Protein AF-A0A354MBY7-F1 (afdb_monomer)

Solvent-accessible surface area (backbone atoms only — not comparable to full-atom values): 22455 Å² total; per-residue (Å²): 135,60,60,76,34,34,30,36,21,33,79,30,83,74,77,51,45,84,47,47,48,67,13,48,18,78,36,60,59,75,41,75,66,76,87,42,36,47,40,46,27,44,49,52,47,35,43,78,69,66,74,35,78,85,77,60,84,90,39,72,80,54,40,64,54,52,53,54,52,40,49,62,52,48,58,62,72,45,56,62,33,46,58,45,35,57,44,38,70,26,12,49,25,39,74,58,48,75,47,99,82,66,46,63,60,94,42,49,26,36,38,37,34,46,42,57,59,44,68,76,77,48,56,59,46,16,62,37,60,50,36,20,29,29,46,42,71,45,70,60,53,68,80,16,36,40,39,32,29,47,74,59,56,66,72,50,52,70,66,49,51,55,37,44,73,67,46,71,44,46,77,45,78,43,84,83,60,61,67,58,54,51,44,54,50,28,53,75,72,66,27,50,61,49,70,44,65,30,79,37,82,95,63,90,14,38,57,97,38,65,64,45,72,64,58,56,44,51,51,50,53,53,27,61,78,68,64,36,32,80,49,52,56,70,38,50,51,66,64,69,56,91,65,48,84,60,36,70,94,48,67,54,39,43,61,42,23,50,52,32,37,50,52,35,53,48,38,50,50,56,47,49,59,73,78,42,97,66,55,69,68,51,53,50,45,36,72,78,37,60,80,32,58,66,40,24,35,56,43,33,52,49,43,62,70,76,33,60,68,61,51,35,53,50,37,49,50,55,41,50,41,53,49,52,28,40,78,70,69,68,40,69,23,34,46,57,49,41,51,27,58,76,68,70,46,85,82,59,63,49,62,53,38,56,51,50,59,49,51,52,51,54,51,54,51,50,50,51,52,48,55,51,31,65,73,68,70,67,81,72,77,66,67,58,59,58,50,52,60,65,51,69,79,58,86,75,83,88,77,84,86,86,83,134

Radius of gyration: 26.76 Å; Cα contacts (8 Å, |Δi|>4): 582; chains: 1; bounding box: 56×98×65 Å

Nearest PDB structures (foldseek):
  8hhy-assembly1_C  TM=1.889E-01  e=4.638E-01  Severe acute respiratory syndrome coronavirus 2
  8yrp-assembly1_A  TM=1.815E-01  e=9.358E-01  Severe acute respiratory syndrome coronavirus 2
  8hhy-assembly1_B  TM=1.882E-01  e=2.756E+00  Severe acute respiratory syndrome coronavirus 2
  8hhy-assembly1_A  TM=1.383E-01  e=2.343E+00  Severe acute respiratory syndrome coronavirus 2

Sequence (404 aa):
MDIKNIALVRATNVIPVDGVVRPISAVPYLRKEKDTEFSTSMRDLLRRKGLLKEVDWTKPDEINKISKENTKTLEQYVPYNSDYNSMVLWSLNGLVPDDMNNTFSDKTCAIIDGLAEQIEQSEMVSLVPTDTAIKGNVNLSNKATILIDKDRYETLSLEEKDKLAKLNLNVTIFQGNLKEAVNEALIREGRYTAETLSLAREDDGYIKSDTSDEVRRTIRDVANERNIAQVLHWSVITGQNDELDKLENVKDDFENGCIVKDFYKRAFFEYLFSKMNIDNGTKEYALYFPDSSKYMEDLCDEIGRIGIDKYKSLVDEYNKSLEQLRETGKLPTPQQIVNSARENKKIDLVSMIEKHSNEDIILSSAIKTTEEKTRTGVMDAQMENFKLLITNERGGEPKGVEIE

Structure (mmCIF, N/CA/C/O backbone):
data_AF-A0A354MBY7-F1
#
_entry.id   AF-A0A354MBY7-F1
#
loop_
_atom_site.group_PDB
_atom_site.id
_atom_site.type_symbol
_atom_site.label_atom_id
_atom_site.label_alt_id
_atom_site.label_comp_id
_atom_site.label_asym_id
_atom_site.label_entity_id
_atom_site.label_seq_id
_atom_site.pdbx_PDB_ins_code
_atom_site.Cartn_x
_atom_site.Cartn_y
_atom_site.Cartn_z
_atom_site.occupancy
_atom_site.B_iso_or_equiv
_atom_site.auth_seq_id
_atom_site.auth_comp_id
_atom_site.auth_asym_id
_atom_site.auth_atom_id
_atom_site.pdbx_PDB_model_num
ATOM 1 N N . MET A 1 1 ? -17.538 10.102 29.069 1.00 69.94 1 MET A N 1
ATOM 2 C CA . MET A 1 1 ? -17.606 9.169 27.930 1.00 69.94 1 MET A CA 1
ATOM 3 C C . MET A 1 1 ? -16.738 7.963 28.261 1.00 69.94 1 MET A C 1
ATOM 5 O O . MET A 1 1 ? -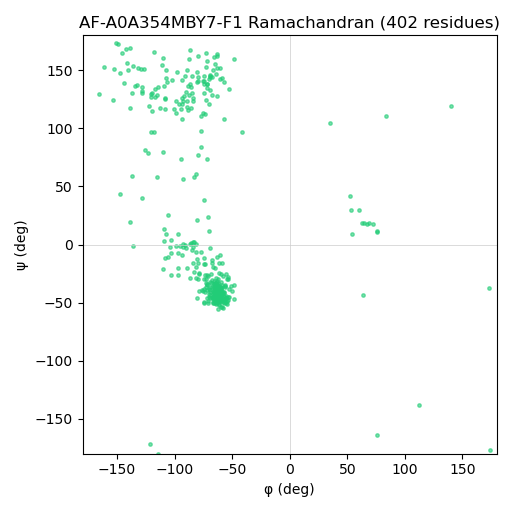15.794 8.122 29.024 1.00 69.94 1 MET A O 1
ATOM 9 N N . ASP A 1 2 ? -17.085 6.765 27.785 1.00 80.19 2 ASP A N 1
ATOM 10 C CA . ASP A 1 2 ? -16.329 5.523 28.038 1.00 80.19 2 ASP A CA 1
ATOM 11 C C . ASP A 1 2 ? -15.495 5.174 26.788 1.00 80.19 2 ASP A C 1
ATOM 13 O O . ASP A 1 2 ? -15.982 5.335 25.666 1.00 80.19 2 ASP A O 1
ATOM 17 N N . ILE A 1 3 ? -14.267 4.676 26.971 1.00 84.81 3 ILE A N 1
ATOM 18 C CA . ILE A 1 3 ? -13.405 4.142 25.899 1.00 84.81 3 ILE A CA 1
ATOM 19 C C . ILE A 1 3 ? -14.118 3.055 25.074 1.00 84.81 3 ILE A C 1
ATOM 21 O O . ILE A 1 3 ? -13.892 2.949 23.871 1.00 84.81 3 ILE A O 1
ATOM 25 N N . LYS A 1 4 ? -15.051 2.303 25.675 1.00 87.19 4 LYS A N 1
ATOM 26 C CA . LYS A 1 4 ? -15.894 1.308 24.981 1.00 87.19 4 LYS A CA 1
ATOM 27 C C . LYS A 1 4 ? -16.760 1.902 23.866 1.00 87.19 4 LYS A C 1
ATOM 29 O O . LYS A 1 4 ? -17.109 1.191 22.926 1.00 87.19 4 LYS A O 1
ATOM 34 N N . ASN A 1 5 ? -17.080 3.194 23.944 1.00 86.25 5 ASN A N 1
ATOM 35 C CA . ASN A 1 5 ? -17.870 3.896 22.931 1.00 86.25 5 ASN A CA 1
ATOM 36 C C . ASN A 1 5 ? -17.002 4.393 21.760 1.00 86.25 5 ASN A C 1
ATOM 38 O O . ASN A 1 5 ? -17.540 4.995 20.829 1.00 86.25 5 ASN A O 1
ATOM 42 N N . ILE A 1 6 ? -15.681 4.171 21.814 1.00 88.75 6 ILE A N 1
ATOM 43 C CA . ILE A 1 6 ? -14.724 4.531 20.769 1.00 88.75 6 ILE A CA 1
ATOM 44 C C . ILE A 1 6 ? -14.409 3.295 19.916 1.00 88.75 6 ILE A C 1
ATOM 46 O O . ILE A 1 6 ? -13.969 2.257 20.418 1.00 88.75 6 ILE A O 1
ATOM 50 N N . ALA A 1 7 ? -14.636 3.414 18.612 1.00 92.19 7 ALA A N 1
ATOM 51 C CA . ALA A 1 7 ? -14.238 2.447 17.600 1.00 92.19 7 ALA A CA 1
ATOM 52 C C . ALA A 1 7 ? -12.929 2.859 16.923 1.00 92.19 7 ALA A C 1
ATOM 54 O O . ALA A 1 7 ? -12.698 4.042 16.699 1.00 92.19 7 ALA A O 1
ATOM 55 N N . LEU A 1 8 ? -12.141 1.875 16.508 1.00 93.62 8 LEU A N 1
ATOM 56 C CA . LEU A 1 8 ? -11.138 1.988 15.458 1.00 93.62 8 LEU A CA 1
ATOM 57 C C . LEU A 1 8 ? -11.803 1.639 14.128 1.00 93.62 8 LEU A C 1
ATOM 59 O O . LEU A 1 8 ? -12.490 0.627 14.020 1.00 93.62 8 LEU A O 1
ATOM 63 N N . VAL A 1 9 ? -11.602 2.473 13.117 1.00 93.12 9 VAL A N 1
ATOM 64 C CA . VAL A 1 9 ? -12.213 2.357 11.795 1.00 93.12 9 VAL A CA 1
ATOM 65 C C . VAL A 1 9 ? -11.119 2.431 10.732 1.00 93.12 9 VAL A C 1
ATOM 67 O O . VAL A 1 9 ? -10.225 3.271 10.809 1.00 93.12 9 VAL A O 1
ATOM 70 N N . ARG A 1 10 ? -11.173 1.558 9.724 1.00 91.75 10 ARG A N 1
ATOM 71 C CA . ARG A 1 10 ? -10.205 1.534 8.618 1.00 91.75 10 ARG A CA 1
ATOM 72 C C . ARG A 1 10 ? -10.889 1.291 7.279 1.00 91.75 10 ARG A C 1
ATOM 74 O O . ARG A 1 10 ? -11.434 0.212 7.061 1.00 91.75 10 ARG A O 1
ATOM 81 N N . ALA A 1 11 ? -10.795 2.258 6.366 1.00 90.75 11 ALA A N 1
ATOM 82 C CA . ALA A 1 11 ? -11.119 2.072 4.950 1.00 90.75 11 ALA A CA 1
ATOM 83 C C . ALA A 1 11 ? -10.040 1.216 4.263 1.00 90.75 11 ALA A C 1
ATOM 85 O O . ALA A 1 11 ? -8.846 1.400 4.507 1.00 90.75 11 ALA A O 1
ATOM 86 N N . THR A 1 12 ? -10.428 0.276 3.400 1.00 89.81 12 THR A N 1
ATOM 87 C CA . THR A 1 12 ? -9.488 -0.639 2.731 1.00 89.81 12 THR A CA 1
ATOM 88 C C . THR A 1 12 ? -10.099 -1.281 1.480 1.00 89.81 12 THR A C 1
ATOM 90 O O . THR A 1 12 ? -11.305 -1.460 1.390 1.00 89.81 12 THR A O 1
ATOM 93 N N . ASN A 1 13 ? -9.269 -1.665 0.505 1.00 88.38 13 ASN A N 1
ATOM 94 C CA . ASN A 1 13 ? -9.677 -2.554 -0.601 1.00 88.38 13 ASN A CA 1
ATOM 95 C C . ASN A 1 13 ? -9.298 -4.029 -0.350 1.00 88.38 13 ASN A C 1
ATOM 97 O O . ASN A 1 13 ? -9.689 -4.921 -1.107 1.00 88.38 13 ASN A O 1
ATOM 101 N N . VAL A 1 14 ? -8.536 -4.285 0.717 1.00 89.19 14 VAL A N 1
ATOM 102 C CA . VAL A 1 14 ? -8.135 -5.615 1.185 1.00 89.19 14 VAL A CA 1
ATOM 103 C C . VAL A 1 14 ? -9.093 -6.052 2.285 1.00 89.19 14 VAL A C 1
ATOM 105 O O . VAL A 1 14 ? -9.198 -5.379 3.311 1.00 89.19 14 VAL A O 1
ATOM 108 N N . ILE A 1 15 ? -9.763 -7.181 2.068 1.00 94.00 15 ILE A N 1
ATOM 109 C CA . ILE A 1 15 ? -10.689 -7.795 3.021 1.00 94.00 15 ILE A CA 1
ATOM 110 C C . ILE A 1 15 ? -9.895 -8.812 3.861 1.00 94.00 15 ILE A C 1
ATOM 112 O O . ILE A 1 15 ? -9.274 -9.703 3.277 1.00 94.00 15 ILE A O 1
ATOM 116 N N . PRO A 1 16 ? -9.881 -8.712 5.203 1.00 93.69 16 PRO A N 1
ATOM 117 C CA . PRO A 1 16 ? -9.151 -9.639 6.064 1.00 93.69 16 PRO A CA 1
ATOM 118 C C . PRO A 1 16 ? -9.958 -10.935 6.228 1.00 93.69 16 PRO A C 1
ATOM 120 O O . PRO A 1 16 ? -10.619 -11.153 7.240 1.00 93.69 16 PRO A O 1
ATOM 123 N N . VAL A 1 17 ? -9.933 -11.795 5.204 1.00 94.31 17 VAL A N 1
ATO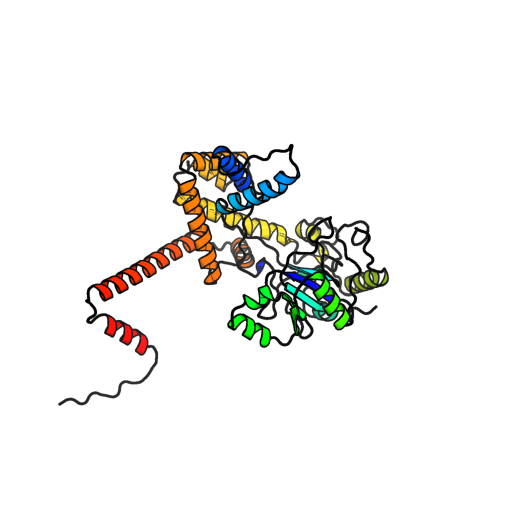M 124 C CA . VAL A 1 17 ? -10.723 -13.044 5.151 1.00 94.31 17 VAL A CA 1
ATOM 125 C C . VAL A 1 17 ? -10.386 -14.047 6.261 1.00 94.31 17 VAL A C 1
ATOM 127 O O . VAL A 1 17 ? -11.159 -14.963 6.507 1.00 94.31 17 VAL A O 1
ATOM 130 N N . ASP A 1 18 ? -9.252 -13.872 6.937 1.00 94.12 18 ASP A N 1
ATOM 131 C CA . ASP A 1 18 ? -8.799 -14.651 8.091 1.00 94.12 18 ASP A CA 1
ATOM 132 C C . ASP A 1 18 ? -8.884 -13.885 9.426 1.00 94.12 18 ASP A C 1
ATOM 134 O O . ASP A 1 18 ? -8.382 -14.361 10.441 1.00 94.12 18 ASP A O 1
ATOM 138 N N . GLY A 1 19 ? -9.513 -12.705 9.440 1.00 95.62 19 GLY A N 1
ATOM 139 C CA . GLY A 1 19 ? -9.649 -11.866 10.632 1.00 95.62 19 GLY A CA 1
ATOM 140 C C . GLY A 1 19 ? -8.376 -11.113 11.036 1.00 95.62 19 GLY A C 1
ATOM 141 O O . GLY A 1 19 ? -8.341 -10.558 12.132 1.00 95.62 19 GLY A O 1
ATOM 142 N N . VAL A 1 20 ? -7.342 -11.067 10.183 1.00 96.44 20 VAL A N 1
ATOM 143 C CA . VAL A 1 20 ? -6.065 -10.403 10.492 1.00 96.44 20 VAL A CA 1
ATOM 144 C C . VAL A 1 20 ? -5.765 -9.274 9.505 1.00 96.44 20 VAL A C 1
ATOM 146 O O . VAL A 1 20 ? -5.498 -9.502 8.320 1.00 96.44 20 VAL A O 1
ATOM 149 N N . VAL A 1 21 ? -5.734 -8.036 10.003 1.00 96.31 21 VAL A N 1
ATOM 150 C CA . VAL A 1 21 ? -5.276 -6.874 9.230 1.00 96.31 21 VAL A CA 1
ATOM 151 C C . VAL A 1 21 ? -3.761 -6.795 9.322 1.00 96.31 21 VAL A C 1
ATOM 153 O O . VAL A 1 21 ? -3.193 -6.739 10.410 1.00 96.31 21 VAL A O 1
ATOM 156 N N . ARG A 1 22 ? -3.095 -6.805 8.169 1.00 94.69 22 ARG A N 1
ATOM 157 C CA . ARG A 1 22 ? -1.634 -6.868 8.084 1.00 94.69 22 ARG A CA 1
ATOM 158 C C . ARG A 1 22 ? -1.046 -5.517 7.667 1.00 94.69 22 ARG A C 1
ATOM 160 O O . ARG A 1 22 ? -1.616 -4.875 6.779 1.00 94.69 22 ARG A O 1
ATOM 167 N N . PRO A 1 23 ? 0.082 -5.096 8.261 1.00 93.62 23 PRO A N 1
ATOM 168 C CA . PRO A 1 23 ? 0.850 -3.955 7.792 1.00 93.62 23 PRO A CA 1
ATOM 169 C C . PRO A 1 23 ? 1.573 -4.328 6.491 1.00 93.62 23 PRO A C 1
ATOM 171 O O . PRO A 1 23 ? 1.700 -5.509 6.151 1.00 93.62 23 PRO A O 1
ATOM 174 N N . ILE A 1 24 ? 2.073 -3.331 5.757 1.00 93.56 24 ILE A N 1
ATOM 175 C CA . ILE A 1 24 ? 2.744 -3.565 4.467 1.00 93.56 24 ILE A CA 1
ATOM 176 C C . ILE A 1 24 ? 3.970 -4.475 4.641 1.00 93.56 24 ILE A C 1
ATOM 178 O O . ILE A 1 24 ? 4.199 -5.353 3.810 1.00 93.56 24 ILE A O 1
ATOM 182 N N . SER A 1 25 ? 4.710 -4.347 5.749 1.00 95.06 25 SER A N 1
ATOM 183 C CA . SER A 1 25 ? 5.908 -5.156 6.006 1.00 95.06 25 SER A CA 1
ATOM 184 C C . SER A 1 25 ? 5.650 -6.667 6.105 1.00 95.06 25 SER A C 1
ATOM 186 O O . SER A 1 25 ? 6.552 -7.467 5.832 1.00 95.06 25 SER A O 1
ATOM 188 N N . ALA A 1 26 ? 4.423 -7.067 6.450 1.00 95.56 26 ALA A N 1
ATOM 189 C CA . ALA A 1 26 ? 4.032 -8.453 6.689 1.00 95.56 26 ALA A CA 1
ATOM 190 C C . ALA A 1 26 ? 3.455 -9.170 5.453 1.00 95.56 26 ALA A C 1
ATOM 192 O O . ALA A 1 26 ? 3.130 -10.354 5.540 1.00 95.56 26 ALA A O 1
ATOM 193 N N . VAL A 1 27 ? 3.316 -8.488 4.311 1.00 93.88 27 VAL A N 1
ATOM 194 C CA . VAL A 1 27 ? 2.751 -9.055 3.074 1.00 93.88 27 VAL A CA 1
ATOM 195 C C . VAL A 1 27 ? 3.694 -8.857 1.881 1.00 93.88 27 VAL A C 1
ATOM 197 O O . VAL A 1 27 ? 4.441 -7.883 1.860 1.00 93.88 27 VAL A O 1
ATOM 200 N N . PRO A 1 28 ? 3.684 -9.743 0.867 1.00 93.94 28 PRO A N 1
ATOM 201 C CA . PRO A 1 28 ? 4.472 -9.584 -0.360 1.00 93.94 28 PRO A CA 1
ATOM 202 C C . PRO A 1 28 ? 3.895 -8.456 -1.242 1.00 93.94 28 PRO A C 1
ATOM 204 O O . PRO A 1 28 ? 3.205 -8.689 -2.235 1.00 93.94 28 PRO A O 1
ATOM 207 N N . TYR A 1 29 ? 4.111 -7.209 -0.823 1.00 93.62 29 TYR A N 1
ATOM 208 C CA . TYR A 1 29 ? 3.533 -6.014 -1.435 1.00 93.62 29 TYR A CA 1
ATOM 209 C C . TYR A 1 29 ? 4.301 -5.566 -2.684 1.00 93.62 29 TYR A C 1
ATOM 211 O O . TYR A 1 29 ? 5.531 -5.549 -2.693 1.00 93.62 29 TYR A O 1
ATOM 219 N N . LEU A 1 30 ? 3.564 -5.145 -3.715 1.00 94.62 30 LEU A N 1
ATOM 220 C CA . LEU A 1 30 ? 4.090 -4.592 -4.964 1.00 94.62 30 LEU A CA 1
ATOM 221 C C . LEU A 1 30 ? 3.304 -3.325 -5.329 1.00 94.62 30 LEU A C 1
ATOM 223 O O . LEU A 1 30 ? 2.074 -3.312 -5.253 1.00 94.62 30 LEU A O 1
ATOM 227 N N . ARG A 1 31 ? 4.011 -2.273 -5.754 1.00 92.75 31 ARG A N 1
ATOM 228 C CA . ARG A 1 31 ? 3.462 -0.985 -6.215 1.00 92.75 31 ARG A CA 1
ATOM 229 C C . ARG A 1 31 ? 4.253 -0.439 -7.404 1.00 92.75 31 ARG A C 1
ATOM 231 O O . ARG A 1 31 ? 5.428 -0.748 -7.575 1.00 92.75 31 ARG A O 1
ATOM 238 N N . LYS A 1 32 ? 3.631 0.416 -8.219 1.00 90.00 32 LYS A N 1
ATOM 239 C CA . LYS A 1 32 ? 4.355 1.288 -9.160 1.00 90.00 32 LYS A CA 1
ATOM 240 C C . LYS A 1 32 ? 4.781 2.558 -8.430 1.00 90.00 32 LYS A C 1
ATOM 242 O O . LYS A 1 32 ? 3.978 3.139 -7.700 1.00 90.00 32 LYS A O 1
ATOM 247 N N . GLU A 1 33 ? 6.017 3.003 -8.624 1.00 82.75 33 GLU A N 1
ATOM 248 C CA . GLU A 1 33 ? 6.516 4.258 -8.051 1.00 82.75 33 GLU A CA 1
ATOM 249 C C . GLU A 1 33 ? 6.671 5.307 -9.159 1.00 82.75 33 GLU A C 1
ATOM 251 O O . GLU A 1 33 ? 7.403 5.101 -10.122 1.00 82.75 33 GLU A O 1
ATOM 256 N N . LYS A 1 34 ? 5.904 6.398 -9.069 1.00 82.69 34 LYS A N 1
ATOM 257 C CA . LYS A 1 34 ? 5.702 7.376 -10.160 1.00 82.69 34 LYS A CA 1
ATOM 258 C C . LYS A 1 34 ? 6.491 8.672 -9.972 1.00 82.69 34 LYS A C 1
ATOM 260 O O . LYS A 1 34 ? 6.496 9.518 -10.867 1.00 82.69 34 LYS A O 1
ATOM 265 N N . ASP A 1 35 ? 7.115 8.799 -8.807 1.00 83.06 35 ASP A N 1
ATOM 266 C CA . ASP A 1 35 ? 7.671 10.028 -8.247 1.00 83.06 35 ASP A CA 1
ATOM 267 C C . ASP A 1 35 ? 9.133 9.787 -7.826 1.00 83.06 35 ASP A C 1
ATOM 269 O O . ASP A 1 35 ? 9.595 10.210 -6.774 1.00 83.06 35 ASP A O 1
ATOM 273 N N . THR A 1 36 ? 9.845 9.031 -8.666 1.00 90.25 36 THR A N 1
ATOM 274 C CA . THR A 1 36 ? 11.297 8.797 -8.619 1.00 90.25 36 THR A CA 1
ATOM 275 C C . THR A 1 36 ? 11.974 9.487 -9.799 1.00 90.25 36 THR A C 1
ATOM 277 O O . THR A 1 36 ? 11.328 9.732 -10.828 1.00 90.25 36 THR A O 1
ATOM 280 N N . GLU A 1 37 ? 13.284 9.718 -9.701 1.00 94.38 37 GLU A N 1
ATOM 281 C CA . GLU A 1 37 ? 14.086 10.225 -10.820 1.00 94.38 37 GLU A CA 1
ATOM 282 C C . GLU A 1 37 ? 13.958 9.322 -12.056 1.00 94.38 37 GLU A C 1
ATOM 284 O O . GLU A 1 37 ? 13.643 9.809 -13.137 1.00 94.38 37 GLU A O 1
ATOM 289 N N . PHE A 1 38 ? 14.027 7.995 -11.890 1.00 94.81 38 PHE A N 1
ATOM 290 C CA . PHE A 1 38 ? 13.828 7.048 -12.994 1.00 94.81 38 PHE A CA 1
ATOM 291 C C . PHE A 1 38 ? 12.459 7.197 -13.678 1.00 94.81 38 PHE A C 1
ATOM 293 O O . PHE A 1 38 ? 12.370 7.285 -14.902 1.00 94.81 38 PHE A O 1
ATOM 300 N N . SER A 1 39 ? 11.369 7.263 -12.905 1.00 94.88 39 SER A N 1
ATOM 301 C CA . SER A 1 39 ? 10.022 7.438 -13.469 1.00 94.88 39 SER A CA 1
ATOM 302 C C . SER A 1 39 ? 9.800 8.821 -14.097 1.00 94.88 39 SER A C 1
ATOM 304 O O . SER A 1 39 ? 8.985 8.948 -15.012 1.00 94.88 39 SER A O 1
ATOM 306 N N . THR A 1 40 ? 10.536 9.841 -13.647 1.00 95.25 40 THR A N 1
ATOM 307 C CA . THR A 1 40 ? 10.526 11.191 -14.228 1.00 95.25 40 THR A CA 1
ATOM 308 C C . THR A 1 40 ? 11.281 11.209 -15.557 1.00 95.25 40 THR A C 1
ATOM 310 O O . THR A 1 40 ? 10.697 11.578 -16.575 1.00 95.25 40 THR A O 1
ATOM 313 N N . SER A 1 41 ? 12.505 10.679 -15.603 1.00 96.75 41 SER A N 1
ATOM 314 C CA . SER A 1 41 ? 13.282 10.525 -16.839 1.00 96.75 41 SER A CA 1
ATOM 315 C C . SER A 1 41 ? 12.561 9.643 -17.871 1.00 96.75 41 SER A C 1
ATOM 317 O O . SER A 1 41 ? 12.530 9.968 -19.059 1.00 96.75 41 SER A O 1
ATOM 319 N N . MET A 1 42 ? 11.885 8.574 -17.429 1.00 97.44 42 MET A N 1
ATOM 320 C CA . MET A 1 42 ? 11.036 7.740 -18.288 1.00 97.44 42 MET A CA 1
ATOM 321 C C . MET A 1 42 ? 9.830 8.522 -18.828 1.00 97.44 42 MET A C 1
ATOM 323 O O . MET A 1 42 ? 9.513 8.425 -20.011 1.00 97.44 42 MET A O 1
ATOM 327 N N . ARG A 1 43 ? 9.168 9.345 -18.003 1.00 95.56 43 ARG A N 1
ATOM 328 C CA . ARG A 1 43 ? 8.071 10.228 -18.442 1.00 95.56 43 ARG A CA 1
ATOM 329 C C . ARG A 1 43 ? 8.536 11.183 -19.546 1.00 95.56 43 ARG A C 1
ATOM 331 O O . ARG A 1 43 ? 7.814 11.360 -20.526 1.00 95.56 43 ARG A O 1
ATOM 338 N N . ASP A 1 44 ? 9.736 11.743 -19.432 1.00 95.62 44 ASP A N 1
ATOM 339 C CA . ASP A 1 44 ? 10.301 12.628 -20.455 1.00 95.62 44 ASP A CA 1
ATOM 340 C C . ASP A 1 44 ? 10.724 11.888 -21.726 1.00 95.62 44 ASP A C 1
ATOM 342 O O . ASP A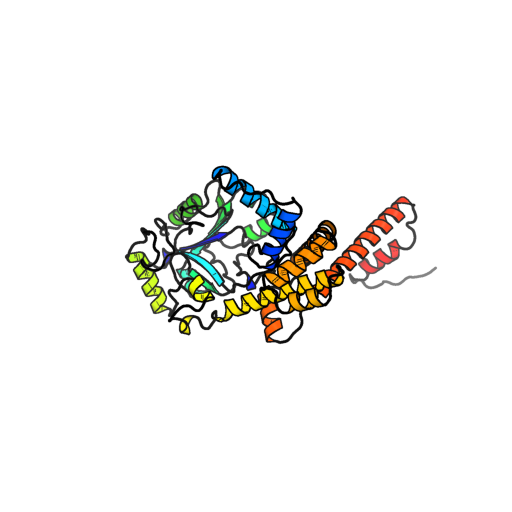 1 44 ? 10.411 12.348 -22.826 1.00 95.62 44 ASP A O 1
ATOM 346 N N . LEU A 1 45 ? 11.300 10.689 -21.614 1.00 97.19 45 LEU A N 1
ATOM 347 C CA . LEU A 1 45 ? 11.528 9.816 -22.766 1.00 97.19 45 LEU A CA 1
ATOM 348 C C . LEU A 1 45 ? 10.218 9.500 -23.509 1.00 97.19 45 LEU A C 1
ATOM 350 O O . LEU A 1 45 ? 10.157 9.615 -24.733 1.00 97.19 45 LEU A O 1
ATOM 354 N N . LEU A 1 46 ? 9.155 9.130 -22.790 1.00 97.19 46 LEU A N 1
ATOM 355 C CA . LEU A 1 46 ? 7.860 8.801 -23.393 1.00 97.19 46 LEU A CA 1
ATOM 356 C C . LEU A 1 46 ? 7.203 10.024 -24.060 1.00 97.19 46 LEU A C 1
ATOM 358 O O . LEU A 1 46 ? 6.588 9.870 -25.116 1.00 97.19 46 LEU A O 1
ATOM 362 N N . ARG A 1 47 ? 7.383 11.239 -23.515 1.00 95.00 47 ARG A N 1
ATOM 363 C CA . ARG A 1 47 ? 7.027 12.502 -24.197 1.00 95.00 47 ARG A CA 1
ATOM 364 C C . ARG A 1 47 ? 7.830 12.674 -25.490 1.00 95.00 47 ARG A C 1
ATOM 366 O O . ARG A 1 47 ? 7.229 12.833 -26.547 1.00 95.00 47 ARG A O 1
ATOM 373 N N . ARG A 1 48 ? 9.166 12.545 -25.442 1.00 95.19 48 ARG A N 1
ATOM 374 C CA . ARG A 1 48 ? 10.056 12.632 -26.624 1.00 95.19 48 ARG A CA 1
ATOM 375 C C . ARG A 1 48 ? 9.715 11.602 -27.714 1.00 95.19 48 ARG A C 1
ATOM 377 O O . ARG A 1 48 ? 9.981 11.848 -28.887 1.00 95.19 48 ARG A O 1
ATOM 384 N N . LYS A 1 49 ? 9.126 10.457 -27.348 1.00 94.69 49 LYS A N 1
ATOM 385 C CA . LYS A 1 49 ? 8.649 9.408 -28.272 1.00 94.69 49 LYS A CA 1
ATOM 386 C C . LYS A 1 49 ? 7.179 9.567 -28.711 1.00 94.69 49 LYS A C 1
ATOM 388 O O . LYS A 1 49 ? 6.705 8.733 -29.476 1.00 94.69 49 LYS A O 1
ATOM 393 N N . GLY A 1 50 ? 6.456 10.592 -28.250 1.00 94.31 50 GLY A N 1
ATOM 394 C CA . GLY A 1 50 ? 5.043 10.824 -28.591 1.00 94.31 50 GLY A CA 1
ATOM 395 C C . GLY A 1 50 ? 4.050 9.844 -27.947 1.00 94.31 50 GLY A C 1
ATOM 396 O O . GLY A 1 50 ? 2.918 9.727 -28.410 1.00 94.31 50 GLY A O 1
ATOM 397 N N . LEU A 1 51 ? 4.463 9.125 -26.898 1.00 94.81 51 LEU A N 1
ATOM 398 C CA . LEU A 1 51 ? 3.650 8.124 -26.190 1.00 94.81 51 LEU A CA 1
ATOM 399 C C . LEU A 1 51 ? 2.827 8.726 -25.039 1.00 94.81 51 LEU A C 1
ATOM 401 O O . LEU A 1 51 ? 1.834 8.135 -24.615 1.00 94.81 51 LEU A O 1
ATOM 405 N N . LEU A 1 52 ? 3.215 9.906 -24.544 1.00 94.25 52 LEU A N 1
ATOM 406 C CA . LEU A 1 52 ? 2.417 10.716 -23.620 1.00 94.25 52 LEU A CA 1
ATOM 407 C C . LEU A 1 52 ? 1.852 11.936 -24.345 1.00 94.25 52 LEU A C 1
ATOM 409 O O . LEU A 1 52 ? 2.521 12.538 -25.182 1.00 94.25 52 LEU A O 1
ATOM 413 N N . LYS A 1 53 ? 0.627 12.319 -23.987 1.00 89.62 53 LYS A N 1
ATOM 414 C CA . LYS A 1 53 ? -0.033 13.520 -24.504 1.00 89.62 53 LYS A CA 1
ATOM 415 C C . LYS A 1 53 ? 0.569 14.766 -23.863 1.00 89.62 53 LYS A C 1
ATOM 417 O O . LYS A 1 53 ? 0.823 14.782 -22.656 1.00 89.62 53 LYS A O 1
ATOM 422 N N . GLU A 1 54 ? 0.740 15.822 -24.646 1.00 84.94 54 GLU A N 1
ATOM 423 C CA . GLU A 1 54 ? 1.063 17.141 -24.103 1.00 84.94 54 GLU A CA 1
ATOM 424 C C . GLU A 1 54 ? -0.108 17.689 -23.273 1.00 84.94 54 GLU A C 1
ATOM 426 O O . GLU A 1 54 ? -1.273 17.365 -23.514 1.00 84.94 54 GLU A O 1
ATOM 431 N N . VAL A 1 55 ? 0.214 18.499 -22.263 1.00 82.81 55 VAL A N 1
ATOM 432 C CA . VAL A 1 55 ? -0.773 19.155 -21.399 1.00 82.81 55 VAL A CA 1
ATOM 433 C C . VAL A 1 55 ? -0.955 20.585 -21.888 1.00 82.81 55 VAL A C 1
ATOM 435 O O . VAL A 1 55 ? -0.040 21.400 -21.775 1.00 82.81 55 VAL A O 1
ATOM 438 N N . ASP A 1 56 ? -2.144 20.895 -22.399 1.00 80.06 56 ASP A N 1
ATOM 439 C CA . ASP A 1 56 ? -2.548 22.270 -22.675 1.00 80.06 56 ASP A CA 1
ATOM 440 C C . ASP A 1 56 ? -2.936 22.961 -21.360 1.00 80.06 56 ASP A C 1
ATOM 442 O O . ASP A 1 56 ? -4.052 22.827 -20.852 1.00 80.06 56 ASP A O 1
ATOM 446 N N . TRP A 1 57 ? -1.989 23.712 -20.797 1.00 79.06 57 TRP A N 1
ATOM 447 C CA . TRP A 1 57 ? -2.177 24.472 -19.559 1.00 79.06 57 TRP A CA 1
ATOM 448 C C . TRP A 1 57 ? -3.240 25.577 -19.664 1.00 79.06 57 TRP A C 1
ATOM 450 O O . TRP A 1 57 ? -3.640 26.123 -18.637 1.00 79.06 57 TRP A O 1
ATOM 460 N N . THR A 1 58 ? -3.731 25.901 -20.868 1.00 82.44 58 THR A N 1
ATOM 461 C CA . THR A 1 58 ? -4.826 26.866 -21.057 1.00 82.44 58 THR A CA 1
ATOM 462 C C . THR A 1 58 ? -6.217 26.262 -20.827 1.00 82.44 58 THR A C 1
ATOM 464 O O . THR A 1 58 ? -7.198 27.005 -20.774 1.00 82.44 58 THR A O 1
ATOM 467 N N . LYS A 1 59 ? -6.319 24.937 -20.626 1.00 79.31 59 LYS A N 1
ATOM 468 C CA . LYS A 1 59 ? -7.589 24.210 -20.462 1.00 79.31 59 LYS A CA 1
ATOM 469 C C . LYS A 1 59 ? -7.657 23.369 -19.173 1.00 79.31 59 LYS A C 1
ATOM 471 O O . LYS A 1 59 ? -7.481 22.148 -19.231 1.00 79.31 59 LYS A O 1
ATOM 476 N N . PRO A 1 60 ? -7.976 23.971 -18.013 1.00 76.00 60 PRO A N 1
ATOM 477 C CA . PRO A 1 60 ? -7.967 23.289 -16.714 1.00 76.00 60 PRO A CA 1
ATOM 478 C C . PRO A 1 60 ? -8.736 21.956 -16.663 1.00 76.00 60 PRO A C 1
ATOM 480 O O . PRO A 1 60 ? -8.244 20.983 -16.090 1.00 76.00 60 PRO A O 1
ATOM 483 N N . ASP A 1 61 ? -9.895 21.880 -17.322 1.00 76.69 61 ASP A N 1
ATOM 484 C CA . ASP A 1 61 ? -10.751 20.684 -17.330 1.00 76.69 61 ASP A CA 1
ATOM 485 C C . ASP A 1 61 ? -10.119 19.490 -18.071 1.00 76.69 61 ASP A C 1
ATOM 487 O O . ASP A 1 61 ? -10.343 18.329 -17.713 1.00 76.69 61 ASP A O 1
ATOM 491 N N . GLU A 1 62 ? -9.284 19.751 -19.085 1.00 81.94 62 GLU A N 1
ATOM 492 C CA . GLU A 1 62 ? -8.562 18.708 -19.823 1.00 81.94 62 GLU A CA 1
ATOM 493 C C . GLU A 1 62 ? -7.315 18.227 -19.055 1.00 81.94 62 GLU A C 1
ATOM 495 O O . GLU A 1 62 ? -6.978 17.042 -19.146 1.00 81.94 62 GLU A O 1
ATOM 500 N N . ILE A 1 63 ? -6.678 19.079 -18.231 1.00 83.88 63 ILE A N 1
ATOM 501 C CA . ILE A 1 63 ? -5.451 18.751 -17.471 1.00 83.88 63 ILE A CA 1
ATOM 502 C C . ILE A 1 63 ? -5.645 17.498 -16.611 1.00 83.88 63 ILE A C 1
ATOM 504 O O . ILE A 1 63 ? -4.845 16.566 -16.688 1.00 83.88 63 ILE A O 1
ATOM 508 N N . ASN A 1 64 ? -6.720 17.432 -15.819 1.00 81.50 64 ASN A N 1
ATOM 509 C CA . ASN A 1 64 ? -6.967 16.301 -14.917 1.00 81.50 64 ASN A CA 1
ATOM 510 C C . ASN A 1 64 ? -7.189 14.981 -15.670 1.00 81.50 64 ASN A C 1
ATOM 512 O O . ASN A 1 64 ? -6.754 13.919 -15.215 1.00 81.50 64 ASN A O 1
ATOM 516 N N . LYS A 1 65 ? -7.838 15.033 -16.839 1.00 85.81 65 LYS A N 1
ATOM 517 C CA . LYS A 1 65 ? -8.052 13.859 -17.692 1.00 85.81 65 LYS A CA 1
ATOM 518 C C . LYS A 1 65 ? -6.744 13.407 -18.342 1.00 85.81 65 LYS A C 1
ATOM 520 O O . LYS A 1 65 ? -6.389 12.235 -18.228 1.00 85.81 65 LYS A O 1
ATOM 525 N N . ILE A 1 66 ? -6.010 14.332 -18.961 1.00 86.75 66 ILE A N 1
ATOM 526 C CA . ILE A 1 66 ? -4.725 14.061 -19.620 1.00 86.75 66 ILE A CA 1
ATOM 527 C C . ILE A 1 66 ? -3.694 13.552 -18.605 1.00 86.75 66 ILE A C 1
ATOM 529 O O . ILE A 1 66 ? -2.990 12.587 -18.885 1.00 86.75 66 ILE A O 1
ATOM 533 N N . SER A 1 67 ? -3.644 14.126 -17.401 1.00 85.38 67 SER A N 1
ATOM 534 C CA . SER A 1 67 ? -2.767 13.676 -16.314 1.00 85.38 67 SER A CA 1
ATOM 535 C C . SER A 1 67 ? -3.074 12.235 -15.883 1.00 85.38 67 SER A C 1
ATOM 537 O O . SER A 1 67 ? -2.162 11.408 -15.796 1.00 85.38 67 SER A O 1
ATOM 539 N N . LYS A 1 68 ? -4.358 11.879 -15.707 1.00 87.44 68 LYS A N 1
ATOM 540 C CA . LYS A 1 68 ? -4.780 10.497 -15.409 1.00 87.44 68 LYS A CA 1
ATOM 541 C C . LYS A 1 68 ? -4.442 9.525 -16.545 1.00 87.44 68 LYS A C 1
ATOM 543 O O . LYS A 1 68 ? -3.968 8.425 -16.272 1.00 87.44 68 LYS A O 1
ATOM 548 N N . GLU A 1 69 ? -4.652 9.912 -17.803 1.00 90.12 69 GLU A N 1
ATOM 549 C CA . GLU A 1 69 ? -4.301 9.093 -18.973 1.00 90.12 69 GLU A CA 1
ATOM 550 C C . GLU A 1 69 ? -2.781 8.890 -19.093 1.00 90.12 69 GLU A C 1
ATOM 552 O O . GLU A 1 69 ? -2.320 7.754 -19.176 1.00 90.12 69 GLU A O 1
ATOM 557 N N . ASN A 1 70 ? -1.990 9.961 -18.999 1.00 92.94 70 ASN A N 1
ATOM 558 C CA . ASN A 1 70 ? -0.528 9.896 -19.036 1.00 92.94 70 ASN A CA 1
ATOM 559 C C . ASN A 1 70 ? 0.053 9.079 -17.873 1.00 92.94 70 ASN A C 1
ATOM 561 O O . ASN A 1 70 ? 1.023 8.348 -18.061 1.00 92.94 70 ASN A O 1
ATOM 565 N N . THR A 1 71 ? -0.554 9.166 -16.686 1.00 91.12 71 THR A N 1
ATOM 566 C CA . THR A 1 71 ? -0.182 8.343 -15.526 1.00 91.12 71 THR A CA 1
ATOM 567 C C . THR A 1 71 ? -0.401 6.858 -15.816 1.00 91.12 71 THR A C 1
ATOM 569 O O . THR A 1 71 ? 0.510 6.065 -15.595 1.00 91.12 71 THR A O 1
ATOM 572 N N . LYS A 1 72 ? -1.562 6.491 -16.380 1.00 92.44 72 LYS A N 1
ATOM 573 C CA . LYS A 1 72 ? -1.869 5.108 -16.785 1.00 92.44 72 LYS A CA 1
ATOM 574 C C . LYS A 1 72 ? -0.939 4.576 -17.870 1.00 92.44 72 LYS A C 1
ATOM 576 O O . LYS A 1 72 ? -0.662 3.382 -17.887 1.00 92.44 72 LYS A O 1
ATOM 581 N N . THR A 1 73 ? -0.462 5.427 -18.778 1.00 94.56 73 THR A N 1
ATOM 582 C CA . THR A 1 73 ? 0.561 5.029 -19.754 1.00 94.56 73 THR A CA 1
ATOM 583 C C . THR A 1 73 ? 1.911 4.821 -19.068 1.00 94.56 73 THR A C 1
ATOM 585 O O . THR A 1 73 ? 2.518 3.770 -19.249 1.00 94.56 73 THR A O 1
ATOM 588 N N . LEU A 1 74 ? 2.362 5.765 -18.230 1.00 95.62 74 LEU A N 1
ATOM 589 C CA . LEU A 1 74 ? 3.639 5.675 -17.508 1.00 95.62 74 LEU A CA 1
ATOM 590 C C . LEU A 1 74 ? 3.740 4.409 -16.640 1.00 95.62 74 LEU A C 1
ATOM 592 O O . LEU A 1 74 ? 4.784 3.764 -16.642 1.00 95.62 74 LEU A O 1
ATOM 596 N N . GLU A 1 75 ? 2.664 4.010 -15.954 1.00 94.56 75 GLU A N 1
ATOM 597 C CA . GLU A 1 75 ? 2.613 2.783 -15.136 1.00 94.56 75 GLU A CA 1
ATOM 598 C C . GLU A 1 75 ? 3.032 1.512 -15.890 1.00 94.56 75 GLU A C 1
ATOM 600 O O . GLU A 1 75 ? 3.552 0.580 -15.276 1.00 94.56 75 GLU A O 1
ATOM 605 N N . GLN A 1 76 ? 2.847 1.476 -17.213 1.00 95.44 76 GLN A N 1
ATOM 606 C CA . GLN A 1 76 ? 3.203 0.333 -18.056 1.00 95.44 76 GLN A CA 1
ATOM 607 C C . GLN A 1 76 ? 4.704 0.274 -18.387 1.00 95.44 76 GLN A C 1
ATOM 609 O O . GLN A 1 76 ? 5.186 -0.762 -18.832 1.00 95.44 76 GLN A O 1
ATOM 614 N N . TYR A 1 77 ? 5.438 1.374 -18.189 1.00 96.81 77 TYR A N 1
ATOM 615 C CA . TYR A 1 77 ? 6.873 1.514 -18.477 1.00 96.81 77 TYR A CA 1
ATOM 616 C C . TYR A 1 77 ? 7.734 1.595 -17.209 1.00 96.81 77 TYR A C 1
ATOM 618 O O . TYR A 1 77 ? 8.946 1.770 -17.300 1.00 96.81 77 TYR A O 1
ATOM 626 N N . VAL A 1 78 ? 7.137 1.470 -16.024 1.00 95.88 78 VAL A N 1
ATOM 627 C CA . VAL A 1 78 ? 7.842 1.509 -14.736 1.00 95.88 78 VAL A CA 1
ATOM 628 C C . VAL A 1 78 ? 7.833 0.099 -14.123 1.00 95.88 78 VAL A C 1
ATOM 630 O O . VAL A 1 78 ? 6.795 -0.574 -14.163 1.00 95.88 78 VAL A O 1
ATOM 633 N N . PRO A 1 79 ? 8.950 -0.399 -13.559 1.00 95.62 79 PRO A N 1
ATOM 634 C CA . PRO A 1 79 ? 8.969 -1.671 -12.835 1.00 95.62 79 PRO A CA 1
ATOM 635 C C . PRO A 1 79 ? 8.074 -1.634 -11.590 1.00 95.62 79 PRO A C 1
ATOM 637 O O . PRO A 1 79 ? 7.670 -0.575 -11.111 1.00 95.62 79 PRO A O 1
ATOM 640 N N . TYR A 1 80 ? 7.751 -2.798 -11.038 1.00 95.75 80 TYR A N 1
ATOM 641 C CA . TYR A 1 80 ? 7.270 -2.854 -9.665 1.00 95.75 80 TYR A CA 1
ATOM 642 C C . TYR A 1 80 ? 8.410 -2.587 -8.676 1.00 95.75 80 TYR A C 1
ATOM 644 O O . TYR A 1 80 ? 9.513 -3.116 -8.812 1.00 95.75 80 TYR A O 1
ATOM 652 N N . ASN A 1 81 ? 8.084 -1.791 -7.664 1.00 93.38 81 ASN A N 1
ATOM 653 C CA . ASN A 1 81 ? 8.821 -1.613 -6.422 1.00 93.38 81 ASN A CA 1
ATOM 654 C C . ASN A 1 81 ? 7.946 -2.152 -5.266 1.00 93.38 81 ASN A C 1
ATOM 656 O O . ASN A 1 81 ? 6.812 -2.591 -5.485 1.00 93.38 81 ASN A O 1
ATOM 660 N N . SER A 1 82 ? 8.431 -2.086 -4.035 1.00 93.81 82 SER A N 1
ATOM 661 C CA . SER A 1 82 ? 7.649 -2.321 -2.823 1.00 93.81 82 SER A CA 1
ATOM 662 C C . SER A 1 82 ? 7.688 -1.088 -1.915 1.00 93.81 82 SER A C 1
ATOM 664 O O . SER A 1 82 ? 8.133 -0.013 -2.316 1.00 93.81 82 SER A O 1
ATOM 666 N N . ASP A 1 83 ? 7.161 -1.232 -0.709 1.00 91.31 83 ASP A N 1
ATOM 667 C CA . ASP A 1 83 ? 7.197 -0.222 0.341 1.00 91.31 83 ASP A CA 1
ATOM 668 C C . ASP A 1 83 ? 7.405 -0.912 1.690 1.00 91.31 83 ASP A C 1
ATOM 670 O O . ASP A 1 83 ? 7.254 -2.133 1.792 1.00 91.31 83 ASP A O 1
ATOM 674 N N . TYR A 1 84 ? 7.701 -0.145 2.732 1.00 93.06 84 TYR A N 1
ATOM 675 C CA . TYR A 1 84 ? 7.740 -0.657 4.098 1.00 93.06 84 TYR A CA 1
ATOM 676 C C . TYR A 1 84 ? 6.890 0.221 5.008 1.00 93.06 84 TYR A C 1
ATOM 678 O O . TYR A 1 84 ? 6.998 1.443 5.008 1.00 93.06 84 TYR A O 1
ATOM 686 N N . ASN A 1 85 ? 6.053 -0.433 5.801 1.00 90.75 85 ASN A N 1
ATOM 687 C CA . ASN A 1 85 ? 5.390 0.150 6.954 1.00 90.75 85 ASN A CA 1
ATOM 688 C C . ASN A 1 85 ? 5.110 -1.011 7.908 1.00 90.75 85 ASN A C 1
ATOM 690 O O . ASN A 1 85 ? 4.515 -2.005 7.474 1.00 90.75 85 ASN A O 1
ATOM 694 N N . SER A 1 86 ? 5.571 -0.925 9.155 1.00 92.94 86 SER A N 1
ATOM 695 C CA . SER A 1 86 ? 5.344 -1.942 10.186 1.00 92.94 86 SER A CA 1
ATOM 696 C C . SER A 1 86 ? 4.008 -1.779 10.917 1.00 92.94 86 SER A C 1
ATOM 698 O O . SER A 1 86 ? 3.634 -2.649 11.703 1.00 92.94 86 SER A O 1
ATOM 700 N N . MET A 1 87 ? 3.263 -0.710 10.629 1.00 92.56 87 MET A N 1
ATOM 701 C CA . MET A 1 87 ? 2.023 -0.322 11.293 1.00 92.56 87 MET A CA 1
ATOM 702 C C . MET A 1 87 ? 0.783 -0.467 10.396 1.00 92.56 87 MET A C 1
ATOM 704 O O . MET A 1 87 ? 0.826 -0.392 9.165 1.00 92.56 87 MET A O 1
ATOM 708 N N . VAL A 1 88 ? -0.365 -0.645 11.045 1.00 92.44 88 VAL A N 1
ATOM 709 C CA . VAL A 1 88 ? -1.705 -0.519 10.475 1.00 92.44 88 VAL A CA 1
ATOM 710 C C . VAL A 1 88 ? -2.333 0.758 11.030 1.00 92.44 88 VAL A C 1
ATOM 712 O O . VAL A 1 88 ? -2.395 0.948 12.244 1.00 92.44 88 VAL A O 1
ATOM 715 N N . LEU A 1 89 ? -2.803 1.622 10.128 1.00 90.00 89 LEU A N 1
ATOM 716 C CA . LEU A 1 89 ? -3.426 2.903 10.470 1.00 90.00 89 LEU A CA 1
ATOM 717 C C . LEU A 1 89 ? -4.948 2.793 10.579 1.00 90.00 89 LEU A C 1
ATOM 719 O O . LEU A 1 89 ? -5.592 2.108 9.772 1.00 90.00 89 LEU A O 1
ATOM 723 N N . TRP A 1 90 ? -5.498 3.509 11.552 1.00 91.06 90 TRP A N 1
ATOM 724 C CA . TRP A 1 90 ? -6.908 3.544 11.915 1.00 91.06 90 TRP A CA 1
ATOM 725 C C . TRP A 1 90 ? -7.326 4.971 12.275 1.00 91.06 90 TRP A C 1
ATOM 727 O O . TRP A 1 90 ? -6.546 5.742 12.830 1.00 91.06 90 TRP A O 1
ATOM 737 N N . SER A 1 91 ? -8.588 5.296 12.037 1.00 87.94 91 SER A N 1
ATOM 738 C CA . SER A 1 91 ? -9.246 6.494 12.554 1.00 87.94 91 SER A CA 1
ATOM 739 C C . SER A 1 91 ? -10.236 6.130 13.656 1.00 87.94 91 SER A C 1
ATOM 741 O O . SER A 1 91 ? -10.808 5.044 13.662 1.00 87.94 91 SER A O 1
ATOM 743 N N . LEU A 1 92 ? -10.450 7.028 14.612 1.00 87.00 92 LEU A N 1
ATOM 744 C CA . LEU A 1 92 ? -11.346 6.811 15.739 1.00 87.00 92 LEU A CA 1
ATOM 745 C C . LEU A 1 92 ? -12.762 7.271 15.384 1.00 87.00 92 LEU A C 1
ATOM 747 O O . LEU A 1 92 ? -12.960 8.435 15.067 1.00 87.00 92 LEU A O 1
ATOM 751 N N . ASN A 1 93 ? -13.765 6.397 15.491 1.00 84.31 93 ASN A N 1
ATOM 752 C CA . ASN A 1 93 ? -15.189 6.731 15.306 1.00 84.31 93 ASN A CA 1
ATOM 753 C C . ASN A 1 93 ? -15.613 7.232 13.907 1.00 84.31 93 ASN A C 1
ATOM 755 O O . ASN A 1 93 ? -16.687 7.815 13.763 1.00 84.31 93 ASN A O 1
ATOM 759 N N . GLY A 1 94 ? -14.827 7.008 12.855 1.00 80.69 94 GLY A N 1
ATOM 760 C CA . GLY A 1 94 ? -15.224 7.397 11.499 1.00 80.69 94 GLY A CA 1
ATOM 761 C C . GLY A 1 94 ? -14.135 7.180 10.460 1.00 80.69 94 GLY A C 1
ATOM 762 O O . GLY A 1 94 ? -13.063 6.677 10.774 1.00 80.69 94 GLY A O 1
ATOM 763 N N . LEU A 1 95 ? -14.407 7.567 9.216 1.00 78.12 95 LEU A N 1
ATOM 764 C CA . LEU A 1 95 ? -13.420 7.570 8.133 1.00 78.12 95 LEU A CA 1
ATOM 765 C C . LEU A 1 95 ? -12.714 8.929 8.059 1.00 78.12 95 LEU A C 1
ATOM 767 O O . LEU A 1 95 ? -13.347 9.969 8.249 1.00 78.12 95 LEU A O 1
ATOM 771 N N . VAL A 1 96 ? -11.432 8.919 7.705 1.00 68.50 96 VAL A N 1
ATOM 772 C CA . VAL A 1 96 ? -10.701 10.118 7.266 1.00 68.50 96 VAL A CA 1
ATOM 773 C C . VAL A 1 96 ? -11.041 10.397 5.792 1.00 68.50 96 VAL A C 1
ATOM 775 O O . VAL A 1 96 ? -11.173 9.439 5.024 1.00 68.50 96 VAL A O 1
ATOM 778 N N . PRO A 1 97 ? -11.208 11.661 5.363 1.00 61.16 97 PRO A N 1
ATOM 779 C CA . PRO A 1 97 ? -11.243 11.991 3.940 1.00 61.16 97 PRO A CA 1
ATOM 780 C C . PRO A 1 97 ? -9.863 11.802 3.284 1.00 61.16 97 PRO A C 1
ATOM 782 O O . PRO A 1 97 ? -8.835 12.078 3.898 1.00 61.16 97 PRO A O 1
ATOM 785 N N . ASP A 1 98 ? -9.845 11.367 2.022 1.00 61.62 98 ASP A N 1
ATOM 786 C CA . ASP A 1 98 ? -8.620 11.145 1.234 1.00 61.62 98 ASP A CA 1
ATOM 787 C C . ASP A 1 98 ? -7.965 12.471 0.783 1.00 61.62 98 ASP A C 1
ATOM 789 O O . ASP A 1 98 ? -6.804 12.473 0.370 1.00 61.62 98 ASP A O 1
ATOM 793 N N . ASP A 1 99 ? -8.689 13.600 0.827 1.00 50.91 99 ASP A N 1
ATOM 794 C CA . ASP A 1 99 ? -8.195 14.911 0.397 1.00 50.91 99 ASP A CA 1
ATOM 795 C C . ASP A 1 99 ? -8.796 16.114 1.159 1.00 50.91 99 ASP A C 1
ATOM 797 O O . ASP A 1 99 ? -9.754 16.009 1.928 1.00 50.91 99 ASP A O 1
ATOM 801 N N . MET A 1 100 ? -8.239 17.301 0.884 1.00 40.41 100 MET A N 1
ATOM 802 C CA . MET A 1 100 ? -8.653 18.602 1.441 1.00 40.41 100 MET A CA 1
ATOM 803 C C . MET A 1 100 ? -10.106 19.005 1.106 1.00 40.41 100 MET A C 1
ATOM 805 O O . MET A 1 100 ? -10.598 19.991 1.650 1.00 40.41 100 MET A O 1
ATOM 809 N N . ASN A 1 101 ? -10.798 18.279 0.219 1.00 45.50 101 ASN A N 1
ATOM 810 C CA . ASN A 1 101 ? -12.166 18.580 -0.216 1.00 45.50 101 ASN A CA 1
ATOM 811 C C . ASN A 1 101 ? -13.229 17.762 0.541 1.00 45.50 101 ASN A C 1
ATOM 813 O O . ASN A 1 101 ? -14.403 17.797 0.174 1.00 45.50 101 ASN A O 1
ATOM 817 N N . ASN A 1 102 ? -12.839 17.035 1.596 1.00 49.31 102 ASN A N 1
ATOM 818 C CA . ASN A 1 102 ? -13.679 16.065 2.304 1.00 49.31 102 ASN A CA 1
ATOM 819 C C . ASN A 1 102 ? -14.173 14.910 1.411 1.00 49.31 102 ASN A C 1
ATOM 821 O O . ASN A 1 102 ? -15.246 14.350 1.653 1.00 49.31 102 ASN A O 1
ATOM 825 N N . THR A 1 103 ? -13.404 14.526 0.386 1.00 53.12 103 THR A N 1
ATOM 826 C CA . THR A 1 103 ? -13.734 13.352 -0.429 1.00 53.12 103 THR A CA 1
ATOM 827 C C . THR A 1 103 ? -13.434 12.095 0.381 1.00 53.12 103 THR A C 1
ATOM 829 O O . THR A 1 103 ? -12.282 11.804 0.689 1.00 53.12 103 THR A O 1
ATOM 832 N N . PHE A 1 104 ? -14.466 11.345 0.767 1.00 60.03 104 PHE A N 1
ATOM 833 C CA . PHE A 1 104 ? -14.282 10.095 1.506 1.00 60.03 104 PHE A CA 1
ATOM 834 C C . PHE A 1 104 ? -13.766 8.994 0.581 1.00 60.03 104 PHE A C 1
ATOM 836 O O . PHE A 1 104 ? -14.127 8.941 -0.594 1.00 60.03 104 PHE A O 1
ATOM 843 N N . SER A 1 105 ? -12.910 8.137 1.135 1.00 64.06 105 SER A N 1
ATOM 844 C CA . SER A 1 105 ? -12.151 7.140 0.386 1.00 64.06 105 SER A CA 1
ATOM 845 C C . SER A 1 105 ? -13.026 6.261 -0.513 1.00 64.06 105 SER A C 1
ATOM 847 O O . SER A 1 105 ? -14.017 5.692 -0.056 1.00 64.06 105 SER A O 1
ATOM 849 N N . ASP A 1 106 ? -12.604 6.070 -1.766 1.00 73.56 106 ASP A N 1
ATOM 850 C CA . ASP A 1 106 ? -13.254 5.228 -2.790 1.00 73.56 106 ASP A CA 1
ATOM 851 C C . ASP A 1 106 ? -13.148 3.710 -2.524 1.00 73.56 106 ASP A C 1
ATOM 853 O O . ASP A 1 106 ? -13.187 2.885 -3.440 1.00 73.56 106 ASP A O 1
ATOM 857 N N . LYS A 1 107 ? -12.959 3.326 -1.259 1.00 87.56 107 LYS A N 1
ATOM 858 C CA . LYS A 1 107 ? -12.675 1.950 -0.865 1.00 87.56 107 LYS A CA 1
ATOM 859 C C . LYS A 1 107 ? -13.946 1.116 -0.803 1.00 87.56 107 LYS A C 1
ATOM 861 O O . LYS A 1 107 ? -15.023 1.579 -0.446 1.00 87.56 107 LYS A O 1
ATOM 866 N N . THR A 1 108 ? -13.776 -0.160 -1.110 1.00 92.50 108 THR A N 1
ATOM 867 C CA . THR A 1 108 ? -14.859 -1.150 -1.195 1.00 92.50 108 THR A CA 1
ATOM 868 C C . THR A 1 108 ? -15.096 -1.915 0.109 1.00 92.50 108 THR A C 1
ATOM 870 O O . THR A 1 108 ? -15.950 -2.796 0.170 1.00 92.50 108 THR A O 1
ATOM 873 N N . CYS A 1 109 ? -14.334 -1.619 1.162 1.00 94.06 109 CYS A N 1
ATOM 874 C CA . CYS A 1 109 ? -14.462 -2.255 2.465 1.00 94.06 109 CYS A CA 1
ATOM 875 C C . CYS A 1 109 ? -14.108 -1.261 3.582 1.00 94.06 109 CYS A C 1
ATOM 877 O O . CYS A 1 109 ? -13.225 -0.411 3.432 1.00 94.06 109 CYS A O 1
ATOM 879 N N . ALA A 1 110 ? -14.766 -1.405 4.730 1.00 94.75 110 ALA A N 1
ATOM 880 C CA . ALA A 1 110 ? -14.342 -0.803 5.987 1.00 94.75 110 ALA A CA 1
ATOM 881 C C . ALA A 1 110 ? -14.309 -1.859 7.092 1.00 94.75 110 ALA A C 1
ATOM 883 O O . ALA A 1 110 ? -15.056 -2.834 7.066 1.00 94.75 110 ALA A O 1
ATOM 884 N N . ILE A 1 111 ? -13.428 -1.663 8.061 1.00 96.19 111 ILE A N 1
ATOM 885 C CA . ILE A 1 111 ? -13.312 -2.506 9.248 1.00 96.19 111 ILE A CA 1
ATOM 886 C C . ILE A 1 111 ? -13.559 -1.612 10.452 1.00 96.19 111 ILE A C 1
ATOM 888 O O . ILE A 1 111 ? -12.958 -0.543 10.533 1.00 96.19 111 ILE A O 1
ATOM 892 N N . ILE A 1 112 ? -14.434 -2.041 11.354 1.00 95.94 112 ILE A N 1
ATOM 893 C CA . ILE A 1 112 ? -14.766 -1.370 12.609 1.00 95.94 112 ILE A CA 1
ATOM 894 C C . ILE A 1 112 ? -14.429 -2.339 13.741 1.00 95.94 112 ILE A C 1
ATOM 896 O O . ILE A 1 112 ? -14.890 -3.476 13.733 1.00 95.94 112 ILE A O 1
ATOM 900 N N . ASP A 1 113 ? -13.638 -1.911 14.714 1.00 96.00 113 ASP A N 1
ATOM 901 C CA . ASP A 1 113 ? -13.344 -2.671 15.932 1.00 96.00 113 ASP A CA 1
ATOM 902 C C . ASP A 1 113 ? -13.357 -1.731 17.148 1.00 96.00 113 ASP A C 1
ATOM 904 O O . ASP A 1 113 ? -13.429 -0.517 16.988 1.00 96.00 113 ASP A O 1
ATOM 908 N N . GLY A 1 114 ? -13.333 -2.244 18.375 1.00 94.38 114 GLY A N 1
ATOM 909 C CA . GLY A 1 114 ? -13.317 -1.405 19.573 1.00 94.38 114 GLY A CA 1
ATOM 910 C C . GLY A 1 114 ? -11.917 -0.983 20.006 1.00 94.38 114 GLY A C 1
ATOM 911 O O . GLY A 1 114 ? -10.991 -1.793 20.036 1.00 94.38 114 GLY A O 1
ATOM 912 N N . LEU A 1 115 ? -11.766 0.286 20.402 1.00 93.38 115 LEU A N 1
ATOM 913 C CA . LEU A 1 115 ? -10.517 0.782 20.985 1.00 93.38 115 LEU A CA 1
ATOM 914 C C . LEU A 1 115 ? -10.212 0.087 22.321 1.00 93.38 115 LEU A C 1
ATOM 916 O O . LEU A 1 115 ? -9.061 -0.234 22.595 1.00 93.38 115 LEU A O 1
ATOM 920 N N . ALA A 1 116 ? -11.246 -0.182 23.125 1.00 93.19 116 ALA A N 1
ATOM 921 C CA . ALA A 1 116 ? -11.130 -0.877 24.408 1.00 93.19 116 ALA A CA 1
ATOM 922 C C . ALA A 1 116 ? -10.647 -2.333 24.268 1.00 93.19 116 ALA A C 1
ATOM 924 O O . ALA A 1 116 ? -9.944 -2.831 25.138 1.00 93.19 116 ALA A O 1
ATOM 925 N N . GLU A 1 117 ? -11.009 -3.013 23.180 1.00 94.38 117 GLU A N 1
ATOM 926 C CA . GLU A 1 117 ? -10.485 -4.332 22.833 1.00 94.38 117 GLU A CA 1
ATOM 927 C C . GLU A 1 117 ? -9.042 -4.234 22.315 1.00 94.38 117 GLU A C 1
ATOM 929 O O . GLU A 1 117 ? -8.158 -4.948 22.789 1.00 94.38 117 GLU A O 1
ATOM 934 N N . GLN A 1 118 ? -8.784 -3.328 21.366 1.00 95.19 118 GLN A N 1
ATOM 935 C CA . GLN A 1 118 ? -7.488 -3.235 20.688 1.00 95.19 118 GLN A CA 1
ATOM 936 C C . GLN A 1 118 ? -6.348 -2.737 21.589 1.00 95.19 118 GLN A C 1
ATOM 938 O O . GLN A 1 118 ? -5.222 -3.204 21.433 1.00 95.19 118 GLN A O 1
ATOM 943 N N . ILE A 1 119 ? -6.622 -1.867 22.568 1.00 92.88 119 ILE A N 1
ATOM 944 C CA . ILE A 1 119 ? -5.603 -1.353 23.503 1.00 92.88 119 ILE A CA 1
ATOM 945 C C . ILE A 1 119 ? -5.025 -2.419 24.450 1.00 92.88 119 ILE A C 1
ATOM 947 O O . ILE A 1 119 ? -3.945 -2.217 24.999 1.00 92.88 119 ILE A O 1
ATOM 951 N N . GLU A 1 120 ? -5.720 -3.545 24.643 1.00 91.50 120 GLU A N 1
ATOM 952 C CA . GLU A 1 120 ? -5.239 -4.660 25.475 1.00 91.50 120 GLU A CA 1
ATOM 953 C C . GLU A 1 120 ? -4.576 -5.780 24.653 1.00 91.50 120 GLU A C 1
ATOM 955 O O . GLU A 1 120 ? -3.751 -6.519 25.188 1.00 91.50 120 GLU A O 1
ATOM 960 N N . GLN A 1 121 ? -4.937 -5.940 23.371 1.00 93.25 121 GLN A N 1
ATOM 961 C CA . GLN A 1 121 ? -4.466 -7.058 22.533 1.00 93.25 121 GLN A CA 1
ATOM 962 C C . GLN A 1 121 ? -3.399 -6.684 21.490 1.00 93.25 121 GLN A C 1
ATOM 964 O O . GLN A 1 121 ? -2.818 -7.589 20.888 1.00 93.25 121 GLN A O 1
ATOM 969 N N . SER A 1 122 ? -3.140 -5.392 21.267 1.00 94.00 122 SER A N 1
ATOM 970 C CA . SER A 1 122 ? -2.266 -4.909 20.191 1.00 94.00 122 SER A CA 1
ATOM 971 C C . SER A 1 122 ? -1.233 -3.879 20.665 1.00 94.00 122 SER A C 1
ATOM 973 O O . SER A 1 122 ? -1.464 -3.119 21.603 1.00 94.00 122 SER A O 1
ATOM 975 N N . GLU A 1 123 ? -0.088 -3.814 19.976 1.00 92.69 123 GLU A N 1
ATOM 976 C CA . GLU A 1 123 ? 0.974 -2.831 20.233 1.00 92.69 123 GLU A CA 1
ATOM 977 C C . GLU A 1 123 ? 0.574 -1.463 19.650 1.00 92.69 123 GLU A C 1
ATOM 979 O O . GLU A 1 123 ? 0.907 -1.120 18.514 1.00 92.69 123 GLU A O 1
ATOM 984 N N . MET A 1 124 ? -0.210 -0.688 20.404 1.00 91.94 124 MET A N 1
ATOM 985 C CA . MET A 1 124 ? -0.647 0.642 19.979 1.00 91.94 124 MET A CA 1
ATOM 986 C C . MET A 1 124 ? 0.489 1.661 20.143 1.00 91.94 124 MET A C 1
ATOM 988 O O . MET A 1 124 ? 0.881 2.004 21.255 1.00 91.94 124 MET A O 1
ATOM 992 N N . VAL A 1 125 ? 1.014 2.135 19.012 1.00 90.25 125 VAL A N 1
ATOM 993 C CA . VAL A 1 125 ? 2.171 3.041 18.919 1.00 90.25 125 VAL A CA 1
ATOM 994 C C . VAL A 1 125 ? 1.753 4.480 19.187 1.00 90.25 125 VAL A C 1
ATOM 996 O O . VAL A 1 125 ? 2.408 5.198 19.939 1.00 90.25 125 VAL A O 1
ATOM 999 N N . SER A 1 126 ? 0.653 4.902 18.564 1.00 89.19 126 SER A N 1
ATOM 1000 C CA . SER A 1 126 ? 0.148 6.268 18.661 1.00 89.19 126 SER A CA 1
ATOM 1001 C C . SER A 1 126 ? -1.371 6.290 18.658 1.00 89.19 126 SER A C 1
ATOM 1003 O O . SER A 1 126 ? -1.987 5.559 17.884 1.00 89.19 126 SER A O 1
ATOM 1005 N N . LEU A 1 127 ? -1.969 7.141 19.495 1.00 88.19 127 LEU A N 1
ATOM 1006 C CA . LEU A 1 127 ? -3.416 7.309 19.614 1.00 88.19 127 LEU A CA 1
ATOM 1007 C C . LEU A 1 127 ? -3.823 8.745 19.245 1.00 88.19 127 LEU A C 1
ATOM 1009 O O . LEU A 1 127 ? -3.778 9.663 20.070 1.00 88.19 127 LEU A O 1
ATOM 1013 N N . VAL A 1 128 ? -4.241 8.916 17.988 1.00 82.06 128 VAL A N 1
ATOM 1014 C CA . VAL A 1 128 ? -4.662 10.192 17.384 1.00 82.06 128 VAL A CA 1
ATOM 1015 C C . VAL A 1 128 ? -5.987 9.989 16.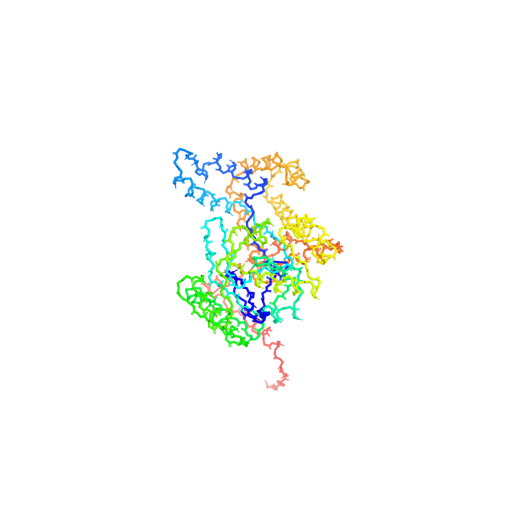631 1.00 82.06 128 VAL A C 1
ATOM 1017 O O . VAL A 1 128 ? -6.104 8.995 15.909 1.00 82.06 128 VAL A O 1
ATOM 1020 N N . PRO A 1 129 ? -6.982 10.900 16.732 1.00 78.94 129 PRO A N 1
ATOM 1021 C CA . PRO A 1 129 ? -8.316 10.720 16.146 1.00 78.94 129 PRO A CA 1
ATOM 1022 C C . PRO A 1 129 ? -8.370 10.278 14.677 1.00 78.94 129 PRO A C 1
ATOM 1024 O O . PRO A 1 129 ? -9.252 9.508 14.317 1.00 78.94 129 PRO A O 1
ATOM 1027 N N . THR A 1 130 ? -7.446 10.715 13.824 1.00 77.75 130 THR A N 1
ATOM 1028 C CA . THR A 1 130 ? -7.403 10.352 12.393 1.00 77.75 130 THR A CA 1
ATOM 1029 C C . THR A 1 130 ? -6.284 9.400 11.997 1.00 77.75 130 THR A C 1
ATOM 1031 O O . THR A 1 130 ? -6.277 8.932 10.865 1.00 77.75 130 THR A O 1
ATOM 1034 N N . ASP A 1 131 ? -5.321 9.156 12.879 1.00 79.50 131 ASP A N 1
ATOM 1035 C CA . ASP A 1 131 ? -4.031 8.564 12.507 1.00 79.50 131 ASP A CA 1
ATOM 1036 C C . ASP A 1 131 ? -3.485 7.694 13.651 1.00 79.50 131 ASP A C 1
ATOM 1038 O O . ASP A 1 131 ? -2.325 7.774 14.052 1.00 79.50 131 ASP A O 1
ATOM 1042 N N . THR A 1 132 ? -4.380 6.900 14.245 1.00 87.94 132 THR A N 1
ATOM 1043 C CA . THR A 1 132 ? -4.037 5.922 15.278 1.00 87.94 132 THR A CA 1
ATOM 1044 C C . THR A 1 132 ? -3.251 4.786 14.638 1.00 87.94 132 THR A C 1
ATOM 1046 O O . THR A 1 132 ? -3.737 4.108 13.729 1.00 87.94 132 THR A O 1
ATOM 1049 N N . ALA A 1 133 ? -2.030 4.576 15.120 1.00 90.44 133 ALA A N 1
ATOM 1050 C CA . ALA A 1 133 ? -1.090 3.613 14.572 1.00 90.44 133 ALA A CA 1
ATOM 1051 C C . ALA A 1 133 ? -0.935 2.421 15.520 1.00 90.44 133 ALA A C 1
ATOM 1053 O O . ALA A 1 133 ? -0.598 2.580 16.695 1.00 90.44 133 ALA A O 1
ATOM 1054 N N . ILE A 1 134 ? -1.152 1.218 14.991 1.00 93.75 134 ILE A N 1
ATOM 1055 C CA . ILE A 1 134 ? -0.952 -0.047 15.701 1.00 93.75 134 ILE A CA 1
ATOM 1056 C C . ILE A 1 134 ? 0.146 -0.824 14.979 1.00 93.75 134 ILE A C 1
ATOM 1058 O O . ILE A 1 134 ? 0.053 -1.018 13.769 1.00 93.75 134 ILE A O 1
ATOM 1062 N N . LYS A 1 135 ? 1.186 -1.261 15.690 1.00 92.88 135 LYS A N 1
ATOM 1063 C CA . LYS A 1 135 ? 2.293 -2.019 15.100 1.00 92.88 135 LYS A CA 1
ATOM 1064 C C . LYS A 1 135 ? 1.924 -3.489 14.903 1.00 92.88 135 LYS A C 1
ATOM 1066 O O . LYS A 1 135 ? 1.258 -4.106 15.730 1.00 92.88 135 LYS A O 1
ATOM 1071 N N . GLY A 1 136 ? 2.432 -4.064 13.816 1.00 94.25 136 GLY A N 1
ATOM 1072 C CA . GLY A 1 136 ? 2.311 -5.480 13.509 1.00 94.25 136 GLY A CA 1
ATOM 1073 C C . GLY A 1 136 ? 0.927 -5.878 13.001 1.00 94.25 136 GLY A C 1
ATOM 1074 O O . GLY A 1 136 ? 0.128 -5.057 12.552 1.00 94.25 136 GLY A O 1
ATOM 1075 N N . ASN A 1 137 ? 0.671 -7.184 13.025 1.00 96.31 137 ASN A N 1
ATOM 1076 C CA . ASN A 1 137 ? -0.606 -7.756 12.612 1.00 96.31 137 ASN A CA 1
ATOM 1077 C C . ASN A 1 137 ? -1.686 -7.449 13.655 1.00 96.31 137 ASN A C 1
ATOM 1079 O O . ASN A 1 137 ? -1.558 -7.852 14.810 1.00 96.31 137 ASN A O 1
ATOM 1083 N N . VAL A 1 138 ? -2.778 -6.821 13.226 1.00 96.81 138 VAL A N 1
ATOM 1084 C CA . VAL A 1 138 ? -3.935 -6.536 14.076 1.00 96.81 138 VAL A CA 1
ATOM 1085 C C . VAL A 1 138 ? -4.949 -7.661 13.916 1.00 96.81 138 VAL A C 1
ATOM 1087 O O . VAL A 1 138 ? -5.598 -7.788 12.874 1.00 96.81 138 VAL A O 1
ATOM 1090 N N . ASN A 1 139 ? -5.080 -8.491 14.950 1.00 97.06 139 ASN A N 1
ATOM 1091 C CA . ASN A 1 139 ? -6.158 -9.473 15.033 1.00 97.06 139 ASN A CA 1
ATOM 1092 C C . ASN A 1 139 ? -7.461 -8.737 15.361 1.00 97.06 139 ASN A C 1
ATOM 1094 O O . ASN A 1 139 ? -7.499 -7.925 16.287 1.00 97.06 139 ASN A O 1
ATOM 1098 N N . LEU A 1 140 ? -8.522 -8.999 14.602 1.00 96.88 140 LEU A N 1
ATOM 1099 C CA . LEU A 1 140 ? -9.830 -8.404 14.858 1.00 96.88 140 LEU A CA 1
ATOM 1100 C C . LEU A 1 140 ? -10.495 -9.063 16.068 1.00 96.88 140 LEU A C 1
ATOM 1102 O O . LEU A 1 140 ? -10.452 -10.286 16.222 1.00 96.88 140 LEU A O 1
ATOM 1106 N N . SER A 1 141 ? -11.123 -8.257 16.925 1.00 95.44 141 SER A N 1
ATOM 1107 C CA . SER A 1 141 ? -11.902 -8.786 18.044 1.00 95.44 141 SER A CA 1
ATOM 1108 C C . SER A 1 141 ? -13.133 -9.553 17.546 1.00 95.44 141 SER A C 1
ATOM 1110 O O . SER A 1 141 ? -13.629 -9.346 16.437 1.00 95.44 141 SER A O 1
ATOM 1112 N N . ASN A 1 142 ? -13.706 -10.395 18.406 1.00 93.19 142 ASN A N 1
ATOM 1113 C CA . ASN A 1 142 ? -14.965 -11.083 18.106 1.00 93.19 142 ASN A CA 1
ATOM 1114 C C . ASN A 1 142 ? -16.198 -10.155 18.055 1.00 93.19 142 ASN A C 1
ATOM 1116 O O . ASN A 1 142 ? -17.306 -10.612 17.779 1.00 93.19 142 ASN A O 1
ATOM 1120 N N . LYS A 1 143 ? -16.022 -8.859 18.340 1.00 92.31 143 LYS A N 1
ATOM 1121 C CA . LYS A 1 143 ? -17.042 -7.813 18.187 1.00 92.31 143 LYS A CA 1
ATOM 1122 C C . LYS A 1 143 ? -16.802 -6.936 16.959 1.00 92.31 143 LYS A C 1
ATOM 1124 O O . LYS A 1 143 ? -17.588 -6.020 16.727 1.00 92.31 143 LYS A O 1
ATOM 1129 N N . ALA A 1 144 ? -15.724 -7.173 16.212 1.00 96.38 144 ALA A N 1
ATOM 1130 C CA . ALA A 1 144 ? -15.414 -6.401 15.024 1.00 96.38 144 ALA A CA 1
ATOM 1131 C C . ALA A 1 144 ? -16.505 -6.568 13.955 1.00 96.38 144 ALA A C 1
ATOM 1133 O O . ALA A 1 144 ? -17.162 -7.607 13.852 1.00 96.38 144 ALA A O 1
ATOM 1134 N N . THR A 1 145 ? -16.655 -5.540 13.130 1.00 97.25 145 THR A N 1
ATOM 1135 C CA . THR A 1 145 ? -17.558 -5.512 11.988 1.00 97.25 145 THR A CA 1
ATOM 1136 C C . THR A 1 145 ? -16.762 -5.224 10.721 1.00 97.25 145 THR A C 1
ATOM 1138 O O . THR A 1 145 ? -16.148 -4.167 10.583 1.00 97.25 145 THR A O 1
ATOM 1141 N N . ILE A 1 146 ? -16.793 -6.156 9.770 1.00 97.50 146 ILE A N 1
ATOM 1142 C CA . ILE A 1 146 ? -16.295 -5.951 8.409 1.00 97.50 146 ILE A CA 1
ATOM 1143 C C . ILE A 1 146 ? -17.485 -5.533 7.540 1.00 97.50 146 ILE A C 1
ATOM 1145 O O . ILE A 1 146 ? -18.433 -6.300 7.357 1.00 97.50 146 ILE A O 1
ATOM 1149 N N . LEU A 1 147 ? -17.436 -4.314 7.010 1.00 96.81 147 LEU A N 1
ATOM 1150 C CA . LEU A 1 147 ? -18.370 -3.794 6.015 1.00 96.81 147 LEU A CA 1
ATOM 1151 C C . LEU A 1 147 ? -17.782 -4.032 4.626 1.00 96.81 147 LEU A C 1
ATOM 1153 O O . LEU A 1 147 ? -16.700 -3.526 4.338 1.00 96.81 147 LEU A O 1
ATOM 1157 N N . ILE A 1 148 ? -18.480 -4.768 3.766 1.00 97.38 148 ILE A N 1
ATOM 1158 C CA . ILE A 1 148 ? -18.031 -5.069 2.400 1.00 97.38 148 ILE A CA 1
ATOM 1159 C C . ILE A 1 148 ? -19.071 -4.537 1.416 1.00 97.38 148 ILE A C 1
ATOM 1161 O O . ILE A 1 148 ? -20.261 -4.818 1.562 1.00 97.38 148 ILE A O 1
ATOM 1165 N N . ASP A 1 149 ? -18.631 -3.773 0.420 1.00 96.38 149 ASP A N 1
ATOM 1166 C CA . ASP A 1 149 ? -19.492 -3.349 -0.680 1.00 96.38 149 ASP A CA 1
ATOM 1167 C C . ASP A 1 149 ? -20.028 -4.576 -1.433 1.00 96.38 149 ASP A C 1
ATOM 1169 O O . ASP A 1 149 ? -19.320 -5.571 -1.617 1.00 96.38 149 ASP A O 1
ATOM 1173 N N . LYS A 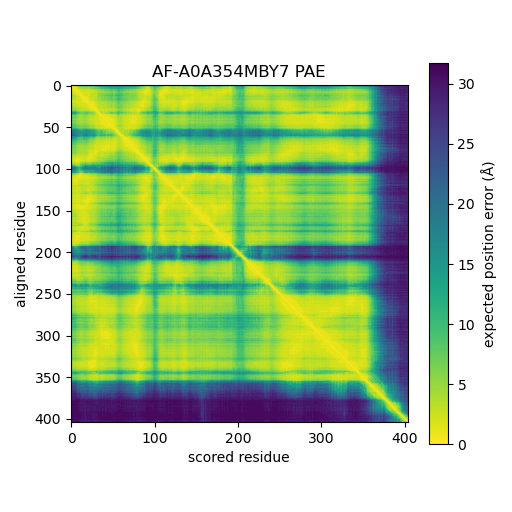1 150 ? -21.286 -4.514 -1.867 1.00 96.56 150 LYS A N 1
ATOM 1174 C CA . LYS A 1 150 ? -21.971 -5.619 -2.532 1.00 96.56 150 LYS A CA 1
ATOM 1175 C C . LYS A 1 150 ? -21.240 -6.090 -3.788 1.00 96.56 150 LYS A C 1
ATOM 1177 O O . LYS A 1 150 ? -20.996 -7.291 -3.912 1.00 96.56 150 LYS A O 1
ATOM 1182 N N . ASP A 1 151 ? -20.866 -5.179 -4.681 1.00 94.62 151 ASP A N 1
ATOM 1183 C CA . ASP A 1 151 ? -20.224 -5.538 -5.946 1.00 94.62 151 ASP A CA 1
ATOM 1184 C C . ASP A 1 151 ? -18.850 -6.164 -5.656 1.00 94.62 151 ASP A C 1
ATOM 1186 O O . ASP A 1 151 ? -18.486 -7.200 -6.223 1.00 94.62 151 ASP A O 1
ATOM 1190 N N . ARG A 1 152 ? -18.113 -5.626 -4.672 1.00 94.88 152 ARG A N 1
ATOM 1191 C CA . ARG A 1 152 ? -16.865 -6.243 -4.202 1.00 94.88 152 ARG A CA 1
ATOM 1192 C C . ARG A 1 152 ? -17.081 -7.626 -3.585 1.00 94.88 152 ARG A C 1
ATOM 1194 O O . ARG A 1 152 ? -16.305 -8.532 -3.893 1.00 94.88 152 ARG A O 1
ATOM 1201 N N . TYR A 1 153 ? -18.099 -7.822 -2.750 1.00 96.06 153 TYR A N 1
ATOM 1202 C CA . TYR A 1 153 ? -18.406 -9.126 -2.155 1.00 96.06 153 TYR A CA 1
ATOM 1203 C C . TYR A 1 153 ? -18.762 -10.167 -3.224 1.00 96.06 153 TYR A C 1
ATOM 1205 O O . TYR A 1 153 ? -18.338 -11.323 -3.139 1.00 96.06 153 TYR A O 1
ATOM 1213 N N . GLU A 1 154 ? -19.492 -9.769 -4.268 1.00 95.69 154 GLU A N 1
ATOM 1214 C CA . GLU A 1 154 ? -19.835 -10.654 -5.380 1.00 95.69 154 GLU A CA 1
ATOM 1215 C C . GLU A 1 154 ? -18.578 -11.178 -6.099 1.00 95.69 154 GLU A C 1
ATOM 1217 O O . GLU A 1 154 ? -18.522 -12.382 -6.363 1.00 95.69 154 GLU A O 1
ATOM 1222 N N . THR A 1 155 ? -17.530 -10.353 -6.265 1.00 95.12 155 THR A N 1
ATOM 1223 C CA . THR A 1 155 ? -16.234 -10.770 -6.857 1.00 95.12 155 THR A CA 1
ATOM 1224 C C . THR A 1 155 ? -15.407 -11.767 -6.033 1.00 95.12 155 THR A C 1
ATOM 1226 O O . THR A 1 155 ? -14.455 -12.329 -6.573 1.00 95.12 155 THR A O 1
ATOM 1229 N N . LEU A 1 156 ? -15.722 -12.001 -4.753 1.00 94.88 156 LEU A N 1
ATOM 1230 C CA . LEU A 1 156 ? -14.969 -12.954 -3.928 1.00 94.88 156 LEU A CA 1
ATOM 1231 C C . LEU A 1 156 ? -15.222 -14.407 -4.361 1.00 94.88 156 LEU A C 1
ATOM 1233 O O . LEU A 1 156 ? -16.354 -14.807 -4.669 1.00 94.88 156 LEU A O 1
ATOM 1237 N N . SER A 1 157 ? -14.169 -15.220 -4.307 1.00 95.56 157 SER A N 1
ATOM 1238 C CA . SER A 1 157 ? -14.243 -16.668 -4.503 1.00 95.56 157 SER A CA 1
ATOM 1239 C C . SER A 1 157 ? -15.090 -17.351 -3.420 1.00 95.56 157 SER A C 1
ATOM 1241 O O . SER A 1 157 ? -15.330 -16.808 -2.338 1.00 95.56 157 SER A O 1
ATOM 1243 N N . LEU A 1 158 ? -15.533 -18.583 -3.694 1.00 95.50 158 LEU A N 1
ATOM 1244 C CA . LEU A 1 158 ? -16.243 -19.393 -2.698 1.00 95.50 158 LEU A CA 1
ATOM 1245 C C . LEU A 1 158 ? -15.379 -19.647 -1.455 1.00 95.50 158 LEU A C 1
ATOM 1247 O O . LEU A 1 158 ? -15.897 -19.592 -0.349 1.00 95.50 158 LEU 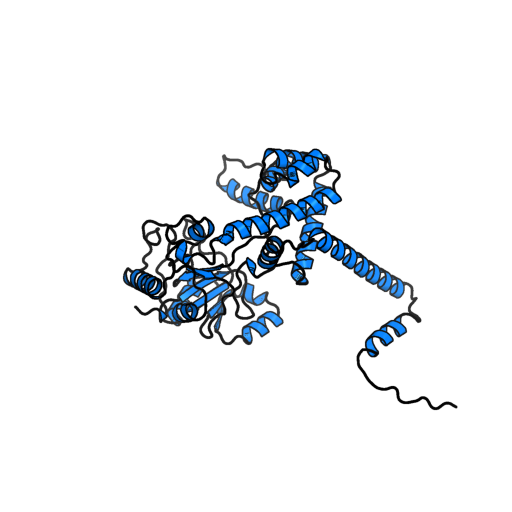A O 1
ATOM 1251 N N . GLU A 1 159 ? -14.068 -19.850 -1.619 1.00 95.88 159 GLU A N 1
ATOM 1252 C CA . GLU A 1 159 ? -13.146 -20.081 -0.502 1.00 95.88 159 GLU A CA 1
ATOM 1253 C C . GLU A 1 159 ? -13.011 -18.849 0.409 1.00 95.88 159 GLU A C 1
ATOM 1255 O O . GLU A 1 159 ? -13.015 -18.980 1.632 1.00 95.88 159 GLU A O 1
ATOM 1260 N N . GLU A 1 160 ? -12.938 -17.643 -0.161 1.00 95.31 160 GLU A N 1
ATOM 1261 C CA . GLU A 1 160 ? -12.915 -16.390 0.608 1.00 95.31 160 GLU A CA 1
ATOM 1262 C C . GLU A 1 160 ? -14.232 -16.157 1.360 1.00 95.31 160 GLU A C 1
ATOM 1264 O O . GLU A 1 160 ? -14.209 -15.770 2.529 1.00 95.31 160 GLU A O 1
ATOM 1269 N N . LYS A 1 161 ? -15.378 -16.442 0.724 1.00 95.62 161 LYS A N 1
ATOM 1270 C CA . LYS A 1 161 ? -16.707 -16.357 1.358 1.00 95.62 161 LYS A CA 1
ATOM 1271 C C . LYS A 1 161 ? -16.841 -17.362 2.508 1.00 95.62 161 LYS A C 1
ATOM 1273 O O . LYS A 1 161 ? -17.300 -16.993 3.587 1.00 95.62 161 LYS A O 1
ATOM 1278 N N . ASP A 1 162 ? -16.361 -18.589 2.315 1.00 95.50 162 ASP A N 1
ATOM 1279 C CA . ASP A 1 162 ? -16.302 -19.639 3.337 1.00 95.50 162 ASP A CA 1
ATOM 1280 C C . ASP A 1 162 ? -15.386 -19.281 4.514 1.00 95.50 162 ASP A C 1
ATOM 1282 O O . ASP A 1 162 ? -15.690 -19.627 5.655 1.00 95.50 162 ASP A O 1
ATOM 1286 N N . LYS A 1 163 ? -14.245 -18.635 4.245 1.00 95.69 163 LYS A N 1
ATOM 1287 C CA . LYS A 1 163 ? -13.315 -18.151 5.274 1.00 95.69 163 LYS A CA 1
ATOM 1288 C C . LYS A 1 163 ? -13.966 -17.048 6.108 1.00 95.69 163 LYS A C 1
ATOM 1290 O O . LYS A 1 163 ? -14.038 -17.196 7.325 1.00 95.69 163 LYS A O 1
ATOM 1295 N N . LEU A 1 164 ? -14.550 -16.035 5.458 1.00 94.94 164 LEU A N 1
ATOM 1296 C CA . LEU A 1 164 ? -15.306 -14.961 6.115 1.00 94.94 164 LEU A CA 1
ATOM 1297 C C . LEU A 1 164 ? -16.450 -15.494 6.988 1.00 94.94 164 LEU A C 1
ATOM 1299 O O . LEU A 1 164 ? -16.587 -15.076 8.133 1.00 94.94 164 LEU A O 1
ATOM 1303 N N . ALA A 1 165 ? -17.238 -16.448 6.483 1.00 92.56 165 ALA A N 1
ATOM 1304 C CA . ALA A 1 165 ? -18.365 -17.036 7.213 1.00 92.56 165 ALA A CA 1
ATOM 1305 C C . ALA A 1 165 ? -17.956 -17.877 8.441 1.00 92.56 165 ALA A C 1
ATOM 1307 O O . ALA A 1 165 ? -18.799 -18.178 9.284 1.00 92.56 165 ALA A O 1
ATOM 1308 N N . LYS A 1 166 ? -16.678 -18.272 8.545 1.00 94.56 166 LYS A N 1
ATOM 1309 C CA . LYS A 1 166 ? -16.111 -18.997 9.697 1.00 94.56 166 LYS A CA 1
ATOM 1310 C C . LYS A 1 166 ? -15.481 -18.065 10.736 1.00 94.56 166 LYS A C 1
ATOM 1312 O O . LYS A 1 166 ? -15.114 -18.541 11.810 1.00 94.56 166 LYS A O 1
ATOM 1317 N N . LEU A 1 167 ? -15.341 -16.768 10.447 1.00 93.38 167 LEU A N 1
ATOM 1318 C CA . LEU A 1 167 ? -14.849 -15.802 11.426 1.00 93.38 167 LEU A CA 1
ATOM 1319 C C . LEU A 1 167 ? -15.924 -15.549 12.488 1.00 93.38 167 LEU A C 1
ATOM 1321 O O . LEU A 1 167 ? -17.090 -15.325 12.175 1.00 93.38 167 LEU A O 1
ATOM 1325 N N . ASN A 1 168 ? -15.524 -15.543 13.758 1.00 92.38 168 ASN A N 1
ATOM 1326 C CA . ASN A 1 168 ? -16.414 -15.249 14.882 1.00 92.38 168 ASN A CA 1
ATOM 1327 C C . ASN A 1 168 ? -16.551 -13.728 15.090 1.00 92.38 168 ASN A C 1
ATOM 1329 O O . ASN A 1 168 ? -16.168 -13.220 16.138 1.00 92.38 168 ASN A O 1
ATOM 1333 N N . LEU A 1 169 ? -17.004 -13.009 14.059 1.00 93.44 169 LEU A N 1
ATOM 1334 C CA . LEU A 1 169 ? -17.193 -11.552 14.029 1.00 93.44 169 LEU A CA 1
ATOM 1335 C C . LEU A 1 169 ? -18.331 -11.180 13.061 1.00 93.44 169 LEU A C 1
ATOM 1337 O O . LEU A 1 169 ? -18.853 -12.039 12.349 1.00 93.44 169 LEU A O 1
ATOM 1341 N N . ASN A 1 170 ? -18.723 -9.906 13.004 1.00 94.44 170 ASN A N 1
ATOM 1342 C CA . ASN A 1 170 ? -19.807 -9.464 12.127 1.00 94.44 170 ASN A CA 1
ATOM 1343 C C . ASN A 1 170 ? -19.296 -9.196 10.702 1.00 94.44 170 ASN A C 1
ATOM 1345 O O . ASN A 1 170 ? -18.409 -8.368 10.498 1.00 94.44 170 ASN A O 1
ATOM 1349 N N . VAL A 1 171 ? -19.913 -9.807 9.690 1.00 95.88 171 VAL A N 1
ATOM 1350 C CA . VAL A 1 171 ? -19.716 -9.437 8.277 1.00 95.88 171 VAL A CA 1
ATOM 1351 C C . VAL A 1 171 ? -21.021 -8.850 7.749 1.00 95.88 171 VAL A C 1
ATOM 1353 O O . VAL A 1 171 ? -22.046 -9.526 7.731 1.00 95.88 171 VAL A O 1
ATOM 1356 N N . THR A 1 172 ? -20.998 -7.581 7.338 1.00 96.31 172 THR A N 1
ATOM 1357 C CA . THR A 1 172 ? -22.160 -6.877 6.773 1.00 96.31 172 THR A CA 1
ATOM 1358 C C . THR A 1 172 ? -21.877 -6.513 5.323 1.00 96.31 172 THR A C 1
ATOM 1360 O O . THR A 1 172 ? -20.863 -5.884 5.025 1.00 96.31 172 THR A O 1
ATOM 1363 N N . ILE A 1 173 ? -22.791 -6.871 4.425 1.00 96.81 173 ILE A N 1
ATOM 1364 C CA . ILE A 1 173 ? -22.754 -6.428 3.030 1.00 96.81 173 ILE A CA 1
ATOM 1365 C C . ILE A 1 173 ? -23.579 -5.143 2.930 1.00 96.81 173 ILE A C 1
ATOM 1367 O O . ILE A 1 173 ? -24.727 -5.128 3.377 1.00 96.81 173 ILE A O 1
ATOM 1371 N N . PHE A 1 174 ? -23.011 -4.081 2.361 1.00 95.12 174 PHE A N 1
ATOM 1372 C CA . PHE A 1 174 ? -23.707 -2.811 2.127 1.00 95.12 174 PHE A CA 1
ATOM 1373 C C . PHE A 1 174 ? -23.787 -2.491 0.629 1.00 95.12 174 PHE A C 1
ATOM 1375 O O . PHE A 1 174 ? -23.095 -3.093 -0.186 1.00 95.12 174 PHE A O 1
ATOM 1382 N N . GLN A 1 175 ? -24.641 -1.539 0.261 1.00 93.69 175 GLN A N 1
ATOM 1383 C CA . GLN A 1 175 ? -24.735 -1.012 -1.099 1.00 93.69 175 GLN A CA 1
ATOM 1384 C C . GLN A 1 175 ? -24.874 0.510 -1.016 1.00 93.69 175 GLN A C 1
ATOM 1386 O O . GLN A 1 175 ? -25.724 0.998 -0.275 1.00 93.69 175 GLN A O 1
ATOM 1391 N N . GLY A 1 176 ? -24.064 1.257 -1.769 1.00 89.31 176 GLY A N 1
ATOM 1392 C CA . GLY A 1 176 ? -24.069 2.724 -1.745 1.00 89.31 176 GLY A CA 1
ATOM 1393 C C . GLY A 1 176 ? -22.787 3.309 -1.153 1.00 89.31 176 GLY A C 1
ATOM 1394 O O . GLY A 1 176 ? -21.692 2.868 -1.489 1.00 89.31 176 GLY A O 1
ATOM 1395 N N . ASN A 1 177 ? -22.900 4.345 -0.321 1.00 88.81 177 ASN A N 1
ATOM 1396 C CA . ASN A 1 177 ? -21.740 5.092 0.160 1.00 88.81 177 ASN A CA 1
ATOM 1397 C C . ASN A 1 177 ? -21.082 4.438 1.393 1.00 88.81 177 ASN A C 1
ATOM 1399 O O . ASN A 1 177 ? -21.744 4.178 2.398 1.00 88.81 177 ASN A O 1
ATOM 1403 N N . LEU A 1 178 ? -19.755 4.252 1.360 1.00 88.81 178 LEU A N 1
ATOM 1404 C CA . LEU A 1 178 ? -18.996 3.667 2.474 1.00 88.81 178 LEU A CA 1
ATOM 1405 C C . LEU A 1 178 ? -19.122 4.476 3.780 1.00 88.81 178 LEU A C 1
ATOM 1407 O O . LEU A 1 178 ? -19.206 3.886 4.855 1.00 88.81 178 LEU A O 1
ATOM 1411 N N . LYS A 1 179 ? -19.153 5.815 3.714 1.00 87.06 179 LYS A N 1
ATOM 1412 C CA . LYS A 1 179 ? -19.294 6.683 4.898 1.00 87.06 179 LYS A CA 1
ATOM 1413 C C . LYS A 1 179 ? -20.650 6.490 5.570 1.00 87.06 179 LYS A C 1
ATOM 1415 O O . LYS A 1 179 ? -20.717 6.430 6.794 1.00 87.06 179 LYS A O 1
ATOM 1420 N N . GLU A 1 180 ? -21.714 6.386 4.778 1.00 89.06 180 GLU A N 1
ATOM 1421 C CA . GLU A 1 180 ? -23.071 6.148 5.279 1.00 89.06 180 GLU A CA 1
ATOM 1422 C C . GLU A 1 180 ? -23.142 4.777 5.964 1.00 89.06 180 GLU A C 1
ATOM 1424 O O . GLU A 1 180 ? -23.522 4.705 7.131 1.00 89.06 180 GLU A O 1
ATOM 1429 N N . ALA A 1 181 ? -22.633 3.724 5.314 1.00 92.31 181 ALA A N 1
ATOM 1430 C CA . ALA A 1 181 ? -22.571 2.378 5.889 1.00 92.31 181 ALA A CA 1
ATOM 1431 C C . ALA A 1 181 ? -21.747 2.305 7.194 1.00 92.31 181 ALA A C 1
ATOM 1433 O O . ALA A 1 181 ? -22.142 1.620 8.140 1.00 92.31 181 ALA A O 1
ATOM 1434 N N . VAL A 1 182 ? -20.621 3.027 7.276 1.00 91.94 182 VAL A N 1
ATOM 1435 C CA . VAL A 1 182 ? -19.821 3.148 8.510 1.00 91.94 182 VAL A CA 1
ATOM 1436 C C . VAL A 1 182 ? -20.609 3.859 9.608 1.00 91.94 182 VAL A C 1
ATOM 1438 O O . VAL A 1 182 ? -20.663 3.358 10.730 1.00 91.94 182 VAL A O 1
ATOM 1441 N N . ASN A 1 183 ? -21.256 4.984 9.302 1.00 90.12 183 ASN A N 1
ATOM 1442 C CA . ASN A 1 183 ? -22.044 5.731 10.281 1.00 90.12 183 ASN A CA 1
ATOM 1443 C C . ASN A 1 183 ? -23.222 4.903 10.820 1.00 90.12 183 ASN A C 1
ATOM 1445 O O . ASN A 1 183 ? -23.429 4.851 12.031 1.00 90.12 183 ASN A O 1
ATOM 1449 N N . GLU A 1 184 ? -23.957 4.207 9.950 1.00 92.56 184 GLU A N 1
ATOM 1450 C CA . GLU A 1 184 ? -25.046 3.307 10.350 1.00 92.56 184 GLU A CA 1
ATOM 1451 C C . GLU A 1 184 ? -24.555 2.165 11.251 1.00 92.56 184 GLU A C 1
ATOM 1453 O O . GLU A 1 184 ? -25.206 1.835 12.246 1.00 92.56 184 GLU A O 1
ATOM 1458 N N . ALA A 1 185 ? -23.395 1.576 10.941 1.00 94.19 185 ALA A N 1
ATOM 1459 C CA . ALA A 1 185 ? -22.798 0.525 11.757 1.00 94.19 185 ALA A CA 1
ATOM 1460 C C . ALA A 1 185 ? -22.374 1.035 13.146 1.00 94.19 185 ALA A C 1
ATOM 1462 O O . ALA A 1 185 ? -22.691 0.390 14.145 1.00 94.19 185 ALA A O 1
ATOM 1463 N N . LEU A 1 186 ? -21.738 2.210 13.223 1.00 91.88 186 LEU A N 1
ATOM 1464 C CA . LEU A 1 186 ? -21.354 2.845 14.490 1.00 91.88 186 LEU A CA 1
ATOM 1465 C C . LEU A 1 186 ? -22.580 3.146 15.369 1.00 91.88 186 LEU A C 1
ATOM 1467 O O . LEU A 1 186 ? -22.591 2.761 16.539 1.00 91.88 186 LEU A O 1
ATOM 1471 N N . ILE A 1 187 ? -23.638 3.740 14.798 1.00 91.00 187 ILE A N 1
ATOM 1472 C CA . ILE A 1 187 ? -24.904 4.019 15.505 1.00 91.00 187 ILE A CA 1
ATOM 1473 C C . ILE A 1 187 ? -25.528 2.722 16.035 1.00 91.00 187 ILE A C 1
ATOM 1475 O O . ILE A 1 187 ? -25.915 2.648 17.202 1.00 91.00 187 ILE A O 1
ATOM 1479 N N . ARG A 1 188 ? -25.604 1.680 15.196 1.00 91.62 188 ARG A N 1
ATOM 1480 C CA . ARG A 1 188 ? -26.162 0.366 15.560 1.00 91.62 188 ARG A CA 1
ATOM 1481 C C . ARG A 1 188 ? -25.384 -0.312 16.690 1.00 91.62 188 ARG A C 1
ATOM 1483 O O . ARG A 1 188 ? -25.987 -0.989 17.517 1.00 91.62 188 ARG A O 1
ATOM 1490 N N . GLU A 1 189 ? -24.066 -0.138 16.729 1.00 90.31 189 GLU A N 1
ATOM 1491 C CA . GLU A 1 189 ? -23.191 -0.665 17.783 1.00 90.31 189 GLU A CA 1
ATOM 1492 C C . GLU A 1 189 ? -23.177 0.203 19.058 1.00 90.31 189 GLU A C 1
ATOM 1494 O O . GLU A 1 189 ? -22.478 -0.129 20.015 1.00 90.31 189 GLU A O 1
ATOM 1499 N N . GLY A 1 190 ? -23.940 1.303 19.104 1.00 87.44 190 GLY A N 1
ATOM 1500 C CA . GLY A 1 190 ? -23.953 2.234 20.238 1.00 87.44 190 GLY A CA 1
ATOM 1501 C C . GLY A 1 190 ? -22.649 3.025 20.397 1.00 87.44 190 GLY A C 1
ATOM 1502 O O . GLY A 1 190 ? -22.375 3.561 21.472 1.00 87.44 190 GLY A O 1
ATOM 1503 N N . ARG A 1 191 ? -21.833 3.083 19.339 1.00 86.31 191 ARG A N 1
ATOM 1504 C CA . ARG A 1 191 ? -20.579 3.836 19.299 1.00 86.31 191 ARG A CA 1
ATOM 1505 C C . ARG A 1 191 ? -20.837 5.270 18.867 1.00 86.31 191 ARG A C 1
ATOM 1507 O O . ARG A 1 191 ? -21.852 5.585 18.248 1.00 86.31 191 ARG A O 1
ATOM 1514 N N . TYR A 1 192 ? -19.894 6.150 19.178 1.00 78.88 192 TYR A N 1
ATOM 1515 C CA . TYR A 1 192 ? -19.952 7.515 18.676 1.00 78.88 192 TYR A CA 1
ATOM 1516 C C . TYR A 1 192 ? -19.695 7.523 17.164 1.00 78.88 192 TYR A C 1
ATOM 1518 O O . TYR A 1 192 ? -18.742 6.908 16.691 1.00 78.88 192 TYR A O 1
ATOM 1526 N N . THR A 1 193 ? -20.524 8.235 16.405 1.00 73.88 193 THR A N 1
ATOM 1527 C CA . THR A 1 193 ? -20.175 8.678 15.052 1.00 73.88 193 THR A CA 1
ATOM 1528 C C . THR A 1 193 ? -19.425 9.987 15.174 1.00 73.88 193 THR A C 1
ATOM 1530 O O . THR A 1 193 ? -19.995 10.970 15.646 1.00 73.88 193 THR A O 1
ATOM 1533 N N . ALA A 1 194 ? -18.168 10.025 14.745 1.00 60.59 194 ALA A N 1
ATOM 1534 C CA . ALA A 1 194 ? -17.440 11.277 14.686 1.00 60.59 194 ALA A CA 1
ATOM 1535 C C . ALA A 1 194 ? -18.123 12.227 13.697 1.00 60.59 194 ALA A C 1
ATOM 1537 O O . ALA A 1 194 ? -18.334 11.880 12.532 1.00 60.59 194 ALA A O 1
ATOM 1538 N N . GLU A 1 195 ? -18.409 13.449 14.142 1.00 55.56 195 GLU A N 1
ATOM 1539 C CA . GLU A 1 195 ? -19.044 14.517 13.357 1.00 55.56 195 GLU A CA 1
ATOM 1540 C C . GLU A 1 195 ? -18.061 15.146 12.332 1.00 55.56 195 GLU A C 1
ATOM 1542 O O . GLU A 1 195 ? -18.093 16.330 12.026 1.00 55.56 195 GLU A O 1
ATOM 1547 N N . THR A 1 196 ? -17.221 14.303 11.716 1.00 52.94 196 THR A N 1
ATOM 1548 C CA . THR A 1 196 ? -16.043 14.588 10.871 1.00 52.94 196 THR A CA 1
ATOM 1549 C C . THR A 1 196 ? -14.761 14.836 11.674 1.00 52.94 196 THR A C 1
ATOM 1551 O O . THR A 1 196 ? -14.604 15.844 12.359 1.00 52.94 196 THR A O 1
ATOM 1554 N N . LEU A 1 197 ? -13.822 13.890 11.573 1.00 49.97 197 LEU A N 1
ATOM 1555 C CA . LEU A 1 197 ? -12.460 13.951 12.124 1.00 49.97 197 LEU A CA 1
ATOM 1556 C C . LEU A 1 197 ? -11.548 14.791 11.210 1.00 49.97 197 LEU A C 1
ATOM 1558 O O . LEU A 1 197 ? -11.869 14.965 10.034 1.00 49.97 197 LEU A O 1
ATOM 1562 N N . SER A 1 198 ? -10.391 15.259 11.694 1.00 45.12 198 SER A N 1
ATOM 1563 C CA . SER A 1 198 ? -9.425 15.967 10.836 1.00 45.12 198 SER A CA 1
ATOM 1564 C C . SER A 1 198 ? -7.948 15.721 11.198 1.00 45.12 198 SER A C 1
ATOM 1566 O O . SER A 1 198 ? -7.677 15.193 12.275 1.00 45.12 198 SER A O 1
ATOM 1568 N N . LEU A 1 199 ? -7.026 16.067 10.279 1.00 45.12 199 LEU A N 1
ATOM 1569 C CA . LEU A 1 199 ? -5.601 15.670 10.264 1.00 45.12 199 LEU A CA 1
ATOM 1570 C C . LEU A 1 199 ? -4.483 16.666 10.701 1.00 45.12 199 LEU A C 1
ATOM 1572 O O . LEU A 1 199 ? -3.403 16.184 11.041 1.00 45.12 199 LEU A O 1
ATOM 1576 N N . ALA A 1 200 ? -4.614 17.998 10.617 1.00 44.06 200 ALA A N 1
ATOM 1577 C CA . ALA A 1 200 ? -3.505 18.932 10.884 1.00 44.06 200 ALA A CA 1
ATOM 1578 C C . ALA A 1 200 ? -3.316 19.349 12.372 1.00 44.06 200 ALA A C 1
ATOM 1580 O O . ALA A 1 200 ? -4.114 19.076 13.266 1.00 44.06 200 ALA A O 1
ATOM 1581 N N . ARG A 1 201 ? -2.163 19.974 12.652 1.00 46.06 201 ARG A N 1
ATOM 1582 C CA . ARG A 1 201 ? -1.446 19.879 13.942 1.00 46.06 201 ARG A CA 1
ATOM 1583 C C . ARG A 1 201 ? -1.851 20.868 15.047 1.00 46.06 201 ARG A C 1
ATOM 1585 O O . ARG A 1 201 ? -1.674 20.552 16.216 1.00 46.06 201 ARG A O 1
ATOM 1592 N N . GLU A 1 202 ? -2.332 22.061 14.707 1.00 45.62 202 GLU A N 1
ATOM 1593 C CA . GLU A 1 202 ? -2.483 23.188 15.657 1.00 45.62 202 GLU A CA 1
ATOM 1594 C C . GLU A 1 202 ? -3.812 23.181 16.448 1.00 45.62 202 GLU A C 1
ATOM 1596 O O . GLU A 1 202 ? -4.064 24.085 17.237 1.00 45.62 202 GLU A O 1
ATOM 1601 N N . ASP A 1 203 ? -4.664 22.173 16.234 1.00 48.78 203 ASP A N 1
ATOM 1602 C CA . ASP A 1 203 ? -6.088 22.169 16.631 1.00 48.78 203 ASP A CA 1
ATOM 1603 C C . ASP A 1 203 ? -6.506 20.789 17.216 1.00 48.78 203 ASP A C 1
ATOM 1605 O O . ASP A 1 203 ? -7.684 20.420 17.194 1.00 48.78 203 ASP A O 1
ATOM 1609 N N . ASP A 1 204 ? -5.522 19.983 17.653 1.00 54.81 204 ASP A N 1
ATOM 1610 C CA . ASP A 1 204 ? -5.581 18.520 17.904 1.00 54.81 204 ASP A CA 1
ATOM 1611 C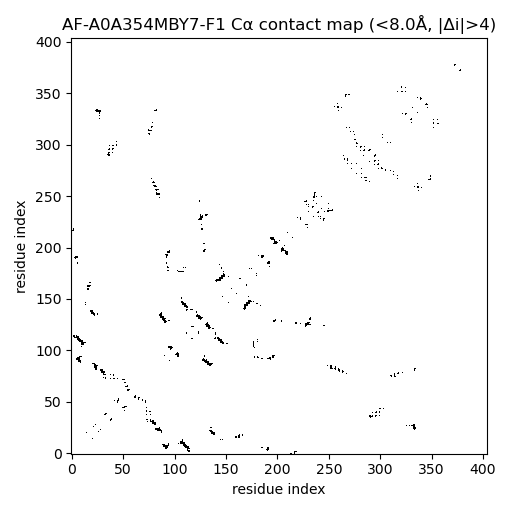 C . ASP A 1 204 ? -6.091 17.684 16.695 1.00 54.81 204 ASP A C 1
ATOM 1613 O O . ASP A 1 204 ? -6.364 16.489 16.832 1.00 54.81 204 ASP A O 1
ATOM 1617 N N . GLY A 1 205 ? -6.248 18.298 15.513 1.00 40.72 205 GLY A N 1
ATOM 1618 C CA . GLY A 1 205 ? -6.847 17.667 14.335 1.00 40.72 205 GLY A CA 1
ATOM 1619 C C . GLY A 1 205 ? -7.092 18.580 13.122 1.00 40.72 205 GLY A C 1
ATOM 1620 O O . GLY A 1 205 ? -6.887 18.112 12.033 1.00 40.72 205 GLY A O 1
ATOM 1621 N N . TYR A 1 206 ? -7.499 19.851 13.222 1.00 44.44 206 TYR A N 1
ATOM 1622 C CA . TYR A 1 206 ? -7.444 20.904 12.158 1.00 44.44 206 TYR A CA 1
ATOM 1623 C C . TYR A 1 206 ? -7.669 20.453 10.680 1.00 44.44 206 TYR A C 1
ATOM 1625 O O . TYR A 1 206 ? -6.771 19.919 10.034 1.00 44.44 206 TYR A O 1
ATOM 1633 N N . ILE A 1 207 ? -8.779 20.645 9.967 1.00 36.50 207 ILE A N 1
ATOM 1634 C CA . ILE A 1 207 ? -10.005 21.457 10.054 1.00 36.50 207 ILE A CA 1
ATOM 1635 C C . ILE A 1 207 ? -10.698 21.393 11.424 1.00 36.50 207 ILE A C 1
ATOM 1637 O O . ILE A 1 207 ? -10.530 20.423 12.160 1.00 36.50 207 ILE A O 1
ATOM 1641 N N . LYS A 1 208 ? -11.549 22.397 11.708 1.00 42.47 208 LYS A N 1
ATOM 1642 C CA . LYS A 1 208 ? -12.622 22.343 12.717 1.00 42.47 208 LYS A CA 1
ATOM 1643 C C . LYS A 1 208 ? -13.337 20.989 12.675 1.00 42.47 208 LYS A C 1
ATOM 1645 O O . LYS A 1 208 ? -14.231 20.775 11.860 1.00 42.47 208 LYS A O 1
ATOM 1650 N N . SER A 1 209 ? -12.916 20.094 13.553 1.00 50.03 209 SER A N 1
ATOM 1651 C CA . SER A 1 209 ? -13.577 18.827 13.798 1.00 50.03 209 SER A CA 1
ATOM 1652 C C . SER A 1 209 ? -14.527 19.023 14.964 1.00 50.03 209 SER A C 1
ATOM 1654 O O . SER A 1 209 ? -14.084 19.402 16.052 1.00 50.03 209 SER A O 1
ATOM 1656 N N . ASP A 1 210 ? -15.794 18.675 14.759 1.00 52.88 210 ASP A N 1
ATOM 1657 C CA . ASP A 1 210 ? -16.828 18.666 15.798 1.00 52.88 210 ASP A CA 1
ATOM 1658 C C . ASP A 1 210 ? -16.604 17.535 16.841 1.00 52.88 210 ASP A C 1
ATOM 1660 O O . ASP A 1 210 ? -17.435 17.279 17.708 1.00 52.88 210 ASP A O 1
ATOM 1664 N N . THR A 1 211 ? -15.428 16.881 16.828 1.00 63.69 211 THR A N 1
ATOM 1665 C CA . THR A 1 211 ? -14.952 16.004 17.909 1.00 63.69 211 THR A CA 1
ATOM 1666 C C . THR A 1 211 ? -14.913 16.767 19.232 1.00 63.69 211 THR A C 1
ATOM 1668 O O . THR A 1 211 ? -14.031 17.605 19.455 1.00 63.69 211 THR A O 1
ATOM 1671 N N . SER A 1 212 ? -15.844 16.428 20.124 1.00 69.75 212 SER A N 1
ATOM 1672 C CA . SER A 1 212 ? -16.037 17.110 21.403 1.00 69.75 212 SER A CA 1
ATOM 1673 C C . SER A 1 212 ? -14.812 17.048 22.325 1.00 69.75 212 SER A C 1
ATOM 1675 O O . SER A 1 212 ? -14.054 16.074 22.340 1.00 69.75 212 SER A O 1
ATOM 1677 N N . ASP A 1 213 ? -14.666 18.064 23.181 1.00 74.50 213 ASP A N 1
ATOM 1678 C CA . ASP A 1 213 ? -13.629 18.111 24.225 1.00 74.50 213 ASP A CA 1
ATOM 1679 C C . ASP A 1 213 ? -13.664 16.894 25.160 1.00 74.50 213 ASP A C 1
ATOM 1681 O O . ASP A 1 213 ? -12.652 16.536 25.761 1.00 74.50 213 ASP A O 1
ATOM 1685 N N . GLU A 1 214 ? -14.826 16.253 25.305 1.00 76.25 214 GLU A N 1
ATOM 1686 C CA . GLU A 1 214 ? -14.975 15.029 26.085 1.00 76.25 214 GLU A CA 1
ATOM 1687 C C . GLU A 1 214 ? -14.277 13.841 25.408 1.00 76.25 214 GLU A C 1
ATOM 1689 O O . GLU A 1 214 ? -13.506 13.149 26.070 1.00 76.25 214 GLU A O 1
ATOM 1694 N N . VAL A 1 215 ? -14.461 13.659 24.092 1.00 76.25 215 VAL A N 1
ATOM 1695 C CA . VAL A 1 215 ? -13.746 12.640 23.300 1.00 76.25 215 VAL A CA 1
ATOM 1696 C C . VAL A 1 215 ? -12.239 12.897 23.338 1.00 76.25 215 VAL A C 1
ATOM 1698 O O . VAL A 1 215 ? -11.468 11.983 23.636 1.00 76.25 215 VAL A O 1
ATOM 1701 N N . ARG A 1 216 ? -11.814 14.147 23.092 1.00 76.56 216 ARG A N 1
ATOM 1702 C CA . ARG A 1 216 ? -10.393 14.544 23.114 1.00 76.56 216 ARG A CA 1
ATOM 1703 C C . ARG A 1 216 ? -9.750 14.264 24.474 1.00 76.56 216 ARG A C 1
ATOM 1705 O O . ARG A 1 216 ? -8.644 13.730 24.531 1.00 76.56 216 ARG A O 1
ATOM 1712 N N . ARG A 1 217 ? -10.455 14.578 25.570 1.00 81.12 217 ARG A N 1
ATOM 1713 C CA . ARG A 1 217 ? -10.000 14.293 26.937 1.00 81.12 217 ARG A CA 1
ATOM 1714 C C . ARG A 1 217 ? -9.890 12.791 27.188 1.00 81.12 217 ARG A C 1
ATOM 1716 O O . ARG A 1 217 ? -8.819 12.353 27.575 1.00 81.12 217 ARG A O 1
ATOM 1723 N N . THR A 1 218 ? -10.921 11.997 26.883 1.00 84.31 218 THR A N 1
ATOM 1724 C CA . THR A 1 218 ? -10.863 10.532 27.049 1.00 84.31 218 THR A CA 1
ATOM 1725 C C . THR A 1 218 ? -9.701 9.909 26.268 1.00 84.31 218 THR A C 1
ATOM 1727 O O . THR A 1 218 ? -9.004 9.058 26.808 1.00 84.31 218 THR A O 1
ATOM 1730 N N . ILE A 1 219 ? -9.438 10.353 25.034 1.00 85.44 219 ILE A N 1
ATOM 1731 C CA . ILE A 1 219 ? -8.290 9.888 24.238 1.00 85.44 219 ILE A CA 1
ATOM 1732 C C . ILE A 1 219 ? -6.955 10.238 24.912 1.00 85.44 219 ILE A C 1
ATOM 1734 O O . ILE A 1 219 ? -6.080 9.381 25.025 1.00 85.44 219 ILE A O 1
ATOM 1738 N N . ARG A 1 220 ? -6.799 11.484 25.376 1.00 84.94 220 ARG A N 1
ATOM 1739 C CA . ARG A 1 220 ? -5.589 11.972 26.054 1.00 84.94 220 ARG A CA 1
ATOM 1740 C C . ARG A 1 220 ? -5.343 11.259 27.385 1.00 84.94 220 ARG A C 1
ATOM 1742 O O . ARG A 1 220 ? -4.212 10.874 27.664 1.00 84.94 220 ARG A O 1
ATOM 1749 N N . ASP A 1 221 ? -6.387 11.057 28.181 1.00 87.81 221 ASP A N 1
ATOM 1750 C CA . ASP A 1 221 ? -6.314 10.349 29.461 1.00 87.81 221 ASP A CA 1
ATOM 1751 C C . ASP A 1 221 ? -5.862 8.896 29.233 1.00 87.81 221 ASP A C 1
ATOM 1753 O O . ASP A 1 221 ? -4.876 8.462 29.822 1.00 87.81 221 ASP A O 1
ATOM 1757 N N . VAL A 1 222 ? -6.481 8.190 28.277 1.00 89.88 222 VAL A N 1
ATOM 1758 C CA . VAL A 1 222 ? -6.106 6.821 27.878 1.00 89.88 222 VAL A CA 1
ATOM 1759 C C . VAL A 1 222 ? -4.663 6.737 27.361 1.00 89.88 222 VAL A C 1
ATOM 1761 O O . VAL A 1 222 ? -3.927 5.824 27.742 1.00 89.88 222 VAL A O 1
ATOM 1764 N N . ALA A 1 223 ? -4.234 7.682 26.517 1.00 88.75 223 ALA A N 1
ATOM 1765 C CA . ALA A 1 223 ? -2.864 7.717 26.006 1.00 88.75 223 ALA A CA 1
ATOM 1766 C C . ALA A 1 223 ? -1.838 7.922 27.135 1.00 88.75 223 ALA A C 1
ATOM 1768 O O . ALA A 1 223 ? -0.818 7.235 27.168 1.00 88.75 223 ALA A O 1
ATOM 1769 N N . ASN A 1 224 ? -2.129 8.808 28.091 1.00 88.69 224 ASN A N 1
ATOM 1770 C CA . ASN A 1 224 ? -1.272 9.053 29.251 1.00 88.69 224 ASN A CA 1
ATOM 1771 C C . ASN A 1 224 ? -1.224 7.848 30.205 1.00 88.69 224 ASN A C 1
ATOM 1773 O O . ASN A 1 224 ? -0.137 7.432 30.599 1.00 88.69 224 ASN A O 1
ATOM 1777 N N . GLU A 1 225 ? -2.374 7.253 30.540 1.00 91.62 225 GLU A N 1
ATOM 1778 C CA . GLU A 1 225 ? -2.471 6.075 31.417 1.00 91.62 225 GLU A CA 1
ATOM 1779 C C . GLU A 1 225 ? -1.699 4.861 30.879 1.00 91.62 225 GLU A C 1
ATOM 1781 O O . GLU A 1 225 ? -1.182 4.059 31.658 1.00 91.62 225 GLU A O 1
ATOM 1786 N N . ARG A 1 226 ? -1.615 4.720 29.550 1.00 88.88 226 ARG A N 1
ATOM 1787 C CA . ARG A 1 226 ? -0.934 3.605 28.872 1.00 88.88 226 ARG A CA 1
ATOM 1788 C C . ARG A 1 226 ? 0.442 3.963 28.296 1.00 88.88 226 ARG A C 1
ATOM 1790 O O . ARG A 1 226 ? 1.062 3.108 27.673 1.00 88.88 226 ARG A O 1
ATOM 1797 N N . ASN A 1 227 ? 0.932 5.184 28.525 1.00 89.19 227 ASN A N 1
ATOM 1798 C CA . ASN A 1 227 ? 2.189 5.715 27.975 1.00 89.19 227 ASN A CA 1
ATOM 1799 C C . ASN A 1 227 ? 2.312 5.586 26.437 1.00 89.19 227 ASN A C 1
ATOM 1801 O O . ASN A 1 227 ? 3.366 5.255 25.899 1.00 89.19 227 ASN A O 1
ATOM 1805 N N . ILE A 1 228 ? 1.220 5.856 25.725 1.00 90.06 228 ILE A N 1
ATOM 1806 C CA . ILE A 1 228 ? 1.143 5.813 24.259 1.00 90.06 228 ILE A CA 1
ATOM 1807 C C . ILE A 1 228 ? 1.516 7.195 23.700 1.00 90.06 228 ILE A C 1
ATOM 1809 O O . ILE A 1 228 ? 1.326 8.221 24.368 1.00 90.06 228 ILE A O 1
ATOM 1813 N N . ALA A 1 229 ? 2.094 7.248 22.498 1.00 88.69 229 ALA A N 1
ATOM 1814 C CA . ALA A 1 229 ? 2.404 8.516 21.843 1.00 88.69 229 ALA A CA 1
ATOM 1815 C C . ALA A 1 229 ? 1.129 9.218 21.337 1.00 88.69 229 ALA A C 1
ATOM 1817 O O . ALA A 1 229 ? 0.134 8.567 21.009 1.00 88.69 229 ALA A O 1
ATOM 1818 N N . GLN A 1 230 ? 1.149 10.549 21.237 1.00 85.56 230 GLN A N 1
ATOM 1819 C CA . GLN A 1 230 ? 0.076 11.325 20.593 1.00 85.56 230 GLN A CA 1
ATOM 1820 C C . GLN A 1 230 ? 0.604 12.030 19.336 1.00 85.56 230 GLN A C 1
ATOM 1822 O O . GLN A 1 230 ? 0.595 13.253 19.216 1.00 85.56 230 GLN A O 1
ATOM 1827 N N . VAL A 1 231 ? 1.121 11.231 18.399 1.00 80.56 231 VAL A N 1
ATOM 1828 C CA . VAL A 1 231 ? 1.945 11.690 17.270 1.00 80.56 231 VAL A CA 1
ATOM 1829 C C . VAL A 1 231 ? 1.407 11.146 15.944 1.00 80.56 231 VAL A C 1
ATOM 1831 O O . VAL A 1 231 ? 1.186 9.946 15.811 1.00 80.56 231 VAL A O 1
ATOM 1834 N N . LEU A 1 232 ? 1.223 12.009 14.941 1.00 79.25 232 LEU A N 1
ATOM 1835 C CA . LEU A 1 232 ? 0.817 11.589 13.592 1.00 79.25 232 LEU A CA 1
ATOM 1836 C C . LEU A 1 232 ? 1.831 10.603 12.991 1.00 79.25 232 LEU A C 1
ATOM 1838 O O . LEU A 1 232 ? 3.040 10.795 13.134 1.00 79.25 232 LEU A O 1
ATOM 1842 N N . HIS A 1 233 ? 1.358 9.607 12.245 1.00 78.50 233 HIS A N 1
ATOM 1843 C CA . HIS A 1 233 ? 2.176 8.598 11.572 1.00 78.50 233 HIS A CA 1
ATOM 1844 C C . HIS A 1 233 ? 3.271 9.227 10.702 1.00 78.50 233 HIS A C 1
ATOM 1846 O O . HIS A 1 233 ? 4.405 8.754 10.709 1.00 78.50 233 HIS A O 1
ATOM 1852 N N . TRP A 1 234 ? 2.986 10.342 10.016 1.00 77.12 234 TRP A N 1
ATOM 1853 C CA . TRP A 1 234 ? 4.013 11.078 9.266 1.00 77.12 234 TRP A CA 1
ATOM 1854 C C . TRP A 1 234 ? 5.180 11.547 10.154 1.00 77.12 234 TRP A C 1
ATOM 1856 O O . TRP A 1 234 ? 6.342 11.428 9.770 1.00 77.12 234 TRP A O 1
ATOM 1866 N N . SER A 1 235 ? 4.895 12.051 11.357 1.00 75.69 235 SER A N 1
ATOM 1867 C CA . SER A 1 235 ? 5.923 12.464 12.320 1.00 75.69 235 SER A CA 1
ATOM 1868 C C . SER A 1 235 ? 6.641 11.275 12.960 1.00 75.69 235 SER A C 1
ATOM 1870 O O . SER A 1 235 ? 7.826 11.403 13.262 1.00 75.69 235 SER A O 1
ATOM 1872 N N . VAL A 1 236 ? 5.967 10.126 13.109 1.00 72.69 236 VAL A N 1
ATOM 1873 C CA . VAL A 1 236 ? 6.595 8.857 13.518 1.00 72.69 236 VAL A CA 1
ATOM 1874 C C . VAL A 1 236 ? 7.631 8.424 12.478 1.00 72.69 236 VAL A C 1
ATOM 1876 O O . VAL A 1 236 ? 8.802 8.278 12.817 1.00 72.69 236 VAL A O 1
ATOM 1879 N N . ILE A 1 237 ? 7.244 8.295 11.202 1.00 73.38 237 ILE A N 1
ATOM 1880 C CA . ILE A 1 237 ? 8.163 7.817 10.154 1.00 73.38 237 ILE A CA 1
ATOM 1881 C C . ILE A 1 237 ? 9.258 8.831 9.799 1.00 73.38 237 ILE A C 1
ATOM 1883 O O . ILE A 1 237 ? 10.329 8.431 9.369 1.00 73.38 237 ILE A O 1
ATOM 1887 N N . THR A 1 238 ? 9.043 10.139 9.977 1.00 69.88 238 THR A N 1
ATOM 1888 C CA . THR A 1 238 ? 10.082 11.153 9.689 1.00 69.88 238 THR A CA 1
ATOM 1889 C C . THR A 1 238 ? 10.986 11.488 10.877 1.00 69.88 238 THR A C 1
ATOM 1891 O O . THR A 1 238 ? 11.904 12.293 10.721 1.00 69.88 238 THR A O 1
ATOM 1894 N N . GLY A 1 239 ? 10.745 10.912 12.062 1.00 66.62 239 GLY A N 1
ATOM 1895 C CA . GLY A 1 239 ? 11.530 11.186 13.273 1.00 66.62 239 GLY A CA 1
ATOM 1896 C C . GLY A 1 239 ? 11.423 12.630 13.788 1.00 66.62 239 GLY A C 1
ATOM 1897 O O . GLY A 1 239 ? 12.282 13.082 14.540 1.00 66.62 239 GLY A O 1
ATOM 1898 N N . GLN A 1 240 ? 10.392 13.378 13.380 1.00 67.00 240 GLN A N 1
ATOM 1899 C CA . GLN A 1 240 ? 10.212 14.800 13.705 1.00 67.00 240 GLN A CA 1
ATOM 1900 C C . GLN A 1 240 ? 9.361 15.003 14.971 1.00 67.00 240 GLN A C 1
ATOM 1902 O O . GLN A 1 240 ? 8.312 15.658 14.927 1.00 67.00 240 GLN A O 1
ATOM 1907 N N . ASN A 1 241 ? 9.768 14.409 16.097 1.00 69.75 241 ASN A N 1
ATOM 1908 C CA . ASN A 1 241 ? 9.018 14.512 17.350 1.00 69.75 241 ASN A CA 1
ATOM 1909 C C . ASN A 1 241 ? 9.893 14.376 18.609 1.00 69.75 241 ASN A C 1
ATOM 1911 O O . ASN A 1 241 ? 10.886 13.658 18.595 1.00 69.75 241 ASN A O 1
ATOM 1915 N N . ASP A 1 242 ? 9.479 15.018 19.703 1.00 69.81 242 ASP A N 1
ATOM 1916 C CA . ASP A 1 242 ? 10.162 14.943 21.001 1.00 69.81 242 ASP A CA 1
ATOM 1917 C C . ASP A 1 242 ? 9.746 13.696 21.819 1.00 69.81 242 ASP A C 1
ATOM 1919 O O . ASP A 1 242 ? 10.458 13.289 22.731 1.00 69.81 242 ASP A O 1
ATOM 1923 N N . GLU A 1 243 ? 8.637 13.026 21.472 1.00 73.62 243 GLU A N 1
ATOM 1924 C CA . GLU A 1 243 ? 8.180 11.762 22.083 1.00 73.62 243 GLU A CA 1
ATOM 1925 C C . GLU A 1 243 ? 8.908 10.511 21.535 1.00 73.62 243 GLU A C 1
ATOM 1927 O O . GLU A 1 243 ? 8.398 9.394 21.648 1.00 73.62 243 GLU A O 1
ATOM 1932 N N . LEU A 1 244 ? 10.101 10.661 20.942 1.00 69.69 244 LEU A N 1
ATOM 1933 C CA . LEU A 1 244 ? 10.876 9.560 20.343 1.00 69.69 244 LEU A CA 1
ATOM 1934 C C . LEU A 1 244 ? 11.142 8.387 21.303 1.00 69.69 244 LEU A C 1
ATOM 1936 O O . LEU A 1 244 ? 11.183 7.242 20.855 1.00 69.69 244 LEU A O 1
ATOM 1940 N N . ASP A 1 245 ? 11.244 8.645 22.609 1.00 74.62 245 ASP A N 1
ATOM 1941 C CA . ASP A 1 245 ? 11.406 7.610 23.640 1.00 74.62 245 ASP A CA 1
ATOM 1942 C C . ASP A 1 245 ? 10.209 6.638 23.700 1.00 74.62 245 ASP A C 1
ATOM 1944 O O . ASP A 1 245 ? 10.383 5.460 24.006 1.00 74.62 245 ASP A O 1
ATOM 1948 N N . LYS A 1 246 ? 8.993 7.087 23.346 1.00 77.25 246 LYS A N 1
ATOM 1949 C CA . LYS A 1 246 ? 7.807 6.217 23.208 1.00 77.25 246 LYS A CA 1
ATOM 1950 C C . LYS A 1 246 ? 7.763 5.467 21.869 1.00 77.25 246 LYS A C 1
ATOM 1952 O O . LYS A 1 246 ? 6.956 4.559 21.699 1.00 77.25 246 LYS A O 1
ATOM 1957 N N . LEU A 1 247 ? 8.604 5.854 20.908 1.00 81.19 247 LEU A N 1
ATOM 1958 C CA . LEU A 1 247 ? 8.600 5.377 19.521 1.00 81.19 247 LEU A CA 1
ATOM 1959 C C . LEU A 1 247 ? 9.802 4.470 19.199 1.00 81.19 247 LEU A C 1
ATOM 1961 O O . LEU A 1 247 ? 10.058 4.175 18.031 1.00 81.19 247 LEU A O 1
ATOM 1965 N N . GLU A 1 248 ? 10.536 3.989 20.213 1.00 78.69 248 GLU A N 1
ATOM 1966 C CA . GLU A 1 248 ? 11.736 3.154 20.036 1.00 78.69 248 GLU A CA 1
ATOM 1967 C C . GLU A 1 248 ? 11.509 1.955 19.099 1.00 78.69 248 GLU A C 1
ATOM 1969 O O . GLU A 1 248 ? 12.380 1.624 18.297 1.00 78.69 248 GLU A O 1
ATOM 1974 N N . ASN A 1 249 ? 10.319 1.361 19.144 1.00 75.62 249 ASN A N 1
ATOM 1975 C CA . ASN A 1 249 ? 9.951 0.187 18.361 1.00 75.62 249 ASN A CA 1
ATOM 1976 C C . ASN A 1 249 ? 9.632 0.459 16.877 1.00 75.62 249 ASN A C 1
ATOM 1978 O O . ASN A 1 249 ? 9.394 -0.509 16.154 1.00 75.62 249 ASN A O 1
ATOM 1982 N N . VAL A 1 250 ? 9.579 1.721 16.434 1.00 82.62 250 VAL A N 1
ATOM 1983 C CA . VAL A 1 250 ? 9.214 2.126 15.055 1.00 82.62 250 VAL A CA 1
ATOM 1984 C C . VAL A 1 250 ? 10.125 3.212 14.465 1.00 82.62 250 VAL A C 1
ATOM 1986 O O . VAL A 1 250 ? 9.954 3.599 13.311 1.00 82.62 250 VAL A O 1
ATOM 1989 N N . LYS A 1 251 ? 11.114 3.707 15.223 1.00 79.81 251 LYS A N 1
ATOM 1990 C CA . LYS A 1 251 ? 12.064 4.749 14.778 1.00 79.81 251 LYS A CA 1
ATOM 1991 C C . LYS A 1 251 ? 12.887 4.370 13.538 1.00 79.81 251 LYS A C 1
ATOM 1993 O O . LYS A 1 251 ? 13.493 5.240 12.922 1.00 79.81 251 LYS A O 1
ATOM 1998 N N . ASP A 1 252 ? 12.926 3.087 13.186 1.00 85.12 252 ASP A N 1
ATOM 1999 C CA . ASP A 1 252 ? 13.654 2.542 12.044 1.00 85.12 252 ASP A CA 1
ATOM 2000 C C . ASP A 1 252 ? 12.775 2.286 10.802 1.00 85.12 252 ASP A C 1
ATOM 2002 O O . ASP A 1 252 ? 13.307 1.889 9.767 1.00 85.12 252 ASP A O 1
ATOM 2006 N N . ASP A 1 253 ? 11.459 2.544 10.846 1.00 89.12 253 ASP A N 1
ATOM 2007 C CA . ASP A 1 253 ? 10.538 2.295 9.719 1.00 89.12 253 ASP A CA 1
ATOM 2008 C C . ASP A 1 253 ? 10.961 3.013 8.420 1.00 89.12 253 ASP A C 1
ATOM 2010 O O . ASP A 1 253 ? 10.822 2.450 7.334 1.00 89.12 253 ASP A O 1
ATOM 2014 N N . PHE A 1 254 ? 11.539 4.215 8.514 1.00 87.62 254 PHE A N 1
ATOM 2015 C CA . PHE A 1 254 ? 12.059 4.949 7.352 1.00 87.62 254 PHE A CA 1
ATOM 2016 C C . PHE A 1 254 ? 13.319 4.315 6.755 1.00 87.62 254 PHE A C 1
ATOM 2018 O O . PHE A 1 254 ? 13.399 4.137 5.540 1.00 87.62 254 PHE A O 1
ATOM 2025 N N . GLU A 1 255 ? 14.284 3.926 7.593 1.00 89.81 255 GLU A N 1
ATOM 2026 C CA . GLU A 1 255 ? 15.491 3.215 7.150 1.00 89.81 255 GLU A CA 1
ATOM 2027 C C . GLU A 1 255 ? 15.113 1.877 6.498 1.00 89.81 255 GLU A C 1
ATOM 2029 O O . GLU A 1 255 ? 15.594 1.540 5.415 1.00 89.81 255 GLU A O 1
ATOM 2034 N N . ASN A 1 256 ? 14.170 1.160 7.110 1.00 93.50 256 ASN A N 1
ATOM 2035 C CA . ASN A 1 256 ? 13.588 -0.071 6.588 1.00 93.50 256 ASN A CA 1
ATOM 2036 C C . ASN A 1 256 ? 12.891 0.147 5.229 1.00 93.50 256 ASN A C 1
ATOM 2038 O O . ASN A 1 256 ? 13.043 -0.673 4.320 1.00 93.50 256 ASN A O 1
ATOM 2042 N N . GLY A 1 257 ? 12.195 1.275 5.050 1.00 92.44 257 GLY A N 1
ATOM 2043 C CA . GLY A 1 257 ? 11.650 1.717 3.763 1.00 92.44 257 GLY A CA 1
ATOM 2044 C C . GLY A 1 257 ? 12.717 1.932 2.695 1.00 92.44 257 GLY A C 1
ATOM 2045 O O . GLY A 1 257 ? 12.569 1.422 1.583 1.00 92.44 257 GLY A O 1
ATOM 2046 N N . CYS A 1 258 ? 13.814 2.615 3.027 1.00 91.62 258 CYS A N 1
ATOM 2047 C CA . CYS A 1 258 ? 14.948 2.791 2.117 1.00 91.62 258 CYS A CA 1
ATOM 2048 C C . CYS A 1 258 ? 15.564 1.441 1.711 1.00 91.62 258 CYS A C 1
ATOM 2050 O O . CYS A 1 258 ? 15.683 1.170 0.518 1.00 91.62 258 CYS A O 1
ATOM 2052 N N . ILE A 1 259 ? 15.838 0.549 2.674 1.00 94.75 259 ILE A N 1
ATOM 2053 C CA . ILE A 1 259 ? 16.372 -0.805 2.422 1.00 94.75 259 ILE A CA 1
ATOM 2054 C C . ILE A 1 259 ? 15.500 -1.576 1.416 1.00 94.75 259 ILE A C 1
ATOM 2056 O O . ILE A 1 259 ? 16.016 -2.196 0.483 1.00 94.75 259 ILE A O 1
ATOM 2060 N N . VAL A 1 260 ? 14.175 -1.536 1.584 1.00 95.94 260 VAL A N 1
ATOM 2061 C CA . VAL A 1 260 ? 13.231 -2.245 0.707 1.00 95.94 260 VAL A CA 1
ATOM 2062 C C . VAL A 1 260 ? 13.182 -1.624 -0.688 1.00 95.94 260 VAL A C 1
ATOM 2064 O O . VAL A 1 260 ? 13.211 -2.358 -1.678 1.00 95.94 260 VAL A O 1
ATOM 2067 N N . LYS A 1 261 ? 13.149 -0.290 -0.790 1.00 92.88 261 LYS A N 1
ATOM 2068 C CA . LYS A 1 261 ? 13.157 0.403 -2.086 1.00 92.88 261 LYS A C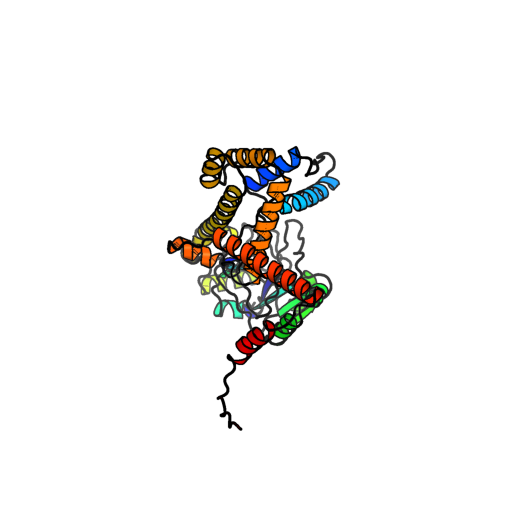A 1
ATOM 2069 C C . LYS A 1 261 ? 14.443 0.134 -2.859 1.00 92.88 261 LYS A C 1
ATOM 2071 O O . LYS A 1 261 ? 14.376 -0.188 -4.044 1.00 92.88 261 LYS A O 1
ATOM 2076 N N . ASP A 1 262 ? 15.593 0.213 -2.201 1.00 92.56 262 ASP A N 1
ATOM 2077 C CA . ASP A 1 262 ? 16.893 0.005 -2.839 1.00 92.56 262 ASP A CA 1
ATOM 2078 C C . ASP A 1 262 ? 17.078 -1.447 -3.290 1.00 92.56 262 ASP A C 1
ATOM 2080 O O . ASP A 1 262 ? 17.586 -1.686 -4.386 1.00 92.56 262 ASP A O 1
ATOM 2084 N N . PHE A 1 263 ? 16.581 -2.419 -2.517 1.00 95.25 263 PHE A N 1
ATOM 2085 C CA . PHE A 1 263 ? 16.550 -3.829 -2.913 1.00 95.25 263 PHE A CA 1
ATOM 2086 C C . PHE A 1 263 ? 15.809 -4.047 -4.246 1.00 95.25 263 PHE A C 1
ATOM 2088 O O . PHE A 1 263 ? 16.354 -4.674 -5.159 1.00 95.25 263 PHE A O 1
ATOM 2095 N N . TYR A 1 264 ? 14.600 -3.497 -4.398 1.00 95.25 264 TYR A N 1
ATOM 2096 C CA . TYR A 1 264 ? 13.807 -3.636 -5.627 1.00 95.25 264 TYR A CA 1
ATOM 2097 C C . TYR A 1 264 ? 14.348 -2.791 -6.794 1.00 95.25 264 TYR A C 1
ATOM 2099 O O . TYR A 1 264 ? 14.410 -3.302 -7.916 1.00 95.25 264 TYR A O 1
ATOM 2107 N N . LYS A 1 265 ? 14.787 -1.541 -6.555 1.00 93.31 265 LYS A N 1
ATOM 2108 C CA . LYS A 1 265 ? 15.464 -0.698 -7.565 1.00 93.31 265 LYS A CA 1
ATOM 2109 C C . LYS A 1 265 ? 16.674 -1.431 -8.149 1.00 93.31 265 LYS A C 1
ATOM 2111 O O . LYS A 1 265 ? 16.801 -1.571 -9.366 1.00 93.31 265 LYS A O 1
ATOM 2116 N N . ARG A 1 266 ? 17.541 -1.948 -7.272 1.00 92.94 266 ARG A N 1
ATOM 2117 C CA . ARG A 1 266 ? 18.765 -2.654 -7.651 1.00 92.94 266 ARG A CA 1
ATOM 2118 C C . ARG A 1 266 ? 18.470 -3.947 -8.406 1.00 92.94 266 ARG A C 1
ATOM 2120 O O . ARG A 1 266 ? 19.081 -4.171 -9.446 1.00 92.94 266 ARG A O 1
ATOM 2127 N N . ALA A 1 267 ? 17.520 -4.759 -7.938 1.00 95.25 267 ALA A N 1
ATOM 2128 C CA . ALA A 1 267 ? 17.115 -5.979 -8.638 1.00 95.25 267 ALA A CA 1
ATOM 2129 C C . ALA A 1 267 ? 16.592 -5.686 -10.056 1.00 95.25 267 ALA A C 1
ATOM 2131 O O . ALA A 1 267 ? 16.939 -6.399 -10.999 1.00 95.25 267 ALA A O 1
ATOM 2132 N N . PHE A 1 268 ? 15.819 -4.609 -10.236 1.00 96.00 268 PHE A N 1
ATOM 2133 C CA . PHE A 1 268 ? 15.374 -4.196 -11.565 1.00 96.00 268 PHE A CA 1
ATOM 2134 C C . PHE A 1 268 ? 16.535 -3.745 -12.458 1.00 96.00 268 PHE A C 1
ATOM 2136 O O . PHE A 1 268 ? 16.596 -4.166 -13.611 1.00 96.00 268 PHE A O 1
ATOM 2143 N N . PHE A 1 269 ? 17.470 -2.931 -11.958 1.00 95.50 269 PHE A N 1
ATOM 2144 C CA . PHE A 1 269 ? 18.626 -2.491 -12.748 1.00 95.50 269 PHE A CA 1
ATOM 2145 C C . PHE A 1 269 ? 19.567 -3.653 -13.104 1.00 95.50 269 PHE A C 1
ATOM 2147 O O . PHE A 1 269 ? 19.969 -3.770 -14.259 1.00 95.50 269 PHE A O 1
ATOM 2154 N N . GLU A 1 270 ? 19.847 -4.571 -12.175 1.00 94.50 270 GLU A N 1
ATOM 2155 C CA . GLU A 1 270 ? 20.617 -5.791 -12.457 1.00 94.50 270 GLU A CA 1
ATOM 2156 C C . GLU A 1 270 ? 19.925 -6.660 -13.532 1.00 94.50 270 GLU A C 1
ATOM 2158 O O . GLU A 1 270 ? 20.577 -7.103 -14.483 1.00 94.50 270 GLU A O 1
ATOM 2163 N N . TYR A 1 271 ? 18.596 -6.823 -13.467 1.00 95.75 271 TYR A N 1
ATOM 2164 C CA . TYR A 1 271 ? 17.823 -7.513 -14.507 1.00 95.75 271 TYR A CA 1
ATOM 2165 C C . TYR A 1 271 ? 17.874 -6.770 -15.856 1.00 95.75 271 TYR A C 1
ATOM 2167 O O . TYR A 1 271 ? 18.237 -7.368 -16.872 1.00 95.75 271 TYR A O 1
ATOM 2175 N N . LEU A 1 272 ? 17.607 -5.460 -15.876 1.00 96.44 272 LEU A N 1
ATOM 2176 C CA . LEU A 1 272 ? 17.661 -4.597 -17.062 1.00 96.44 272 LEU A CA 1
ATOM 2177 C C . LEU A 1 272 ? 19.015 -4.700 -17.782 1.00 96.44 272 LEU A C 1
ATOM 2179 O O . LEU A 1 272 ? 19.069 -4.913 -18.996 1.00 96.44 272 LEU A O 1
ATOM 2183 N N . PHE A 1 273 ? 20.110 -4.606 -17.029 1.00 95.75 273 PHE A N 1
ATOM 2184 C CA . PHE A 1 273 ? 21.478 -4.597 -17.553 1.00 95.75 273 PHE A CA 1
ATOM 2185 C C . PHE A 1 273 ? 21.974 -5.969 -18.019 1.00 95.75 273 PHE A C 1
ATOM 2187 O O . PHE A 1 273 ? 22.924 -6.029 -18.800 1.00 95.75 273 PHE A O 1
ATOM 2194 N N . SER A 1 274 ? 21.310 -7.055 -17.611 1.00 93.88 274 SER A N 1
ATOM 2195 C CA . SER A 1 274 ? 21.552 -8.401 -18.146 1.00 93.88 274 SER A CA 1
ATOM 2196 C C . SER A 1 274 ? 20.889 -8.644 -19.515 1.00 93.88 274 SER A C 1
ATOM 2198 O O . SER A 1 274 ? 21.360 -9.483 -20.283 1.00 93.88 274 SER A O 1
ATOM 2200 N N . LYS A 1 275 ? 19.806 -7.917 -19.851 1.00 94.38 275 LYS A N 1
ATOM 2201 C CA . LYS A 1 275 ? 19.012 -8.117 -21.088 1.00 94.38 275 LYS A CA 1
ATOM 2202 C C . LYS A 1 275 ? 19.156 -6.985 -22.119 1.00 94.38 275 LYS A C 1
ATOM 2204 O O . LYS A 1 275 ? 18.876 -7.178 -23.314 1.00 94.38 275 LYS A O 1
ATOM 2209 N N . MET A 1 276 ? 19.573 -5.791 -21.695 1.00 94.88 276 MET A N 1
ATOM 2210 C CA . MET A 1 276 ? 19.811 -4.628 -22.557 1.00 94.88 276 MET A CA 1
ATOM 2211 C C . MET A 1 276 ? 21.290 -4.236 -22.574 1.00 94.88 276 MET A C 1
ATOM 2213 O O . MET A 1 276 ? 21.945 -4.154 -21.540 1.00 94.88 276 MET A O 1
ATOM 2217 N N . ASN A 1 277 ? 21.808 -3.961 -23.775 1.00 94.06 277 ASN A N 1
ATOM 2218 C CA . ASN A 1 277 ? 23.203 -3.579 -24.001 1.00 94.06 277 ASN A CA 1
ATOM 2219 C C . ASN A 1 277 ? 23.432 -2.084 -23.706 1.00 94.06 277 ASN A C 1
ATOM 2221 O O . ASN A 1 277 ? 23.751 -1.312 -24.610 1.00 94.06 277 ASN A O 1
ATOM 2225 N N . ILE A 1 278 ? 23.178 -1.712 -22.450 1.00 95.00 278 ILE A N 1
ATOM 2226 C CA . ILE A 1 278 ? 23.465 -0.409 -21.835 1.00 95.00 278 ILE A CA 1
ATOM 2227 C C . ILE A 1 278 ? 24.991 -0.258 -21.687 1.00 95.00 278 ILE A C 1
ATOM 2229 O O . ILE A 1 278 ? 25.671 -1.255 -21.422 1.00 95.00 278 ILE A O 1
ATOM 2233 N N . ASP A 1 279 ? 25.548 0.939 -21.848 1.00 93.31 279 ASP A N 1
ATOM 2234 C CA . ASP A 1 279 ? 26.975 1.202 -21.656 1.00 93.31 279 ASP A CA 1
ATOM 2235 C C . ASP A 1 279 ? 27.400 0.975 -20.198 1.00 93.31 279 ASP A C 1
ATOM 2237 O O . ASP A 1 279 ? 26.633 1.191 -19.260 1.00 93.31 279 ASP A O 1
ATOM 2241 N N . ASN A 1 280 ? 28.633 0.513 -19.986 1.00 91.88 280 ASN A N 1
ATOM 2242 C CA . ASN A 1 280 ? 29.097 0.168 -18.643 1.00 91.88 280 ASN A CA 1
ATOM 2243 C C . ASN A 1 280 ? 29.195 1.386 -17.710 1.00 91.88 280 ASN A C 1
ATOM 2245 O O . ASN A 1 280 ? 28.922 1.224 -16.523 1.00 91.88 280 ASN A O 1
ATOM 2249 N N . GLY A 1 281 ? 29.498 2.584 -18.223 1.00 91.62 281 GLY A N 1
ATOM 2250 C CA . GLY A 1 281 ? 29.459 3.814 -17.432 1.00 91.62 281 GLY A CA 1
ATOM 2251 C C . GLY A 1 281 ? 28.036 4.146 -16.984 1.00 91.62 281 GLY A C 1
ATOM 2252 O O . GLY A 1 281 ? 27.800 4.362 -15.796 1.00 91.62 281 GLY A O 1
ATOM 2253 N N . THR A 1 282 ? 27.064 4.089 -17.903 1.00 93.06 282 THR A N 1
ATOM 2254 C CA . THR A 1 282 ? 25.634 4.264 -17.589 1.00 93.06 282 THR A CA 1
ATOM 2255 C C . THR A 1 282 ? 25.164 3.259 -16.530 1.00 93.06 282 THR A C 1
ATOM 2257 O O . THR A 1 282 ? 24.507 3.646 -15.564 1.00 93.06 282 THR A O 1
ATOM 2260 N N . LYS A 1 283 ? 25.530 1.973 -16.672 1.00 93.19 283 LYS A N 1
ATOM 2261 C CA . LYS A 1 283 ? 25.194 0.917 -15.697 1.00 93.19 283 LYS A CA 1
ATOM 2262 C C . LYS A 1 283 ? 25.739 1.225 -14.302 1.00 93.19 283 LYS A C 1
ATOM 2264 O O . LYS A 1 283 ? 25.017 1.089 -13.317 1.00 93.19 283 LYS A O 1
ATOM 2269 N N . GLU A 1 284 ? 27.015 1.600 -14.224 1.00 92.19 284 GLU A N 1
ATOM 2270 C CA . GLU A 1 284 ? 27.706 1.872 -12.964 1.00 92.19 284 GLU A CA 1
ATOM 2271 C C . GLU A 1 284 ? 27.080 3.076 -12.250 1.00 92.19 284 GLU A C 1
ATOM 2273 O O . GLU A 1 284 ? 26.661 2.959 -11.097 1.00 92.19 284 GLU A O 1
ATOM 2278 N N . TYR A 1 285 ? 26.911 4.203 -12.949 1.00 92.50 285 TYR A N 1
ATOM 2279 C CA . TYR A 1 285 ? 26.298 5.392 -12.358 1.00 92.50 285 TYR A CA 1
ATOM 2280 C C . TYR A 1 285 ? 24.840 5.171 -11.940 1.00 92.50 285 TYR A C 1
ATOM 2282 O O . TYR A 1 285 ? 24.451 5.635 -10.871 1.00 92.50 285 TYR A O 1
ATOM 2290 N N . ALA A 1 286 ? 24.048 4.423 -12.712 1.00 92.19 286 ALA A N 1
ATOM 2291 C CA . ALA A 1 286 ? 22.667 4.113 -12.346 1.00 92.19 286 ALA A CA 1
ATOM 2292 C C . ALA A 1 286 ? 22.551 3.232 -11.085 1.00 92.19 286 ALA A C 1
ATOM 2294 O O . ALA A 1 286 ? 21.610 3.403 -10.313 1.00 92.19 286 ALA A O 1
ATOM 2295 N N . LEU A 1 287 ? 23.500 2.315 -10.849 1.00 90.06 287 LEU A N 1
ATOM 2296 C CA . LEU A 1 287 ? 23.531 1.481 -9.639 1.00 90.06 287 LEU A CA 1
ATOM 2297 C C . LEU A 1 287 ? 24.019 2.242 -8.401 1.00 90.06 287 LEU A C 1
ATOM 2299 O O . LEU A 1 287 ? 23.483 2.026 -7.317 1.00 90.06 287 LEU A O 1
ATOM 2303 N N . TYR A 1 288 ? 25.027 3.107 -8.544 1.00 89.31 288 TYR A N 1
ATOM 2304 C CA . TYR A 1 288 ? 25.586 3.862 -7.415 1.00 89.31 288 TYR A CA 1
ATOM 2305 C C . TYR A 1 288 ? 24.806 5.138 -7.072 1.00 89.31 288 TYR A C 1
ATOM 2307 O O . TYR A 1 288 ? 24.877 5.603 -5.936 1.00 89.31 288 TYR A O 1
ATOM 2315 N N . PHE A 1 289 ? 24.062 5.702 -8.026 1.00 90.50 289 PHE A N 1
ATOM 2316 C CA . PHE A 1 289 ? 23.342 6.968 -7.873 1.00 90.50 289 PHE A CA 1
ATOM 2317 C C . PHE A 1 289 ? 21.916 6.891 -8.469 1.00 90.50 289 PHE A C 1
ATOM 2319 O O . PHE A 1 289 ? 21.579 7.672 -9.365 1.00 90.50 289 PHE A O 1
ATOM 2326 N N . PRO A 1 290 ? 21.057 5.969 -7.981 1.00 87.44 290 PRO A N 1
ATOM 2327 C CA . PRO A 1 290 ? 19.720 5.720 -8.536 1.00 87.44 290 PRO A CA 1
ATOM 2328 C C . PRO A 1 290 ? 18.756 6.913 -8.404 1.00 87.44 290 PRO A C 1
ATOM 2330 O O . PRO A 1 290 ? 17.775 6.996 -9.137 1.00 87.44 290 PRO A O 1
ATOM 2333 N N . ASP A 1 291 ? 19.047 7.843 -7.492 1.00 88.50 291 ASP A N 1
ATOM 2334 C CA . ASP A 1 291 ? 18.256 9.051 -7.224 1.00 88.50 291 ASP A CA 1
ATOM 2335 C C . ASP A 1 291 ? 18.925 10.323 -7.787 1.00 88.50 291 ASP A C 1
ATOM 2337 O O . ASP A 1 291 ? 18.724 11.430 -7.291 1.00 88.50 291 ASP A O 1
ATOM 2341 N N . SER A 1 292 ? 19.754 10.180 -8.829 1.00 94.31 292 SER A N 1
ATOM 2342 C CA . SER A 1 292 ? 20.297 11.307 -9.591 1.00 94.31 292 SER A CA 1
ATOM 2343 C C . SER A 1 292 ? 19.533 11.499 -10.898 1.00 94.31 292 SER A C 1
ATOM 2345 O O . SER A 1 292 ? 19.616 10.659 -11.795 1.00 94.31 292 SER A O 1
ATOM 2347 N N . SER A 1 293 ? 18.864 12.647 -11.038 1.00 94.00 293 SER A N 1
ATOM 2348 C CA . SER A 1 293 ? 18.144 13.044 -12.257 1.00 94.00 293 SER A CA 1
ATOM 2349 C C . SER A 1 293 ? 18.986 12.873 -13.525 1.00 94.00 293 SER A C 1
ATOM 2351 O O . SER A 1 293 ? 18.538 12.254 -14.487 1.00 94.00 293 SER A O 1
ATOM 2353 N N . LYS A 1 294 ? 20.245 13.335 -13.494 1.00 95.81 294 LYS A N 1
ATOM 2354 C CA . LYS A 1 294 ? 21.190 13.224 -14.612 1.00 95.81 294 LYS A CA 1
ATOM 2355 C C . LYS A 1 294 ? 21.428 11.769 -15.029 1.00 95.81 294 LYS A C 1
ATOM 2357 O O . LYS A 1 294 ? 21.273 11.443 -16.197 1.00 95.81 294 LYS A O 1
ATOM 2362 N N . TYR A 1 295 ? 21.808 10.894 -14.097 1.00 95.69 295 TYR A N 1
ATOM 2363 C CA . TYR A 1 295 ? 22.150 9.512 -14.453 1.00 95.69 295 TYR A CA 1
ATOM 2364 C C . TYR A 1 295 ? 20.914 8.682 -14.829 1.00 95.69 295 TYR A C 1
ATOM 2366 O O . TYR A 1 295 ? 21.017 7.746 -15.622 1.00 95.69 295 TYR A O 1
ATOM 2374 N N . MET A 1 296 ? 19.734 9.042 -14.314 1.00 96.81 296 MET A N 1
ATOM 2375 C CA . MET A 1 296 ? 18.464 8.468 -14.764 1.00 96.81 296 MET A CA 1
ATOM 2376 C C . MET A 1 296 ? 18.055 8.971 -16.156 1.00 96.81 296 MET A C 1
ATOM 2378 O O . MET A 1 296 ? 17.492 8.196 -16.932 1.00 96.81 296 MET A O 1
ATOM 2382 N N . GLU A 1 297 ? 18.376 10.219 -16.513 1.00 96.94 297 GLU A N 1
ATOM 2383 C CA . GLU A 1 297 ? 18.231 10.741 -17.876 1.00 96.94 297 GLU A CA 1
ATOM 2384 C C . GLU A 1 297 ? 19.187 10.039 -18.850 1.00 96.94 297 GLU A C 1
ATOM 2386 O O . GLU A 1 297 ? 18.708 9.503 -19.848 1.00 96.94 297 GLU A O 1
ATOM 2391 N N . ASP A 1 298 ? 20.482 9.935 -18.519 1.00 96.75 298 ASP A N 1
ATOM 2392 C CA . ASP A 1 298 ? 21.490 9.201 -19.306 1.00 96.75 298 ASP A CA 1
ATOM 2393 C C . ASP A 1 298 ? 21.024 7.748 -19.581 1.00 96.75 298 ASP A C 1
ATOM 2395 O O . ASP A 1 298 ? 21.046 7.268 -20.720 1.00 96.75 298 ASP A O 1
ATOM 2399 N N . LEU A 1 299 ? 20.507 7.058 -18.552 1.00 97.62 299 LEU A N 1
ATOM 2400 C CA . LEU A 1 299 ? 19.929 5.714 -18.672 1.00 97.62 299 LEU A CA 1
ATOM 2401 C C . LEU A 1 299 ? 18.680 5.675 -19.570 1.00 97.62 299 LEU A C 1
ATOM 2403 O O . LEU A 1 299 ? 18.535 4.768 -20.395 1.00 97.62 299 LEU A O 1
ATOM 2407 N N . CYS A 1 300 ? 17.767 6.637 -19.428 1.00 97.62 300 CYS A N 1
ATOM 2408 C CA . CYS A 1 300 ? 16.548 6.689 -20.234 1.00 97.62 300 CYS A CA 1
ATOM 2409 C C . CYS A 1 300 ? 16.832 7.029 -21.703 1.00 97.62 300 CYS A C 1
ATOM 2411 O O . CYS A 1 300 ? 16.208 6.443 -22.590 1.00 97.62 300 CYS A O 1
ATOM 2413 N N . ASP A 1 301 ? 17.799 7.895 -21.996 1.00 97.25 301 ASP A N 1
ATOM 2414 C CA . ASP A 1 301 ? 18.228 8.145 -23.372 1.00 97.25 301 ASP A CA 1
ATOM 2415 C C . ASP A 1 301 ? 18.887 6.914 -23.993 1.00 97.25 301 ASP A C 1
ATOM 2417 O O . ASP A 1 301 ? 18.629 6.598 -25.160 1.00 97.25 301 ASP A O 1
ATOM 2421 N N . GLU A 1 302 ? 19.645 6.135 -23.219 1.00 97.31 302 GLU A N 1
ATOM 2422 C CA . GLU A 1 302 ? 20.196 4.884 -23.723 1.00 97.31 302 GLU A CA 1
ATOM 2423 C C . GLU A 1 302 ? 19.121 3.806 -23.964 1.00 97.31 302 GLU A C 1
ATOM 2425 O O . GLU A 1 302 ? 19.132 3.145 -25.009 1.00 97.31 302 GLU A O 1
ATOM 2430 N N . ILE A 1 303 ? 18.120 3.689 -23.085 1.00 97.88 303 ILE A N 1
ATOM 2431 C CA . ILE A 1 303 ? 16.899 2.902 -23.342 1.00 97.88 303 ILE A CA 1
ATOM 2432 C C . ILE A 1 303 ? 16.219 3.380 -24.639 1.00 97.88 303 ILE A C 1
ATOM 2434 O O . ILE A 1 303 ? 15.866 2.572 -25.505 1.00 97.88 303 ILE A O 1
ATOM 2438 N N . GLY A 1 304 ? 16.087 4.697 -24.811 1.00 96.94 304 GLY A N 1
ATOM 2439 C CA . GLY A 1 304 ? 15.497 5.346 -25.980 1.00 96.94 304 GLY A CA 1
ATOM 2440 C C . GLY A 1 304 ? 16.261 5.125 -27.288 1.00 96.94 304 GLY A C 1
ATOM 2441 O O . GLY A 1 304 ? 15.631 5.124 -28.355 1.00 96.94 304 GLY A O 1
ATOM 2442 N N . ARG A 1 305 ? 17.582 4.921 -27.203 1.00 96.56 305 ARG A N 1
ATOM 2443 C CA . ARG A 1 305 ? 18.504 4.573 -28.296 1.00 96.56 305 ARG A CA 1
ATOM 2444 C C . ARG A 1 305 ? 18.432 3.092 -28.669 1.00 96.56 305 ARG A C 1
ATOM 2446 O O . ARG A 1 305 ? 18.488 2.771 -29.852 1.00 96.56 305 ARG A O 1
ATOM 2453 N N . ILE A 1 306 ? 18.321 2.195 -27.685 1.00 96.44 306 ILE A N 1
ATOM 2454 C CA . ILE A 1 306 ? 18.254 0.739 -27.909 1.00 96.44 306 ILE A CA 1
ATOM 2455 C C . ILE A 1 306 ? 16.875 0.312 -28.429 1.00 96.44 306 ILE A C 1
ATOM 2457 O O . ILE A 1 306 ? 16.796 -0.550 -29.302 1.00 96.44 306 ILE A O 1
ATOM 2461 N N . GLY A 1 307 ? 15.796 0.898 -27.904 1.00 96.62 307 GLY A N 1
ATOM 2462 C CA . GLY A 1 307 ? 14.427 0.646 -28.356 1.00 96.62 307 GLY A CA 1
ATOM 2463 C C . GLY A 1 307 ? 13.427 0.566 -27.205 1.00 96.62 307 GLY A C 1
ATOM 2464 O O . GLY A 1 307 ? 13.502 -0.326 -26.358 1.00 96.62 307 GLY A O 1
ATOM 2465 N N . ILE A 1 308 ? 12.444 1.471 -27.220 1.00 96.81 308 ILE A N 1
ATOM 2466 C CA . ILE A 1 308 ? 11.425 1.591 -26.169 1.00 96.81 308 ILE A CA 1
ATOM 2467 C C . ILE A 1 308 ? 10.506 0.359 -26.086 1.00 96.81 308 ILE A C 1
ATOM 2469 O O . ILE A 1 308 ? 10.142 -0.052 -24.989 1.00 96.81 308 ILE A O 1
ATOM 2473 N N . ASP A 1 309 ? 10.218 -0.299 -27.212 1.00 96.69 309 ASP A N 1
ATOM 2474 C CA . ASP A 1 309 ? 9.378 -1.507 -27.252 1.00 96.69 309 ASP A CA 1
ATOM 2475 C C . ASP A 1 309 ? 10.096 -2.731 -26.658 1.00 96.69 309 ASP A C 1
ATOM 2477 O O . ASP A 1 309 ? 9.489 -3.553 -25.965 1.00 96.69 309 ASP A O 1
ATOM 2481 N N . LYS A 1 310 ? 11.422 -2.824 -26.855 1.00 96.56 310 LYS A N 1
ATOM 2482 C CA . LYS A 1 310 ? 12.256 -3.855 -26.217 1.00 96.56 310 LYS A CA 1
ATOM 2483 C C . LYS A 1 310 ? 12.267 -3.664 -24.701 1.00 96.56 310 LYS A C 1
ATOM 2485 O O . LYS A 1 310 ? 12.078 -4.628 -23.964 1.00 96.56 310 LYS A O 1
ATOM 2490 N N . TYR A 1 311 ? 12.459 -2.426 -24.247 1.00 98.12 311 TYR A N 1
ATOM 2491 C CA . TYR A 1 311 ? 12.381 -2.077 -22.831 1.00 98.12 311 TYR A CA 1
ATOM 2492 C C . TYR A 1 311 ? 10.996 -2.381 -22.238 1.00 98.12 311 TYR A C 1
ATOM 2494 O O . TYR A 1 311 ? 10.906 -2.994 -21.179 1.00 98.12 311 TYR A O 1
ATOM 2502 N N . LYS A 1 312 ? 9.915 -2.037 -22.948 1.00 97.62 312 LYS A N 1
ATOM 2503 C CA . LYS A 1 312 ? 8.540 -2.333 -22.527 1.00 97.62 312 LYS A CA 1
ATOM 2504 C C . LYS A 1 312 ? 8.314 -3.828 -22.306 1.00 97.62 312 LYS A C 1
ATOM 2506 O O . LYS A 1 312 ? 7.810 -4.220 -21.260 1.00 97.62 312 LYS A O 1
ATOM 2511 N N . SER A 1 313 ? 8.756 -4.645 -23.260 1.00 96.62 313 SER A N 1
ATOM 2512 C CA . SER A 1 313 ? 8.634 -6.108 -23.203 1.00 96.62 313 SER A CA 1
ATOM 2513 C C . SER A 1 313 ? 9.372 -6.696 -21.990 1.00 96.62 313 SER A C 1
ATOM 2515 O O . SER A 1 313 ? 8.848 -7.572 -21.310 1.00 96.62 313 SER A O 1
ATOM 2517 N N . LEU A 1 314 ? 10.560 -6.163 -21.684 1.00 96.25 314 LEU A N 1
ATOM 2518 C CA . LEU A 1 314 ? 11.366 -6.530 -20.516 1.00 96.25 314 LEU A CA 1
ATOM 2519 C C . LEU A 1 314 ? 10.686 -6.132 -19.198 1.00 96.25 314 LEU A C 1
ATOM 2521 O O . LEU A 1 314 ? 10.662 -6.922 -18.258 1.00 96.25 314 LEU A O 1
ATOM 2525 N N . VAL A 1 315 ? 10.117 -4.925 -19.124 1.00 96.81 315 VAL A N 1
ATOM 2526 C CA . VAL A 1 315 ? 9.356 -4.463 -17.952 1.00 96.81 315 VAL A CA 1
ATOM 2527 C C . VAL A 1 315 ? 8.120 -5.335 -17.728 1.00 96.81 315 VAL A C 1
ATOM 2529 O O . VAL A 1 315 ? 7.839 -5.698 -16.588 1.00 96.81 315 VAL A O 1
ATOM 2532 N N . ASP A 1 316 ? 7.405 -5.712 -18.789 1.00 96.12 316 ASP A N 1
ATOM 2533 C CA . ASP A 1 316 ? 6.245 -6.604 -18.697 1.00 96.12 316 ASP A CA 1
ATOM 2534 C C . ASP A 1 316 ? 6.634 -8.002 -18.192 1.00 96.12 316 ASP A C 1
ATOM 2536 O O . ASP A 1 316 ? 5.973 -8.520 -17.291 1.00 96.12 316 ASP A O 1
ATOM 2540 N N . GLU A 1 317 ? 7.729 -8.579 -18.701 1.00 95.25 317 GLU A N 1
ATOM 2541 C CA . GLU A 1 317 ? 8.279 -9.855 -18.221 1.00 95.25 317 GLU A CA 1
ATOM 2542 C C . GLU A 1 317 ? 8.659 -9.774 -16.734 1.00 95.25 317 GLU A C 1
ATOM 2544 O O . GLU A 1 317 ? 8.141 -10.545 -15.929 1.00 95.25 317 GLU A O 1
ATOM 2549 N N . TYR A 1 318 ? 9.474 -8.784 -16.349 1.00 96.19 318 TYR A N 1
ATOM 2550 C CA . TYR A 1 318 ? 9.906 -8.557 -14.964 1.00 96.19 318 TYR A CA 1
ATOM 2551 C C . TYR A 1 318 ? 8.719 -8.431 -13.999 1.00 96.19 318 TYR A C 1
ATOM 2553 O O . TYR A 1 318 ? 8.669 -9.088 -12.957 1.00 96.19 318 TYR A O 1
ATOM 2561 N N . ASN A 1 319 ? 7.729 -7.609 -14.360 1.00 96.69 319 ASN A N 1
ATOM 2562 C CA . ASN A 1 319 ? 6.541 -7.393 -13.541 1.00 96.69 319 ASN A CA 1
ATOM 2563 C C . ASN A 1 319 ? 5.698 -8.664 -13.410 1.00 96.69 319 ASN A C 1
ATOM 2565 O O . ASN A 1 319 ? 5.251 -8.978 -12.309 1.00 96.69 319 ASN A O 1
ATOM 2569 N N . LYS A 1 320 ? 5.498 -9.400 -14.511 1.00 95.50 320 LYS A N 1
ATOM 2570 C CA . LYS A 1 320 ? 4.755 -10.663 -14.503 1.00 95.50 320 LYS A CA 1
ATOM 2571 C C . LYS A 1 320 ? 5.445 -11.699 -13.612 1.00 95.50 320 LYS A C 1
ATOM 2573 O O . LYS A 1 320 ? 4.770 -12.355 -12.825 1.00 95.50 320 LYS A O 1
ATOM 2578 N N . SER A 1 321 ? 6.771 -11.812 -13.673 1.00 95.12 321 SER A N 1
ATOM 2579 C CA . SER A 1 321 ? 7.525 -12.734 -12.819 1.00 95.12 321 SER A CA 1
ATOM 2580 C C . SER A 1 321 ? 7.405 -12.385 -11.331 1.00 95.12 321 SER A C 1
ATOM 2582 O O . SER A 1 321 ? 7.276 -13.286 -10.504 1.00 95.12 321 SER A O 1
ATOM 2584 N N . LEU A 1 322 ? 7.395 -11.095 -10.969 1.00 96.44 322 LEU A N 1
ATOM 2585 C CA . LEU A 1 322 ? 7.142 -10.662 -9.588 1.00 96.44 322 LEU A CA 1
ATOM 2586 C C . LEU A 1 322 ? 5.724 -11.010 -9.112 1.00 96.44 322 LEU A C 1
ATOM 2588 O O . LEU A 1 322 ? 5.555 -11.436 -7.970 1.00 96.44 322 LEU A O 1
ATOM 2592 N N . GLU A 1 323 ? 4.722 -10.885 -9.984 1.00 95.50 323 GLU A N 1
ATOM 2593 C CA . GLU A 1 323 ? 3.345 -11.303 -9.692 1.00 95.50 323 GLU A CA 1
ATOM 2594 C C . GLU A 1 323 ? 3.242 -12.815 -9.475 1.00 95.50 323 GLU A C 1
ATOM 2596 O O . GLU A 1 323 ? 2.694 -13.257 -8.470 1.00 95.50 323 GLU A O 1
ATOM 2601 N N . GLN A 1 324 ? 3.870 -13.618 -10.335 1.00 93.38 324 GLN A N 1
ATOM 2602 C CA . GLN A 1 324 ? 3.912 -15.075 -10.180 1.00 93.38 324 GLN A CA 1
ATOM 2603 C C . GLN A 1 324 ? 4.635 -15.498 -8.890 1.00 93.38 324 GLN A C 1
ATOM 2605 O O . GLN A 1 324 ? 4.190 -16.411 -8.191 1.00 93.38 324 GLN A O 1
ATOM 2610 N N . LEU A 1 325 ? 5.727 -14.819 -8.518 1.00 95.19 325 LEU A N 1
ATOM 2611 C CA . LEU A 1 325 ? 6.392 -15.026 -7.227 1.00 95.19 325 LEU A CA 1
ATOM 2612 C C . LEU A 1 325 ? 5.466 -14.674 -6.050 1.00 95.19 325 LEU A C 1
ATOM 2614 O O . LEU A 1 325 ? 5.484 -15.372 -5.035 1.00 95.19 325 LEU A O 1
ATOM 2618 N N . ARG A 1 326 ? 4.645 -13.622 -6.173 1.00 94.56 326 ARG A N 1
ATOM 2619 C CA . ARG A 1 326 ? 3.660 -13.219 -5.157 1.00 94.56 326 ARG A CA 1
ATOM 2620 C C . ARG A 1 326 ? 2.548 -14.258 -5.009 1.00 94.56 326 ARG A C 1
ATOM 2622 O O . ARG A 1 326 ? 2.287 -14.703 -3.895 1.00 94.56 326 ARG A O 1
ATOM 2629 N N . GLU A 1 327 ? 1.946 -14.679 -6.118 1.00 91.00 327 GLU A N 1
ATOM 2630 C CA . GLU A 1 327 ? 0.873 -15.683 -6.170 1.00 91.00 327 GLU A CA 1
ATOM 2631 C C . GLU A 1 327 ? 1.324 -17.055 -5.646 1.00 91.00 327 GLU A C 1
ATOM 2633 O O . GLU A 1 327 ? 0.571 -17.737 -4.956 1.00 91.00 327 GLU A O 1
ATOM 2638 N N . THR A 1 328 ? 2.575 -17.444 -5.909 1.00 90.88 328 THR A N 1
ATOM 2639 C CA . THR A 1 328 ? 3.155 -18.708 -5.416 1.00 90.88 328 THR A CA 1
ATOM 2640 C C . THR A 1 328 ? 3.700 -18.634 -3.984 1.00 90.88 328 THR A C 1
ATOM 2642 O O . THR A 1 328 ? 4.258 -19.618 -3.497 1.00 90.88 328 THR A O 1
ATOM 2645 N N . GLY A 1 329 ? 3.568 -17.492 -3.295 1.00 91.50 329 GLY A N 1
ATOM 2646 C CA . GLY A 1 329 ? 4.068 -17.298 -1.927 1.00 91.50 329 GLY A CA 1
ATOM 2647 C C . GLY A 1 329 ? 5.598 -17.308 -1.803 1.00 91.50 329 GLY A C 1
ATOM 2648 O O . GLY A 1 329 ? 6.124 -17.503 -0.709 1.00 91.50 329 GLY A O 1
ATOM 2649 N N . LYS A 1 330 ? 6.316 -17.127 -2.919 1.00 94.38 330 LYS A N 1
ATOM 2650 C CA . LYS A 1 330 ? 7.785 -17.142 -3.001 1.00 94.38 330 LYS A CA 1
ATOM 2651 C C . LYS A 1 330 ? 8.404 -15.740 -2.967 1.00 94.38 330 LYS A C 1
ATOM 2653 O O . LYS A 1 330 ? 9.594 -15.625 -2.684 1.00 94.38 330 LYS A O 1
ATOM 2658 N N . LEU A 1 331 ? 7.643 -14.685 -3.270 1.00 96.06 331 LEU A N 1
ATOM 2659 C CA . LEU A 1 331 ? 8.109 -13.300 -3.161 1.00 96.06 331 LEU A CA 1
ATOM 2660 C C . LEU A 1 331 ? 8.324 -12.942 -1.677 1.00 96.06 331 LEU A C 1
ATOM 2662 O O . LEU A 1 331 ? 7.406 -13.149 -0.881 1.00 96.06 331 LEU A O 1
ATOM 2666 N N . PRO A 1 332 ? 9.492 -12.401 -1.285 1.00 96.44 332 PRO A N 1
ATOM 2667 C CA . PRO A 1 332 ? 9.745 -12.045 0.104 1.00 96.44 332 PRO A CA 1
ATOM 2668 C C . PRO A 1 332 ? 8.883 -10.854 0.537 1.00 96.44 332 PRO A C 1
ATOM 2670 O O . PRO A 1 332 ? 8.638 -9.925 -0.238 1.00 96.44 332 PRO A O 1
ATOM 2673 N N . THR A 1 333 ? 8.465 -10.845 1.802 1.00 97.56 333 THR A N 1
ATOM 2674 C CA . THR A 1 333 ? 7.839 -9.660 2.403 1.00 97.56 333 THR A CA 1
ATOM 2675 C C . THR A 1 333 ? 8.884 -8.561 2.651 1.00 97.56 333 THR A C 1
ATOM 2677 O O . THR A 1 333 ? 10.074 -8.865 2.805 1.00 97.56 333 THR A O 1
ATOM 2680 N N . PRO A 1 334 ? 8.483 -7.281 2.761 1.00 97.56 334 PRO A N 1
ATOM 2681 C CA . PRO A 1 334 ? 9.408 -6.203 3.104 1.00 97.56 334 PRO A CA 1
ATOM 2682 C C . PRO A 1 334 ? 10.147 -6.449 4.430 1.00 97.56 334 PRO A C 1
ATOM 2684 O O . PRO A 1 334 ? 11.342 -6.180 4.517 1.00 97.56 334 PRO A O 1
ATOM 2687 N N . GLN A 1 335 ? 9.499 -7.064 5.432 1.00 96.75 335 GLN A N 1
ATOM 2688 C CA . GLN A 1 335 ? 10.176 -7.472 6.670 1.00 96.75 335 GLN A CA 1
ATOM 2689 C C . GLN A 1 335 ? 11.281 -8.510 6.430 1.00 96.75 335 GLN A C 1
ATOM 2691 O O . GLN A 1 335 ? 12.349 -8.421 7.031 1.00 96.75 335 GLN A O 1
ATOM 2696 N N . GLN A 1 336 ? 11.059 -9.490 5.549 1.00 97.12 336 GLN A N 1
ATOM 2697 C CA . GLN A 1 336 ? 12.082 -10.487 5.218 1.00 97.12 336 GLN A CA 1
ATOM 2698 C C . GLN A 1 336 ? 13.282 -9.850 4.506 1.00 97.12 336 GLN A C 1
ATOM 2700 O O . GLN A 1 336 ? 14.416 -10.235 4.781 1.00 97.12 336 GLN A O 1
ATOM 2705 N N . ILE A 1 337 ? 13.049 -8.849 3.650 1.00 97.62 337 ILE A N 1
ATOM 2706 C CA . ILE A 1 337 ? 14.110 -8.071 2.990 1.00 97.62 337 ILE A CA 1
ATOM 2707 C C . ILE A 1 337 ? 14.941 -7.302 4.029 1.00 97.62 337 ILE A C 1
ATOM 2709 O O . ILE A 1 337 ? 16.165 -7.433 4.041 1.00 97.62 337 ILE A O 1
ATOM 2713 N N . VAL A 1 338 ? 14.289 -6.576 4.944 1.00 96.69 338 VAL A N 1
ATOM 2714 C CA . VAL A 1 338 ? 14.944 -5.838 6.043 1.00 96.69 338 VAL A CA 1
ATOM 2715 C C . VAL A 1 338 ? 15.786 -6.760 6.922 1.00 96.69 338 VAL A C 1
ATOM 2717 O O . VAL A 1 338 ? 16.968 -6.495 7.151 1.00 96.69 338 VAL A O 1
ATOM 2720 N N . ASN A 1 339 ? 15.206 -7.874 7.376 1.00 96.19 339 ASN A N 1
ATOM 2721 C CA . ASN A 1 339 ? 15.909 -8.845 8.211 1.00 96.19 339 ASN A CA 1
ATOM 2722 C C . ASN A 1 339 ? 17.118 -9.426 7.462 1.00 96.19 339 ASN A C 1
ATOM 2724 O O . ASN A 1 339 ? 18.208 -9.509 8.021 1.00 96.19 339 ASN A O 1
ATOM 2728 N N . SER A 1 340 ? 16.959 -9.759 6.176 1.00 96.00 340 SER A N 1
ATOM 2729 C CA . SER A 1 340 ? 18.049 -10.279 5.348 1.00 96.00 340 SER A CA 1
ATOM 2730 C C . SER A 1 340 ? 19.194 -9.275 5.191 1.00 96.00 340 SER A C 1
ATOM 2732 O O . SER A 1 340 ? 20.354 -9.669 5.302 1.00 96.00 340 SER A O 1
ATOM 2734 N N . ALA A 1 341 ? 18.890 -7.989 4.983 1.00 94.19 341 ALA A N 1
ATOM 2735 C CA . ALA A 1 341 ? 19.895 -6.932 4.889 1.00 94.19 341 ALA A CA 1
ATOM 2736 C C . ALA A 1 341 ? 20.679 -6.777 6.203 1.00 94.19 341 ALA A C 1
ATOM 2738 O O . ALA A 1 341 ? 21.910 -6.808 6.194 1.00 94.19 341 ALA A O 1
ATOM 2739 N N . ARG A 1 342 ? 19.979 -6.701 7.344 1.00 92.62 342 ARG A N 1
ATOM 2740 C CA . ARG A 1 342 ? 20.591 -6.576 8.682 1.00 92.62 342 ARG A CA 1
ATOM 2741 C C . ARG A 1 342 ? 21.427 -7.799 9.074 1.00 92.62 342 ARG A C 1
ATOM 2743 O O . ARG A 1 342 ? 22.474 -7.662 9.698 1.00 92.62 342 ARG A O 1
ATOM 2750 N N . GLU A 1 343 ? 21.006 -8.992 8.661 1.00 94.19 343 GLU A N 1
ATOM 2751 C CA . GLU A 1 343 ? 21.727 -10.251 8.890 1.00 94.19 343 GLU A CA 1
ATOM 2752 C C . GLU A 1 343 ? 22.836 -10.530 7.851 1.00 94.19 343 GLU A C 1
ATOM 2754 O O . GLU A 1 343 ? 23.476 -11.580 7.913 1.00 94.19 343 GLU A O 1
ATOM 2759 N N . ASN A 1 344 ? 23.076 -9.620 6.893 1.00 88.19 344 ASN A N 1
ATOM 2760 C CA . ASN A 1 344 ? 23.993 -9.798 5.755 1.00 88.19 344 ASN A CA 1
ATOM 2761 C C . ASN A 1 344 ? 23.727 -11.072 4.921 1.00 88.19 344 ASN A C 1
ATOM 2763 O O . ASN A 1 344 ? 24.631 -11.648 4.308 1.00 88.19 344 ASN A O 1
ATOM 2767 N N . LYS A 1 345 ? 22.469 -11.516 4.867 1.00 90.62 345 LYS A N 1
ATOM 2768 C CA . LYS A 1 345 ? 22.014 -12.612 4.007 1.00 90.62 345 LYS A CA 1
ATOM 2769 C C . LYS A 1 345 ? 21.611 -12.048 2.643 1.00 90.62 345 LYS A C 1
ATOM 2771 O O . LYS A 1 345 ? 20.922 -11.032 2.560 1.00 90.62 345 LYS A O 1
ATOM 2776 N N . LYS A 1 346 ? 22.003 -12.719 1.556 1.00 86.88 346 LYS A N 1
ATOM 2777 C CA . LYS A 1 346 ? 21.602 -12.328 0.195 1.00 86.88 346 LYS A CA 1
ATOM 2778 C C . LYS A 1 346 ? 20.280 -12.998 -0.189 1.00 86.88 346 LYS A C 1
ATOM 2780 O O . LYS A 1 346 ? 20.246 -14.213 -0.374 1.00 86.88 346 LYS A O 1
ATOM 2785 N N . ILE A 1 347 ? 19.231 -12.204 -0.401 1.00 91.62 347 ILE A N 1
ATOM 2786 C CA . ILE A 1 347 ? 18.104 -12.598 -1.258 1.00 91.62 347 ILE A CA 1
ATOM 2787 C C . ILE A 1 347 ? 18.468 -12.195 -2.690 1.00 91.62 347 ILE A C 1
ATOM 2789 O O . ILE A 1 347 ? 18.866 -11.059 -2.937 1.00 91.62 347 ILE A O 1
ATOM 2793 N N . ASP A 1 348 ? 18.358 -13.127 -3.634 1.00 92.00 348 ASP A N 1
ATOM 2794 C CA . ASP A 1 348 ? 18.716 -12.916 -5.039 1.00 92.00 348 ASP A CA 1
ATOM 2795 C C . ASP A 1 348 ? 17.451 -12.902 -5.908 1.00 92.00 348 ASP A C 1
ATOM 2797 O O . ASP A 1 348 ? 17.064 -13.909 -6.505 1.00 92.00 348 ASP A O 1
ATOM 2801 N N . LEU A 1 349 ? 16.761 -11.756 -5.915 1.00 94.00 349 LEU A N 1
ATOM 2802 C CA . LEU A 1 349 ? 15.470 -11.605 -6.593 1.00 94.00 349 LEU A CA 1
ATOM 2803 C C . LEU A 1 349 ? 15.581 -11.811 -8.112 1.00 94.00 349 LEU A C 1
ATOM 2805 O O . LEU A 1 349 ? 14.688 -12.405 -8.710 1.00 94.00 349 LEU A O 1
ATOM 2809 N N . VAL A 1 350 ? 16.699 -11.402 -8.722 1.00 93.69 350 VAL A N 1
ATOM 2810 C CA . VAL A 1 350 ? 16.982 -11.631 -10.148 1.00 93.69 350 VAL A CA 1
ATOM 2811 C C . VAL A 1 350 ? 17.044 -13.131 -10.442 1.00 93.69 350 VAL A C 1
ATOM 2813 O O . VAL A 1 350 ? 16.319 -13.615 -11.308 1.00 93.69 350 VAL A O 1
ATOM 2816 N N . SER A 1 351 ? 17.805 -13.901 -9.657 1.00 91.94 351 SER A N 1
ATOM 2817 C CA . SER A 1 351 ? 17.859 -15.363 -9.801 1.00 91.94 351 SER A CA 1
ATOM 2818 C C . SER A 1 351 ? 16.516 -16.042 -9.520 1.00 91.94 351 SER A C 1
ATOM 2820 O O . SER A 1 351 ? 16.229 -17.093 -10.092 1.00 91.94 351 SER A O 1
ATOM 2822 N N . MET A 1 352 ? 15.688 -15.486 -8.628 1.00 92.25 352 MET A N 1
ATOM 2823 C CA . MET A 1 352 ? 14.334 -15.992 -8.379 1.00 92.25 352 MET A CA 1
ATOM 2824 C C . MET A 1 352 ? 13.434 -15.785 -9.600 1.00 92.25 352 MET A C 1
ATOM 2826 O O . MET A 1 352 ? 12.772 -16.734 -10.013 1.00 92.25 352 MET A O 1
ATOM 2830 N N . ILE A 1 353 ? 13.460 -14.595 -10.206 1.00 91.12 353 ILE A N 1
ATOM 2831 C CA . ILE A 1 353 ? 12.744 -14.268 -11.448 1.00 91.12 353 ILE A CA 1
ATOM 2832 C C . ILE A 1 353 ? 13.179 -15.205 -12.583 1.00 91.12 353 ILE A C 1
ATOM 2834 O O . ILE A 1 353 ? 12.348 -15.906 -13.158 1.00 91.12 353 ILE A O 1
ATOM 2838 N N . GLU A 1 354 ? 14.484 -15.299 -12.857 1.00 86.81 354 GLU A N 1
ATOM 2839 C CA . GLU A 1 354 ? 15.000 -16.081 -13.988 1.00 86.81 354 GLU A CA 1
ATOM 2840 C C . GLU A 1 354 ? 14.729 -17.586 -13.867 1.00 86.81 354 GLU A C 1
ATOM 2842 O O . GLU A 1 354 ? 14.490 -18.254 -14.876 1.00 86.81 354 GLU A O 1
ATOM 2847 N N . LYS A 1 355 ? 14.726 -18.146 -12.651 1.00 81.06 355 LYS A N 1
ATOM 2848 C CA . LYS A 1 355 ? 14.348 -19.553 -12.439 1.00 81.06 355 LYS A CA 1
ATOM 2849 C C . LYS A 1 355 ? 12.884 -19.809 -12.795 1.00 81.06 355 LYS A C 1
ATOM 2851 O O . LYS A 1 355 ? 12.604 -20.785 -13.484 1.00 81.06 355 LYS A O 1
ATOM 2856 N N . HIS A 1 356 ? 11.974 -18.916 -12.405 1.00 69.50 356 HIS A N 1
ATOM 2857 C CA . HIS A 1 356 ? 10.543 -19.082 -12.681 1.00 69.50 356 HIS A CA 1
ATOM 2858 C C . HIS A 1 356 ? 10.216 -18.923 -14.165 1.00 69.50 356 HIS A C 1
ATOM 2860 O O . HIS A 1 356 ? 9.479 -19.747 -14.704 1.00 69.50 356 HIS A O 1
ATOM 2866 N N . SER A 1 357 ? 10.831 -17.957 -14.859 1.00 66.50 357 SER A N 1
ATOM 2867 C CA . SER A 1 357 ? 10.686 -17.837 -16.318 1.00 66.50 357 SER A CA 1
ATOM 2868 C C . SER A 1 357 ? 11.098 -19.127 -17.045 1.00 66.50 357 SER A C 1
ATOM 2870 O O . SER A 1 357 ? 10.452 -19.525 -18.013 1.00 66.50 357 SER A O 1
ATOM 2872 N N . ASN A 1 358 ? 12.133 -19.826 -16.562 1.00 61.72 358 ASN A N 1
ATOM 2873 C CA . ASN A 1 358 ? 12.559 -21.109 -17.127 1.00 61.72 358 ASN A CA 1
ATOM 2874 C C . ASN A 1 358 ? 11.619 -22.277 -16.764 1.00 61.72 358 ASN A C 1
ATOM 2876 O O . ASN A 1 358 ? 11.348 -23.115 -17.625 1.00 61.72 358 ASN A O 1
ATOM 2880 N N . GLU A 1 359 ? 11.088 -22.335 -15.538 1.00 60.72 359 GLU A N 1
ATOM 2881 C CA . GLU A 1 359 ? 10.091 -23.342 -15.129 1.00 60.72 359 GLU A CA 1
ATOM 2882 C C . GLU A 1 359 ? 8.803 -23.242 -15.978 1.00 60.72 359 GLU A C 1
ATOM 2884 O O . GLU A 1 359 ? 8.320 -24.260 -16.481 1.00 60.72 359 GLU A O 1
ATOM 2889 N N . ASP A 1 360 ? 8.315 -22.026 -16.253 1.00 57.62 360 ASP A N 1
ATOM 2890 C CA . ASP A 1 360 ? 7.174 -21.763 -17.150 1.00 57.62 360 ASP A CA 1
ATOM 2891 C C . ASP A 1 360 ? 7.443 -22.207 -18.605 1.00 57.62 360 ASP A C 1
ATOM 2893 O O . ASP A 1 360 ? 6.559 -22.747 -19.284 1.00 57.62 360 ASP A O 1
ATOM 2897 N N . ILE A 1 361 ? 8.668 -22.014 -19.110 1.00 59.94 361 ILE A N 1
ATOM 2898 C CA . ILE A 1 361 ? 9.074 -22.479 -20.449 1.00 59.94 361 ILE A CA 1
ATOM 2899 C C . ILE A 1 361 ? 9.097 -24.015 -20.507 1.00 59.94 361 ILE A C 1
ATOM 2901 O O . ILE A 1 361 ? 8.637 -24.606 -21.488 1.00 59.94 361 ILE A O 1
ATOM 2905 N N . ILE A 1 362 ? 9.575 -24.682 -19.454 1.00 58.44 362 ILE A N 1
ATOM 2906 C CA . ILE A 1 362 ? 9.590 -26.150 -19.366 1.00 58.44 362 ILE A CA 1
ATOM 2907 C C . ILE A 1 362 ? 8.157 -26.701 -19.293 1.00 58.44 362 ILE A C 1
ATOM 2909 O O . ILE A 1 362 ? 7.817 -27.617 -20.040 1.00 58.44 362 ILE A O 1
ATOM 2913 N N . LEU A 1 363 ? 7.282 -26.111 -18.474 1.00 57.84 363 LEU A N 1
ATOM 2914 C CA . LEU A 1 363 ? 5.878 -26.524 -18.369 1.00 57.84 363 LEU A CA 1
ATOM 2915 C C . LEU A 1 363 ? 5.111 -26.305 -19.681 1.00 57.84 363 LEU A C 1
ATOM 2917 O O . LEU A 1 363 ? 4.440 -27.215 -20.167 1.00 57.84 363 LEU A O 1
ATOM 2921 N N . SER A 1 364 ? 5.247 -25.135 -20.308 1.00 57.03 364 SER A N 1
ATOM 2922 C CA . SER A 1 364 ? 4.554 -24.830 -21.569 1.00 57.03 364 SER A CA 1
ATOM 2923 C C . SER A 1 364 ? 5.067 -25.651 -22.761 1.00 57.03 364 SER A C 1
ATOM 2925 O O . SER A 1 364 ? 4.276 -26.032 -23.627 1.00 57.03 364 SER A O 1
ATOM 2927 N N . SER A 1 365 ? 6.362 -25.986 -22.806 1.00 55.91 365 SER A N 1
ATOM 2928 C CA . SER A 1 365 ? 6.910 -26.907 -23.814 1.00 55.91 365 SER A CA 1
ATOM 2929 C C . SER A 1 365 ? 6.503 -28.363 -23.562 1.00 55.91 365 SER A C 1
ATOM 2931 O O . SER A 1 365 ? 6.177 -29.066 -24.520 1.00 55.91 365 SER A O 1
ATOM 2933 N N . ALA A 1 366 ? 6.415 -28.807 -22.303 1.00 53.53 366 ALA A N 1
ATOM 2934 C CA . ALA A 1 366 ? 5.887 -30.124 -21.944 1.00 53.53 366 ALA A CA 1
ATOM 2935 C C . ALA A 1 366 ? 4.399 -30.276 -22.313 1.00 53.53 366 ALA A C 1
ATOM 2937 O O . ALA A 1 366 ? 4.017 -31.302 -22.881 1.00 53.53 366 ALA A O 1
ATOM 2938 N N . ILE A 1 367 ? 3.573 -29.248 -22.075 1.00 58.47 367 ILE A N 1
ATOM 2939 C CA . ILE A 1 367 ? 2.158 -29.226 -22.483 1.00 58.47 367 ILE A CA 1
ATOM 2940 C C . ILE A 1 367 ? 2.044 -29.323 -24.008 1.00 58.47 367 ILE A C 1
ATOM 2942 O O . ILE A 1 367 ? 1.405 -30.252 -24.497 1.00 58.47 367 ILE A O 1
ATOM 2946 N N . LYS A 1 368 ? 2.748 -28.470 -24.769 1.00 56.97 368 LYS A N 1
ATOM 2947 C CA . LYS A 1 368 ? 2.753 -28.534 -26.244 1.00 56.97 368 LYS A CA 1
ATOM 2948 C C . LYS A 1 368 ? 3.210 -29.895 -26.773 1.00 56.97 368 LYS A C 1
ATOM 2950 O O . LYS A 1 368 ? 2.563 -30.456 -27.648 1.00 56.97 368 LYS A O 1
ATOM 2955 N N . THR A 1 369 ? 4.274 -30.463 -26.201 1.00 55.66 369 THR A N 1
ATOM 2956 C CA . THR A 1 369 ? 4.773 -31.802 -26.571 1.00 55.66 369 THR A CA 1
ATOM 2957 C C . THR A 1 369 ? 3.733 -32.889 -26.280 1.00 55.66 369 THR A C 1
ATOM 2959 O O . THR A 1 369 ? 3.615 -33.858 -27.029 1.00 55.66 369 THR A O 1
ATOM 2962 N N . THR A 1 370 ? 2.954 -32.740 -25.207 1.00 52.50 370 THR A N 1
ATOM 2963 C CA . THR A 1 370 ? 1.880 -33.675 -24.843 1.00 52.50 370 THR A CA 1
ATOM 2964 C C . THR A 1 370 ? 0.690 -33.545 -25.794 1.00 52.50 370 THR A C 1
ATOM 2966 O O . THR A 1 370 ? 0.215 -34.555 -26.312 1.00 52.50 370 THR A O 1
ATOM 2969 N N . GLU A 1 371 ? 0.248 -32.323 -26.100 1.00 53.44 371 GLU A N 1
ATOM 2970 C CA . GLU A 1 371 ? -0.795 -32.055 -27.099 1.00 53.44 371 GLU A CA 1
ATOM 2971 C C . GLU A 1 371 ? -0.397 -32.584 -28.486 1.00 53.44 371 GLU A C 1
ATOM 2973 O O . GLU A 1 371 ? -1.197 -33.237 -29.155 1.00 53.44 371 GLU A O 1
ATOM 2978 N N . GLU A 1 372 ? 0.854 -32.383 -28.899 1.00 52.84 372 GLU A N 1
ATOM 2979 C CA . GLU A 1 372 ? 1.381 -32.827 -30.192 1.00 52.84 372 GLU A CA 1
ATOM 2980 C C . GLU A 1 372 ? 1.524 -34.358 -30.276 1.00 52.84 372 GLU A C 1
ATOM 2982 O O . GLU A 1 372 ? 1.146 -34.950 -31.290 1.00 52.84 372 GLU A O 1
ATOM 2987 N N . LYS A 1 373 ? 1.939 -35.038 -29.194 1.00 52.56 373 LYS A N 1
ATOM 2988 C CA . LYS A 1 373 ? 1.885 -36.513 -29.084 1.00 52.56 373 LYS A CA 1
ATOM 2989 C C . LYS A 1 373 ? 0.453 -37.052 -29.135 1.00 52.56 373 LYS A C 1
ATOM 2991 O O . LYS A 1 373 ? 0.187 -38.021 -29.844 1.00 52.56 373 LYS A O 1
ATOM 2996 N N . THR A 1 374 ? -0.482 -36.396 -28.445 1.00 50.09 374 THR A N 1
ATOM 2997 C CA . THR A 1 374 ? -1.910 -36.768 -28.461 1.00 50.09 374 THR A CA 1
ATOM 2998 C C . THR A 1 374 ? -2.511 -36.583 -29.861 1.00 50.09 374 THR A C 1
ATOM 3000 O O . THR A 1 374 ? -3.317 -37.394 -30.310 1.00 50.09 374 THR A O 1
ATOM 3003 N N . ARG A 1 375 ? -2.071 -35.554 -30.597 1.00 48.16 375 ARG A N 1
ATOM 3004 C CA . ARG A 1 375 ? -2.516 -35.235 -31.963 1.00 48.16 375 ARG A CA 1
ATOM 3005 C C . ARG A 1 375 ? -1.876 -36.106 -33.051 1.00 48.16 375 ARG A C 1
ATOM 3007 O O . ARG A 1 375 ? -2.465 -36.257 -34.117 1.00 48.16 375 ARG A O 1
ATOM 3014 N N . THR A 1 376 ? -0.698 -36.676 -32.795 1.00 47.88 376 THR A N 1
ATOM 3015 C CA . THR A 1 376 ? 0.012 -37.598 -33.707 1.00 47.88 376 THR A CA 1
ATOM 3016 C C . THR A 1 376 ? -0.250 -39.078 -33.412 1.00 47.88 376 THR A C 1
ATOM 3018 O O . THR A 1 376 ? 0.239 -39.937 -34.141 1.00 47.88 376 THR A O 1
ATOM 3021 N N . GLY A 1 377 ? -1.045 -39.394 -32.383 1.00 47.88 377 GLY A N 1
ATOM 3022 C CA . GLY A 1 377 ? -1.441 -40.765 -32.045 1.00 47.88 377 GLY A CA 1
ATOM 3023 C C . GLY A 1 377 ? -0.349 -41.602 -31.371 1.00 47.88 377 GLY A C 1
ATOM 3024 O O . GLY A 1 377 ? -0.525 -42.806 -31.213 1.00 47.88 377 GLY A O 1
ATOM 3025 N N . VAL A 1 378 ? 0.766 -40.993 -30.953 1.00 51.06 378 VAL A N 1
ATOM 3026 C CA . VAL A 1 378 ? 1.888 -41.700 -30.310 1.00 51.06 378 VAL A CA 1
ATOM 3027 C C . VAL A 1 378 ? 1.737 -41.642 -28.787 1.00 51.06 378 VAL A C 1
ATOM 3029 O O . VAL A 1 378 ? 2.453 -40.920 -28.088 1.00 51.06 378 VAL A O 1
ATOM 3032 N N . MET A 1 379 ? 0.782 -42.418 -28.271 1.00 47.53 379 MET A N 1
ATOM 3033 C CA . MET A 1 379 ? 0.603 -42.676 -26.840 1.00 47.53 379 MET A CA 1
ATOM 3034 C C . MET A 1 379 ? 0.645 -44.178 -26.554 1.00 47.53 379 MET A C 1
ATOM 3036 O O . MET A 1 379 ? -0.383 -44.795 -26.311 1.00 47.53 379 MET A O 1
ATOM 3040 N N . ASP A 1 380 ? 1.855 -44.733 -26.507 1.00 50.38 380 ASP A N 1
ATOM 3041 C CA . ASP A 1 380 ? 2.114 -46.048 -25.918 1.00 50.38 380 ASP A CA 1
ATOM 3042 C C . ASP A 1 380 ? 3.383 -46.017 -25.044 1.00 50.38 380 ASP A C 1
ATOM 3044 O O . ASP A 1 380 ? 4.276 -45.181 -25.218 1.00 50.38 380 ASP A O 1
ATOM 3048 N N . ALA A 1 381 ? 3.427 -46.914 -24.055 1.00 47.78 381 ALA A N 1
ATOM 3049 C CA . ALA A 1 381 ? 4.472 -47.119 -23.038 1.00 47.78 381 ALA A CA 1
ATOM 3050 C C . ALA A 1 381 ? 4.761 -45.980 -22.026 1.00 47.78 381 ALA A C 1
ATOM 3052 O O . ALA A 1 381 ? 4.914 -46.265 -20.839 1.00 47.78 381 ALA A O 1
ATOM 3053 N N . GLN A 1 382 ? 4.839 -44.696 -22.406 1.00 48.34 382 GLN A N 1
ATOM 3054 C CA . GLN A 1 382 ? 5.292 -43.657 -21.449 1.00 48.34 382 GLN A CA 1
ATOM 3055 C C . GLN A 1 382 ? 4.265 -43.291 -20.359 1.00 48.34 382 GLN A C 1
ATOM 3057 O O . GLN A 1 382 ? 4.660 -42.872 -19.270 1.00 48.34 382 GLN A O 1
ATOM 3062 N N . MET A 1 383 ? 2.962 -43.465 -20.607 1.00 46.72 383 MET A N 1
ATOM 3063 C CA . MET A 1 383 ? 1.920 -43.063 -19.648 1.00 46.72 383 MET A CA 1
ATOM 3064 C C . MET A 1 383 ? 1.679 -44.085 -18.520 1.00 46.72 383 MET A C 1
ATOM 3066 O O . MET A 1 383 ? 1.178 -43.707 -17.461 1.00 46.72 383 MET A O 1
ATOM 3070 N N . GLU A 1 384 ? 2.082 -45.351 -18.685 1.00 44.88 384 GLU A N 1
ATOM 3071 C CA . GLU A 1 384 ? 2.043 -46.326 -17.582 1.00 44.88 384 GLU A CA 1
ATOM 3072 C C . GLU A 1 384 ? 3.085 -46.011 -16.506 1.00 44.88 384 GLU A C 1
ATOM 3074 O O . GLU A 1 384 ? 2.741 -45.984 -15.327 1.00 44.88 384 GLU A O 1
ATOM 3079 N N . ASN A 1 385 ? 4.315 -45.648 -16.893 1.00 44.50 385 ASN A N 1
ATOM 3080 C CA . ASN A 1 385 ? 5.344 -45.217 -15.938 1.00 44.50 385 ASN A CA 1
ATOM 3081 C C . ASN A 1 385 ? 4.910 -43.989 -15.118 1.00 44.50 385 ASN A C 1
ATOM 3083 O O . ASN A 1 385 ? 5.221 -43.901 -13.931 1.00 44.50 385 ASN A O 1
ATOM 3087 N N . PHE A 1 386 ? 4.154 -43.061 -15.715 1.00 46.22 386 PHE A N 1
ATOM 3088 C CA . PHE A 1 386 ? 3.651 -41.887 -14.995 1.00 46.22 386 PHE A CA 1
ATOM 3089 C C . PHE A 1 386 ? 2.529 -42.237 -14.002 1.00 46.22 386 PHE A C 1
ATOM 3091 O O . PHE A 1 386 ? 2.468 -41.665 -12.916 1.00 46.22 386 PHE A O 1
ATOM 3098 N N . LYS A 1 387 ? 1.676 -43.223 -14.322 1.00 44.59 387 LYS A N 1
ATOM 3099 C CA . LYS A 1 387 ? 0.706 -43.770 -13.357 1.00 44.59 387 LYS A CA 1
ATOM 3100 C C . LYS A 1 387 ? 1.404 -44.510 -12.213 1.00 44.59 387 LYS A C 1
ATOM 3102 O O . LYS A 1 387 ? 1.035 -44.295 -11.064 1.00 44.59 387 LYS A O 1
ATOM 3107 N N . LEU A 1 388 ? 2.433 -45.305 -12.516 1.00 43.12 388 LEU A N 1
ATOM 3108 C CA . LEU A 1 388 ? 3.217 -46.067 -11.536 1.00 43.12 388 LEU A CA 1
ATOM 3109 C C . LEU A 1 388 ? 3.929 -45.174 -10.508 1.00 43.12 388 LEU A C 1
ATOM 3111 O O . LEU A 1 388 ? 3.925 -45.510 -9.323 1.00 43.12 388 LEU A O 1
ATOM 3115 N N . LEU A 1 389 ? 4.469 -44.018 -10.923 1.00 42.16 389 LEU A N 1
ATOM 3116 C CA . LEU A 1 389 ? 5.021 -43.032 -9.982 1.00 42.16 389 LEU A CA 1
ATOM 3117 C C . LEU A 1 389 ? 3.953 -42.484 -9.019 1.00 42.16 389 LEU A C 1
ATOM 3119 O O . LEU A 1 389 ? 4.215 -42.367 -7.828 1.00 42.16 389 LEU A O 1
ATOM 3123 N N . ILE A 1 390 ? 2.745 -42.192 -9.513 1.00 42.78 390 ILE A N 1
ATOM 3124 C CA . ILE A 1 390 ? 1.666 -41.593 -8.707 1.00 42.78 390 ILE A CA 1
ATOM 3125 C C . ILE A 1 390 ? 1.025 -42.611 -7.744 1.00 42.78 390 ILE A C 1
ATOM 3127 O O . ILE A 1 390 ? 0.565 -42.226 -6.669 1.00 42.78 390 ILE A O 1
ATOM 3131 N N . THR A 1 391 ? 0.999 -43.907 -8.076 1.00 41.84 391 THR A N 1
ATOM 3132 C CA . THR A 1 391 ? 0.464 -44.938 -7.163 1.00 41.84 391 THR A CA 1
ATOM 3133 C C . THR A 1 391 ? 1.443 -45.390 -6.080 1.00 41.84 391 THR A C 1
ATOM 3135 O O . THR A 1 391 ? 0.989 -45.732 -4.992 1.00 41.84 391 THR A O 1
ATOM 3138 N N . ASN A 1 392 ? 2.760 -45.353 -6.311 1.00 42.00 392 ASN A N 1
ATOM 3139 C CA . ASN A 1 392 ? 3.736 -45.841 -5.323 1.00 42.00 392 ASN A CA 1
ATOM 3140 C C . ASN A 1 392 ? 3.945 -44.909 -4.109 1.00 42.00 392 ASN A C 1
ATOM 3142 O O . ASN A 1 392 ? 4.510 -45.348 -3.110 1.00 42.00 392 ASN A O 1
ATOM 3146 N N . GLU A 1 393 ? 3.447 -43.667 -4.137 1.00 45.03 393 GLU A N 1
ATOM 3147 C CA . GLU A 1 393 ? 3.444 -42.766 -2.967 1.00 45.03 393 GLU A CA 1
ATOM 3148 C C . GLU A 1 393 ? 2.214 -42.931 -2.046 1.00 45.03 393 GLU A C 1
ATOM 3150 O O . GLU A 1 393 ? 2.101 -42.252 -1.024 1.00 45.03 393 GLU A O 1
ATOM 3155 N N . ARG A 1 394 ? 1.286 -43.853 -2.351 1.00 39.12 394 ARG A N 1
ATOM 3156 C CA . ARG A 1 394 ? 0.178 -44.224 -1.451 1.00 39.12 394 ARG A CA 1
ATOM 3157 C C . ARG A 1 394 ? 0.256 -45.708 -1.112 1.00 39.12 394 ARG A C 1
ATOM 3159 O O . ARG A 1 394 ? -0.182 -46.558 -1.877 1.00 39.12 394 ARG A O 1
ATOM 3166 N N . GLY A 1 395 ? 0.847 -45.991 0.048 1.00 42.47 395 GLY A N 1
ATOM 3167 C CA . GLY A 1 395 ? 1.291 -47.328 0.436 1.00 42.47 395 GLY A CA 1
ATOM 3168 C C . GLY A 1 395 ? 0.213 -48.420 0.444 1.00 42.47 395 GLY A C 1
ATOM 3169 O O . GLY A 1 395 ? -0.899 -48.230 0.937 1.00 42.47 395 GLY A O 1
ATOM 3170 N N . GLY A 1 396 ? 0.615 -49.597 -0.031 1.00 35.66 396 GLY A N 1
ATOM 3171 C CA . GLY A 1 396 ? -0.081 -50.875 0.088 1.00 35.66 396 GLY A CA 1
ATOM 3172 C C . GLY A 1 396 ? 0.892 -52.003 -0.270 1.00 35.66 396 GLY A C 1
ATOM 3173 O O . GLY A 1 396 ? 1.591 -51.912 -1.275 1.00 35.66 396 GLY A O 1
ATOM 3174 N N . GLU A 1 397 ? 0.998 -53.029 0.576 1.00 36.66 397 GLU A N 1
ATOM 3175 C CA . GLU A 1 397 ? 1.981 -54.110 0.409 1.00 36.66 397 GLU A CA 1
ATOM 3176 C C . GLU A 1 397 ? 1.699 -54.985 -0.832 1.00 36.66 397 GLU A C 1
ATOM 3178 O O . GLU A 1 397 ? 0.534 -55.283 -1.122 1.00 36.66 397 GLU A O 1
ATOM 3183 N N . PRO A 1 398 ? 2.735 -55.477 -1.539 1.00 37.16 398 PRO A N 1
ATOM 3184 C CA . PRO A 1 398 ? 2.551 -56.399 -2.651 1.00 37.16 398 PRO A CA 1
ATOM 3185 C C . PRO A 1 398 ? 2.214 -57.807 -2.139 1.00 37.16 398 PRO A C 1
ATOM 3187 O O . PRO A 1 398 ? 3.055 -58.491 -1.553 1.00 37.16 398 PRO A O 1
ATOM 3190 N N . LYS A 1 399 ? 0.993 -58.283 -2.407 1.00 34.94 399 LYS A N 1
ATOM 3191 C CA . LYS A 1 399 ? 0.679 -59.716 -2.304 1.00 34.94 399 LYS A CA 1
ATOM 3192 C C . LYS A 1 399 ? 1.275 -60.471 -3.493 1.00 34.94 399 LYS A C 1
ATOM 3194 O O . LYS A 1 399 ? 1.299 -59.959 -4.608 1.00 34.94 399 LYS A O 1
ATOM 3199 N N . GLY A 1 400 ? 1.792 -61.666 -3.210 1.00 32.56 400 GLY A N 1
ATOM 3200 C CA . GLY A 1 400 ? 2.638 -62.428 -4.125 1.00 32.56 400 GLY A CA 1
ATOM 3201 C C . GLY A 1 400 ? 1.950 -62.900 -5.407 1.00 32.56 400 GLY A C 1
ATOM 3202 O O . GLY A 1 400 ? 0.737 -63.095 -5.455 1.00 32.56 400 GLY A O 1
ATOM 3203 N N . VAL A 1 401 ? 2.781 -63.118 -6.424 1.00 32.03 401 VAL A N 1
ATOM 3204 C CA . VAL A 1 401 ? 2.427 -63.774 -7.685 1.00 32.03 401 VAL A CA 1
ATOM 3205 C C . VAL A 1 401 ? 2.657 -65.277 -7.519 1.00 32.03 401 VAL A C 1
ATOM 3207 O O . VAL A 1 401 ? 3.795 -65.693 -7.302 1.00 32.03 401 VAL A O 1
ATOM 3210 N N . GLU A 1 402 ? 1.603 -66.084 -7.637 1.00 33.88 402 GLU A N 1
ATOM 3211 C CA . GLU A 1 402 ? 1.748 -67.496 -8.013 1.00 33.88 402 GLU A CA 1
ATOM 3212 C C . GLU A 1 402 ? 1.804 -67.602 -9.543 1.00 33.88 402 GLU A C 1
ATOM 3214 O O . GLU A 1 402 ? 1.193 -66.805 -10.256 1.00 33.88 402 GLU A O 1
ATOM 3219 N N . ILE A 1 403 ? 2.595 -68.557 -10.029 1.00 37.62 403 ILE A N 1
ATOM 3220 C CA . ILE A 1 403 ? 2.920 -68.767 -11.444 1.00 37.62 403 ILE A CA 1
ATOM 3221 C C . ILE A 1 403 ? 2.383 -70.144 -11.853 1.00 37.62 403 ILE A C 1
ATOM 3223 O O . ILE A 1 403 ? 2.656 -71.120 -11.153 1.00 37.62 403 ILE A O 1
ATOM 3227 N N . GLU A 1 404 ? 1.709 -70.215 -13.003 1.00 34.38 404 GLU A N 1
ATOM 3228 C CA . GLU A 1 404 ? 1.704 -71.397 -13.886 1.00 34.38 404 GLU A CA 1
ATOM 3229 C C . GLU A 1 404 ? 2.530 -71.085 -15.144 1.00 34.38 404 GLU A C 1
ATOM 3231 O O . GLU A 1 404 ? 2.404 -69.947 -15.656 1.00 34.38 404 GLU A O 1
#

Foldseek 3Di:
DDLQLKKWKDFAQDDPLQQKDFFQLVALFKDFDCPFLLNVLLLVLCVVVVNQDDDDPVDPVVNVVSVVVSSVSSSLLTFIAGFFDQKDWTAMQFFAAPDPVSHGDPGQKMKIAGPVVDLVVFQFAAQARHTTITGGMGRGDLAMEMEGEPVSVVPDDPVSVVSNVPRSYHYHYDYDDPRVVSNVVSVVSSHDRFQHFACDDPPSGDDPTPCDPVNVVNSVVVCVVSVHHHDHPVCLLVVVDPSVVSNVVRNCRVVLRVLRRLVRQLLLLVLCVVQDVQDPVLSVCCNVPVRDSVSSNSVSVSCSVRDSVSSSVSSVLNNVLSVVCSVVVNRRRSNRSSVCVVVVHDDNVNVSSVVVVVVVVVVVVVVVVVVVCVVVVPDDDPVVVVVVVVVVVPDDDDDDDDDD

pLDDT: mean 82.78, std 17.79, range [32.03, 98.12]

Mean predicted aligned error: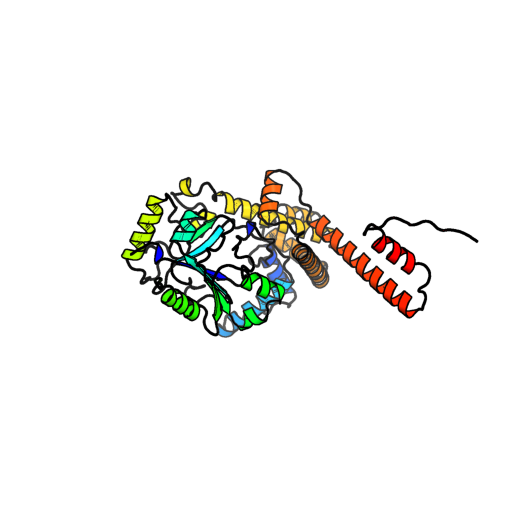 10.6 Å

Secondary structure (DSSP, 8-state):
--GGGPEEEEEESS--TTSEE--GGGS---EE--SSHHHHHHHHHHHHTT-S----TT-HHHHHHHHHHHHHHHTTSS-EE-----EEEEEESSPPBSSTT--B---SEEEEEEHHHHHHHSEEEE--TT-EEEES-EEPPTT-EEEEEHHHHHTS-HHHHHHHHTSSSEEEEE-S-HHHHHHHHHHHTTPPPPS-----GGGSSSS-----HHHHHHHHHHHHHTT-B---HHHHHHT--TTGGGGTTTTTHHHHHHHHHHHHHHHHHHHHHHHS---HHHHHHHHH-TT-HHHHHHHHHHHHHH-HHHHHHHHHHHHHHHHHHHHTT-SPPHHHHHHHHHTT----HHHHHHHHHHHHHHHHHHHHHHHHHHHHT--SSHHHHHHHHHHHTS----PPPP--